Protein 1WRB (pdb70)

Secondary structure (DSSP, 8-state):
---PPP--EE--SSS--S---SSGGGS---STTTTTTTTT--S--HHHHHHHHHHHTT--EEEE--TTSSHHHHHHHHHHHHHHTT----B--SEEEE-SSHHHHHHHHHHHHHHHTTSS--EEEE-SSS-SHHHHHHHSS--SEEEE-HHHHHHHHHTTSB--TT--EEEEETHHHHHHTT-HHHHHHHHHSS----GGG-EEEEEESS--HHHHHHHHHH-SSPEEEEE-/-----EE---TT-SS---SSGGGS---STTTHHHHTT--S--HHHHHHHHHHHTT--EEEE--TTSSHHHHHHHHHHHHHHHS----SSB--SEEEE-SSHHHHHHHHHHHHHHTTTSS--EEEE-TT--STTHHHHTTTT-SEEEE-HHHHHHHHHTTSB--TT--EEEEETHHHHHHTT-HHHHHHHHHHT-SS-S---EEEEE-S---HHHHHHHHHH-SS-EEEEE--

Structure (mmCIF, N/CA/C/O backbone):
data_1WRB
#
_entry.id   1WRB
#
_cell.length_a   138.242
_cell.length_b   138.242
_cell.length_c   47.508
_cell.angle_alpha   90.00
_cell.angle_beta   90.00
_cell.angle_gamma   90.00
#
_symmetry.space_group_name_H-M   'P 41 21 2'
#
loop_
_entity.id
_entity.type
_entity.pdbx_description
1 polymer DjVLGB
2 non-polymer 'SULFATE ION'
3 water water
#
loop_
_atom_site.group_PDB
_atom_site.id
_atom_site.type_symbol
_atom_site.label_atom_id
_atom_site.label_alt_id
_atom_site.label_comp_id
_atom_site.label_asym_id
_atom_site.label_entity_id
_atom_site.label_seq_id
_atom_site.pdbx_PDB_ins_code
_atom_site.Cartn_x
_atom_site.Cartn_y
_atom_site.Cartn_z
_atom_site.occupancy
_atom_site.B_iso_or_equiv
_atom_site.auth_seq_id
_atom_site.auth_comp_id
_atom_site.auth_asym_id
_ato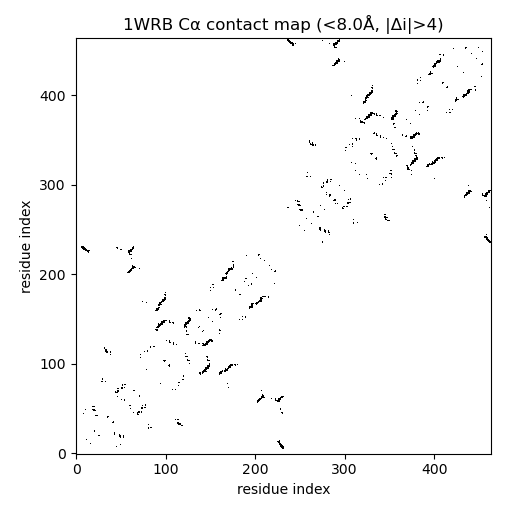m_site.auth_atom_id
_atom_site.pdbx_PDB_model_num
ATOM 1 N N . LYS A 1 3 ? 65.343 51.791 26.535 1.00 63.76 164 LYS A N 1
ATOM 2 C CA . LYS A 1 3 ? 66.560 51.103 26.025 1.00 63.72 164 LYS A CA 1
ATOM 3 C C . LYS A 1 3 ? 66.509 49.597 26.237 1.00 63.51 164 LYS A C 1
ATOM 4 O O . LYS A 1 3 ? 67.155 48.845 25.512 1.00 63.50 164 LYS A O 1
ATOM 10 N N . TYR A 1 4 ? 65.751 49.158 27.236 1.00 63.58 165 TYR A N 1
ATOM 11 C CA . TYR A 1 4 ? 65.637 47.735 27.529 1.00 63.86 165 TYR A CA 1
ATOM 12 C C . TYR A 1 4 ? 64.201 47.375 27.891 1.00 63.50 165 TYR A C 1
ATOM 13 O O . TYR A 1 4 ? 63.709 47.745 28.959 1.00 64.06 165 TYR A O 1
ATOM 22 N N . ASP A 1 5 ? 63.529 46.661 26.992 1.00 62.44 166 ASP A N 1
ATOM 23 C CA . ASP A 1 5 ? 62.153 46.236 27.219 1.00 61.40 166 ASP A CA 1
ATOM 24 C C . ASP A 1 5 ? 61.825 44.921 26.530 1.00 59.86 166 ASP A C 1
ATOM 25 O O . ASP A 1 5 ? 62.606 44.408 25.727 1.00 59.82 166 ASP A O 1
ATOM 30 N N . SER A 1 6 ? 60.657 44.380 26.858 1.00 57.64 167 SER A N 1
ATOM 31 C CA . SER A 1 6 ? 60.205 43.121 26.282 1.00 55.97 167 SER A CA 1
ATOM 32 C C . SER A 1 6 ? 59.140 43.365 25.220 1.00 54.06 167 SER A C 1
ATOM 33 O O . SER A 1 6 ? 58.262 44.211 25.394 1.00 54.32 167 SER A O 1
ATOM 36 N N . ILE A 1 7 ? 59.224 42.637 24.113 1.00 52.55 168 ILE A N 1
ATOM 37 C CA . ILE A 1 7 ? 58.218 42.765 23.064 1.00 51.17 168 ILE A CA 1
ATOM 38 C C . ILE A 1 7 ? 57.269 41.597 23.273 1.00 50.47 168 ILE A C 1
ATOM 39 O O . ILE A 1 7 ? 57.699 40.452 23.377 1.00 49.26 168 ILE A O 1
ATOM 44 N N . PRO A 1 8 ? 55.962 41.873 23.365 1.00 50.91 169 PRO A N 1
ATOM 45 C CA . PRO A 1 8 ? 55.003 40.782 23.573 1.00 49.84 169 PRO A CA 1
ATOM 46 C C . PRO A 1 8 ? 54.499 40.190 22.262 1.00 49.04 169 PRO A C 1
ATOM 47 O O . PRO A 1 8 ? 53.873 40.883 21.457 1.00 50.04 169 PRO A O 1
ATOM 51 N N . VAL A 1 9 ? 54.777 38.909 22.048 1.00 47.40 170 VAL A N 1
ATOM 52 C CA . VAL A 1 9 ? 54.334 38.239 20.834 1.00 45.06 170 VAL A CA 1
ATOM 53 C C . VAL A 1 9 ? 53.235 37.240 21.187 1.00 44.16 170 VAL A C 1
ATOM 54 O O . VAL A 1 9 ? 53.471 36.208 21.820 1.00 42.59 170 VAL A O 1
ATOM 58 N N . SER A 1 10 ? 52.022 37.587 20.780 1.00 43.06 171 SER A N 1
ATOM 59 C CA . SER A 1 10 ? 50.842 36.774 21.033 1.00 43.08 171 SER A CA 1
ATOM 60 C C . SER A 1 10 ? 50.950 35.388 20.413 1.00 42.74 171 SER A C 1
ATOM 61 O O . SER A 1 10 ? 51.423 35.242 19.293 1.00 40.91 171 SER A O 1
ATOM 64 N N . VAL A 1 11 ? 50.508 34.373 21.149 1.00 43.90 172 VAL A N 1
ATOM 65 C CA . VAL A 1 11 ? 50.556 32.999 20.660 1.00 46.92 172 VAL A CA 1
ATOM 66 C C . VAL A 1 11 ? 49.351 32.211 21.145 1.00 47.75 172 VAL A C 1
ATOM 67 O O . VAL A 1 11 ? 48.885 32.402 22.262 1.00 49.19 172 VAL A O 1
ATOM 71 N N . THR A 1 12 ? 48.854 31.323 20.295 1.00 49.09 173 THR A N 1
ATOM 72 C CA . THR A 1 12 ? 47.700 30.488 20.624 1.00 50.75 173 THR A CA 1
ATOM 73 C C . THR A 1 12 ? 47.769 29.220 19.779 1.00 51.31 173 THR A C 1
ATOM 74 O O . THR A 1 12 ? 47.658 29.279 18.556 1.00 50.32 173 THR A O 1
ATOM 78 N N . GLY A 1 13 ? 47.957 28.078 20.432 1.00 52.76 174 GLY A N 1
ATOM 79 C CA . GLY A 1 13 ? 48.059 26.834 19.698 1.00 56.25 174 GLY A CA 1
ATOM 80 C C . GLY A 1 13 ? 47.331 25.644 20.280 1.00 57.99 174 GLY A C 1
ATOM 81 O O . GLY A 1 13 ? 47.933 24.586 20.455 1.00 58.61 174 GLY A O 1
ATOM 82 N N . PRO A 1 14 ? 46.043 25.786 20.614 1.00 59.49 175 PRO A N 1
ATOM 83 C CA . PRO A 1 14 ? 45.292 24.662 21.174 1.00 61.97 175 PRO A CA 1
ATOM 84 C C . PRO A 1 14 ? 44.147 24.239 20.244 1.00 63.02 175 PRO A C 1
ATOM 85 O O . PRO A 1 14 ? 43.762 24.995 19.346 1.00 63.21 175 PRO A O 1
ATOM 89 N N . ASP A 1 15 ? 43.620 23.031 20.453 1.00 64.14 176 ASP A N 1
ATOM 90 C CA . ASP A 1 15 ? 42.506 22.526 19.653 1.00 64.90 176 ASP A CA 1
ATOM 91 C C . ASP A 1 15 ? 42.109 21.088 19.996 1.00 65.44 176 ASP A C 1
ATOM 92 O O . ASP A 1 15 ? 40.945 20.829 20.334 1.00 66.48 176 ASP A O 1
ATOM 97 N N . TYR A 1 16 ? 43.056 20.155 19.907 1.00 64.14 177 TYR A N 1
ATOM 98 C CA . TYR A 1 16 ? 42.762 18.758 20.219 1.00 64.01 177 TYR A CA 1
ATOM 99 C C . TYR A 1 16 ? 43.573 18.195 21.383 1.00 63.38 177 TYR A C 1
ATOM 100 O O . TYR A 1 16 ? 43.894 18.911 22.336 1.00 64.28 177 TYR A O 1
ATOM 109 N N . SER A 1 17 ? 43.889 16.905 21.303 1.00 61.03 178 SER A N 1
ATOM 110 C CA . SER A 1 17 ? 44.660 16.229 22.342 1.00 58.40 178 SER A CA 1
ATOM 111 C C . SER A 1 17 ? 46.088 16.762 22.353 1.00 58.17 178 SER A C 1
ATOM 112 O O . SER A 1 17 ? 47.028 16.066 21.965 1.00 57.74 178 SER A O 1
ATOM 115 N N . ALA A 1 18 ? 46.241 18.003 22.805 1.00 57.89 179 ALA A N 1
ATOM 116 C CA . ALA A 1 18 ? 47.545 18.652 22.850 1.00 57.53 179 ALA A CA 1
ATOM 117 C C . ALA A 1 18 ? 47.556 19.814 23.838 1.00 56.91 179 ALA A C 1
ATOM 118 O O . ALA A 1 18 ? 46.838 20.796 23.665 1.00 57.08 179 ALA A O 1
ATOM 120 N N . THR A 1 19 ? 48.382 19.696 24.871 1.00 57.48 180 THR A N 1
ATOM 121 C CA . THR A 1 19 ? 48.490 20.735 25.884 1.00 58.20 180 THR A CA 1
ATOM 122 C C . THR A 1 19 ? 49.902 21.303 25.854 1.00 57.85 180 THR A C 1
ATOM 123 O O . THR A 1 19 ? 50.603 21.161 24.856 1.00 56.72 180 THR A O 1
ATOM 127 N N . ASN A 1 20 ? 50.316 21.944 26.943 1.00 58.46 181 ASN A N 1
ATOM 128 C CA . ASN A 1 20 ? 51.653 22.522 27.021 1.00 59.43 181 ASN A CA 1
ATOM 129 C C . ASN A 1 20 ? 52.741 21.455 26.944 1.00 59.06 181 ASN A C 1
ATOM 130 O O . ASN A 1 20 ? 53.162 20.899 27.958 1.00 57.83 181 ASN A O 1
ATOM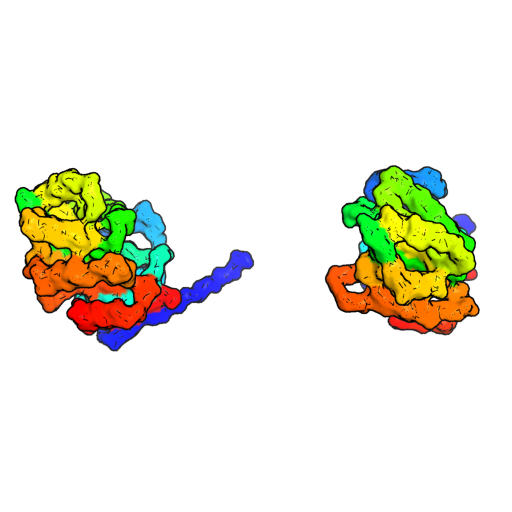 135 N N . VAL A 1 21 ? 53.169 21.168 25.716 1.00 59.07 182 VAL A N 1
ATOM 136 C CA . VAL A 1 21 ? 54.215 20.190 25.437 1.00 57.29 182 VAL A CA 1
ATOM 137 C C . VAL A 1 21 ? 55.347 20.995 24.792 1.00 56.33 182 VAL A C 1
ATOM 138 O O . VAL A 1 21 ? 56.241 20.441 24.153 1.00 55.75 182 VAL A O 1
ATOM 142 N N . ILE A 1 22 ? 55.290 22.312 24.977 1.00 55.10 183 ILE A N 1
ATOM 143 C CA . ILE A 1 22 ? 56.265 23.237 24.411 1.00 54.45 183 ILE A CA 1
ATOM 144 C C . ILE A 1 22 ? 57.707 22.989 24.837 1.00 53.85 183 ILE A C 1
ATOM 145 O O . ILE A 1 22 ? 57.973 22.254 25.785 1.00 54.60 183 ILE A O 1
ATOM 150 N N . GLU A 1 23 ? 58.632 23.624 24.123 1.00 53.58 184 GLU A N 1
ATOM 151 C CA . GLU A 1 23 ? 60.061 23.510 24.403 1.00 52.22 184 GLU A CA 1
ATOM 152 C C . GLU A 1 23 ? 60.613 24.908 24.578 1.00 49.64 184 GLU A C 1
ATOM 153 O O . GLU A 1 23 ? 59.955 25.879 24.236 1.00 48.92 184 GLU A O 1
ATOM 159 N N . ASN A 1 24 ? 61.829 25.003 25.097 1.00 49.46 185 ASN A N 1
ATOM 160 C CA . ASN A 1 24 ? 62.474 26.290 25.314 1.00 48.53 185 ASN A CA 1
ATOM 161 C C . ASN A 1 24 ? 63.889 26.263 24.737 1.00 48.30 185 ASN A C 1
ATOM 162 O O . ASN A 1 24 ? 64.409 27.285 24.296 1.00 48.37 185 ASN A O 1
ATOM 167 N N . PHE A 1 25 ? 64.498 25.080 24.746 1.00 47.21 186 PHE A N 1
ATOM 168 C CA . PHE A 1 25 ? 65.851 24.873 24.235 1.00 47.04 186 PHE A CA 1
ATOM 169 C C . PHE A 1 25 ? 65.840 23.725 23.237 1.00 45.46 186 PHE A C 1
ATOM 170 O O . PHE A 1 25 ? 65.053 22.789 23.371 1.00 44.37 186 PHE A O 1
ATOM 178 N N . ASP A 1 26 ? 66.728 23.790 22.250 1.00 44.05 187 ASP A N 1
ATOM 179 C CA . ASP A 1 26 ? 66.817 22.736 21.252 1.00 43.14 187 ASP A CA 1
ATOM 180 C C . ASP A 1 26 ? 67.317 21.477 21.961 1.00 43.02 187 ASP A C 1
ATOM 181 O O . ASP A 1 26 ? 67.051 20.359 21.518 1.00 41.58 187 ASP A O 1
ATOM 186 N N . GLU A 1 27 ? 68.031 21.671 23.071 1.00 43.96 188 GLU A N 1
ATOM 187 C CA . GLU A 1 27 ? 68.555 20.556 23.863 1.00 44.14 188 GLU A CA 1
ATOM 188 C C . GLU A 1 27 ? 67.398 19.793 24.496 1.00 44.22 188 GLU A C 1
ATOM 189 O O . GLU A 1 27 ? 67.525 18.610 24.792 1.00 43.80 188 GLU A O 1
ATOM 195 N N . LEU A 1 28 ? 66.274 20.475 24.717 1.00 44.81 189 LEU A N 1
ATOM 196 C CA . LEU A 1 28 ? 65.095 19.825 25.294 1.00 43.90 189 LEU A CA 1
ATOM 197 C C . LEU A 1 28 ? 64.686 18.677 24.357 1.00 45.35 189 LEU A C 1
ATOM 198 O O . LEU A 1 28 ? 63.855 17.844 24.716 1.00 47.29 189 LEU A O 1
ATOM 203 N N . LYS A 1 29 ? 65.285 18.632 23.164 1.00 45.12 190 LYS A N 1
ATOM 204 C CA . LYS A 1 29 ? 64.961 17.609 22.170 1.00 45.14 190 LYS A CA 1
ATOM 205 C C . LYS A 1 29 ? 66.072 16.621 21.848 1.00 45.67 190 LYS A C 1
ATOM 206 O O . LYS A 1 29 ? 67.252 16.962 21.867 1.00 46.59 190 LYS A O 1
ATOM 212 N N . LEU A 1 30 ? 65.673 15.395 21.529 1.00 46.16 191 LEU A N 1
ATOM 213 C CA . LEU A 1 30 ? 66.612 14.329 21.196 1.00 47.56 191 LEU A CA 1
ATOM 214 C C . LEU A 1 30 ? 66.786 14.224 19.688 1.00 47.56 191 LEU A C 1
ATOM 215 O O . LEU A 1 30 ? 65.825 13.994 18.961 1.00 47.28 191 LEU A O 1
ATOM 220 N N . ASP A 1 31 ? 68.010 14.400 19.211 1.00 48.20 192 ASP A N 1
ATOM 221 C CA . ASP A 1 31 ? 68.260 14.289 17.786 1.00 47.76 192 ASP A CA 1
ATOM 222 C C . ASP A 1 31 ? 69.727 14.092 17.458 1.00 47.25 192 ASP A C 1
ATOM 223 O O . ASP A 1 31 ? 70.601 14.442 18.244 1.00 48.76 192 ASP A O 1
ATOM 228 N N . PRO A 1 32 ? 70.015 13.483 16.302 1.00 47.06 193 PRO A N 1
ATOM 229 C CA . PRO A 1 32 ? 71.380 13.235 15.856 1.00 45.91 193 PRO A CA 1
ATOM 230 C C . PRO A 1 32 ? 72.296 14.383 16.179 1.00 44.90 193 PRO A C 1
ATOM 231 O O . PRO A 1 32 ? 72.010 15.532 15.849 1.00 43.69 193 PRO A O 1
ATOM 235 N N . THR A 1 33 ? 73.399 14.055 16.834 1.00 44.94 194 THR A N 1
ATOM 236 C CA . THR A 1 33 ? 74.380 15.048 17.223 1.00 44.59 194 THR A CA 1
ATOM 237 C C . THR A 1 33 ? 74.809 15.916 16.047 1.00 41.86 194 THR A C 1
ATOM 238 O O . THR A 1 33 ? 75.021 17.116 16.199 1.00 41.13 194 THR A O 1
ATOM 242 N N . ILE A 1 34 ? 74.922 15.311 14.872 1.00 40.32 195 ILE A N 1
ATOM 243 C CA . ILE A 1 34 ? 75.333 16.055 13.690 1.00 39.27 195 ILE A CA 1
ATOM 244 C C . ILE A 1 34 ? 74.263 17.035 13.248 1.00 38.33 195 ILE A C 1
ATOM 245 O O . ILE A 1 34 ? 74.574 18.177 12.922 1.00 37.19 195 ILE A O 1
ATOM 250 N N . ARG A 1 35 ? 73.010 16.587 13.249 1.00 39.34 196 ARG A N 1
ATOM 251 C CA . ARG A 1 35 ? 71.889 17.428 12.856 1.00 41.89 196 ARG A CA 1
ATOM 252 C C . ARG A 1 35 ? 71.898 18.724 13.631 1.00 42.67 196 ARG A C 1
ATOM 253 O O . ARG A 1 35 ? 71.069 19.606 13.428 1.00 43.09 196 ARG A O 1
ATOM 261 N N . ASN A 1 36 ? 72.842 18.833 14.548 1.00 44.28 197 ASN A N 1
ATOM 262 C CA . ASN A 1 36 ? 72.986 20.070 15.273 1.00 44.29 197 ASN A CA 1
ATOM 263 C C . ASN A 1 36 ? 73.936 20.891 14.415 1.00 43.93 197 ASN A C 1
ATOM 264 O O . ASN A 1 36 ? 75.046 21.237 14.817 1.00 44.67 197 ASN A O 1
ATOM 269 N N . ASN A 1 37 ? 73.475 21.096 13.180 1.00 41.14 198 ASN A N 1
ATOM 270 C CA . ASN A 1 37 ? 74.116 21.915 12.162 1.00 37.44 198 ASN A CA 1
ATOM 271 C C . ASN A 1 37 ? 73.248 23.153 12.385 1.00 35.72 198 ASN A C 1
ATOM 272 O O . ASN A 1 37 ? 73.454 24.215 11.805 1.00 34.51 198 ASN A O 1
ATOM 277 N N . ILE A 1 38 ? 72.255 22.958 13.244 1.00 34.26 199 ILE A N 1
ATOM 278 C CA . ILE A 1 38 ? 71.296 23.974 13.618 1.00 34.57 199 ILE A CA 1
ATOM 279 C C . ILE A 1 38 ? 72.021 25.160 14.213 1.00 35.96 199 ILE A C 1
ATOM 280 O O . ILE A 1 38 ? 71.667 26.313 13.948 1.00 36.14 199 ILE A O 1
ATOM 285 N N . LEU A 1 39 ? 73.045 24.876 15.011 1.00 36.24 200 LEU A N 1
ATOM 286 C CA . LEU A 1 39 ? 73.810 25.948 15.630 1.00 37.49 200 LEU A CA 1
ATOM 287 C C . LEU A 1 39 ? 74.648 26.710 14.620 1.00 35.45 200 LEU A C 1
ATOM 288 O O . LEU A 1 39 ? 74.771 27.933 14.702 1.00 34.87 200 LEU A O 1
ATOM 293 N N . LEU A 1 40 ? 75.223 25.980 13.673 1.00 33.94 201 LEU A N 1
ATOM 294 C CA . LEU A 1 40 ? 76.043 26.591 12.640 1.00 33.92 201 LEU A CA 1
ATOM 295 C C . LEU A 1 40 ? 75.120 27.363 11.722 1.00 32.76 201 LEU A C 1
ATOM 296 O O . LEU A 1 40 ? 75.551 28.250 11.005 1.00 33.36 201 LEU A O 1
ATOM 301 N N . ALA A 1 41 ? 73.843 27.006 11.742 1.00 32.19 202 ALA A N 1
ATOM 302 C CA . ALA A 1 41 ? 72.860 27.687 10.919 1.00 31.95 202 ALA A CA 1
ATOM 303 C C . ALA A 1 41 ? 72.405 28.924 11.674 1.00 31.49 202 ALA A C 1
ATOM 304 O O . ALA A 1 41 ? 71.495 29.616 11.249 1.00 30.47 202 ALA A O 1
ATOM 306 N N . SER A 1 42 ? 73.059 29.174 12.804 1.00 32.27 203 SER A N 1
ATOM 307 C CA . SER A 1 42 ? 72.794 30.311 13.676 1.00 31.53 203 SER A CA 1
ATOM 308 C C . SER A 1 42 ? 71.466 30.288 14.403 1.00 33.10 203 SER A C 1
ATOM 309 O O . SER A 1 42 ? 70.902 31.339 14.703 1.00 33.46 203 SER A O 1
ATOM 312 N N . TYR A 1 43 ? 70.959 29.087 14.670 1.00 34.71 204 TYR A N 1
ATOM 313 C CA . TYR A 1 43 ? 69.727 28.942 15.438 1.00 36.24 204 TYR A CA 1
ATOM 314 C C . TYR A 1 43 ? 70.237 28.748 16.851 1.00 37.71 204 TYR A C 1
ATOM 315 O O . TYR A 1 43 ? 70.808 27.707 17.184 1.00 38.30 204 TYR A O 1
ATOM 324 N N . GLN A 1 44 ? 70.055 29.770 17.670 1.00 37.95 205 GLN A N 1
ATOM 325 C CA . GLN A 1 44 ? 70.528 29.731 19.040 1.00 39.88 205 GLN A CA 1
ATOM 326 C C . GLN A 1 44 ? 69.476 29.133 19.971 1.00 39.93 205 GLN A C 1
ATOM 327 O O . GLN A 1 44 ? 69.783 28.279 20.797 1.00 42.13 205 GLN A O 1
ATOM 333 N N . ARG A 1 45 ? 68.234 29.574 19.824 1.00 40.44 206 ARG A N 1
ATOM 334 C CA . ARG A 1 45 ? 67.136 29.086 20.655 1.00 40.36 206 ARG A CA 1
ATOM 335 C C . ARG A 1 45 ? 65.916 28.925 19.770 1.00 39.17 206 ARG A C 1
ATOM 336 O O . ARG A 1 45 ? 65.917 29.360 18.624 1.00 39.79 206 ARG A O 1
ATOM 344 N N . PRO A 1 46 ? 64.860 28.288 20.291 1.00 38.42 207 PRO A N 1
ATOM 345 C CA . PRO A 1 46 ? 63.612 28.058 19.562 1.00 37.47 207 PRO A CA 1
ATOM 346 C C . PRO A 1 46 ? 62.757 29.317 19.460 1.00 36.70 207 PRO A C 1
ATOM 3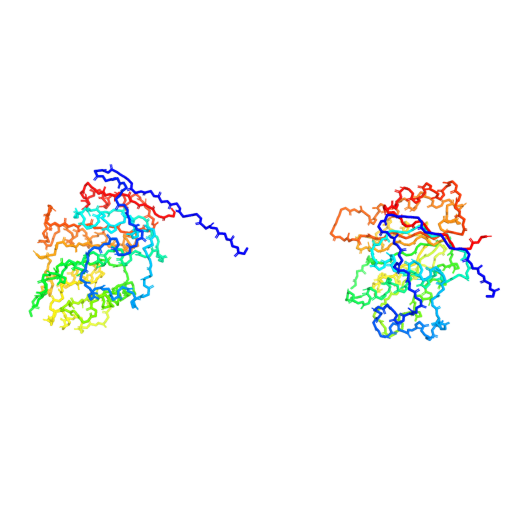47 O O . PRO A 1 46 ? 62.479 29.966 20.467 1.00 38.84 207 PRO A O 1
ATOM 351 N N . THR A 1 47 ? 62.341 29.669 18.250 1.00 34.36 208 THR A N 1
ATOM 352 C CA . THR A 1 47 ? 61.489 30.828 18.081 1.00 30.21 208 THR A CA 1
ATOM 353 C C . THR A 1 47 ? 60.141 30.340 18.561 1.00 30.49 208 THR A C 1
ATOM 354 O O . THR A 1 47 ? 59.916 29.135 18.649 1.00 30.54 208 THR A O 1
ATOM 358 N N . PRO A 1 48 ? 59.219 31.264 18.867 1.00 31.19 209 PRO A N 1
ATOM 359 C CA . PRO A 1 48 ? 57.877 30.912 19.349 1.00 30.91 209 PRO A CA 1
ATOM 360 C C . PRO A 1 48 ? 57.183 29.825 18.533 1.00 31.57 209 PRO A C 1
ATOM 361 O O . PRO A 1 48 ? 56.666 28.848 19.089 1.00 29.63 209 PRO A O 1
ATOM 365 N N . ILE A 1 49 ? 57.169 30.005 17.214 1.00 31.40 210 ILE A N 1
ATOM 366 C CA . ILE A 1 49 ? 56.528 29.042 16.323 1.00 31.26 210 ILE A CA 1
ATOM 367 C C . ILE A 1 49 ? 57.201 27.668 16.408 1.00 30.81 210 ILE A C 1
ATOM 368 O O . ILE A 1 49 ? 56.545 26.639 16.259 1.00 30.74 210 ILE A O 1
ATOM 373 N N . GLN A 1 50 ? 58.505 27.651 16.660 1.00 31.34 211 GLN A N 1
ATOM 374 C CA . GLN A 1 50 ? 59.232 26.386 16.749 1.00 33.18 211 GLN A CA 1
ATOM 375 C C . GLN A 1 50 ? 59.038 25.697 18.092 1.00 33.72 211 GLN A C 1
ATOM 376 O O . GLN A 1 50 ? 59.092 24.470 18.171 1.00 33.62 211 GLN A O 1
ATOM 382 N N . LYS A 1 51 ? 58.813 26.484 19.142 1.00 34.82 212 LYS A N 1
ATOM 383 C CA . LYS A 1 51 ? 58.631 25.930 20.481 1.00 35.68 212 LYS A CA 1
ATOM 384 C C . LYS A 1 51 ? 57.290 25.222 20.588 1.00 36.34 212 LYS A C 1
ATOM 385 O O . LYS A 1 51 ? 57.134 24.268 21.357 1.00 37.70 212 LYS A O 1
ATOM 391 N N . ASN A 1 52 ? 56.324 25.682 19.806 1.00 35.14 213 ASN A N 1
ATOM 392 C CA . ASN A 1 52 ? 54.995 25.106 19.855 1.00 35.10 213 ASN A CA 1
ATOM 393 C C . ASN A 1 52 ? 54.687 24.113 18.744 1.00 35.90 213 ASN A C 1
ATOM 394 O O . ASN A 1 52 ? 53.840 23.234 18.912 1.00 35.54 213 ASN A O 1
ATOM 399 N N . ALA A 1 53 ? 55.389 24.238 17.618 1.00 35.09 214 ALA A N 1
ATOM 400 C CA . ALA A 1 53 ? 55.156 23.363 16.478 1.00 33.94 214 ALA A CA 1
ATOM 401 C C . ALA A 1 53 ? 56.057 22.126 16.357 1.00 34.04 214 ALA A C 1
ATOM 402 O O . ALA A 1 53 ? 55.618 21.090 15.856 1.00 35.16 214 ALA A O 1
ATOM 404 N N . ILE A 1 54 ? 57.305 22.212 16.806 1.00 33.55 215 ILE A N 1
ATOM 405 C CA . ILE A 1 54 ? 58.205 21.066 16.690 1.00 34.63 215 ILE A CA 1
ATOM 406 C C . ILE A 1 54 ? 57.721 19.851 17.493 1.00 36.64 215 ILE A C 1
ATOM 407 O O . ILE A 1 54 ? 57.785 18.710 17.019 1.00 37.44 215 ILE A O 1
ATOM 412 N N . PRO A 1 55 ? 57.239 20.070 18.725 1.00 36.44 216 PRO A N 1
ATOM 413 C CA . PRO A 1 55 ? 56.767 18.910 19.481 1.00 35.61 216 PRO A CA 1
ATOM 414 C C . PRO A 1 55 ? 55.551 18.299 18.777 1.00 35.99 216 PRO A C 1
ATOM 415 O O . PRO A 1 55 ? 55.445 17.079 18.639 1.00 35.89 216 PRO A O 1
ATOM 419 N N . ALA A 1 56 ? 54.640 19.159 18.328 1.00 35.41 217 ALA A N 1
ATOM 420 C CA . ALA A 1 56 ? 53.438 18.708 17.637 1.00 35.74 217 ALA A CA 1
ATOM 421 C C . ALA A 1 56 ? 53.812 17.883 16.406 1.00 35.17 217 ALA A C 1
ATOM 422 O O . ALA A 1 56 ? 53.290 16.792 16.187 1.00 35.45 217 ALA A O 1
ATOM 424 N N . ILE A 1 57 ? 54.716 18.422 15.599 1.00 34.98 218 ILE A N 1
ATOM 425 C CA . ILE A 1 57 ? 55.181 17.740 14.397 1.00 35.07 218 ILE A CA 1
ATOM 426 C C . ILE A 1 57 ? 55.833 16.402 14.781 1.00 35.77 218 ILE A C 1
ATOM 427 O O . ILE A 1 57 ? 55.559 15.365 14.170 1.00 36.44 218 ILE A O 1
ATOM 432 N N . LEU A 1 58 ? 56.690 16.431 15.798 1.00 35.59 219 LEU A N 1
ATOM 433 C CA . LEU A 1 58 ? 57.366 15.225 16.267 1.00 37.04 219 LEU A CA 1
ATOM 434 C C . LEU A 1 58 ? 56.397 14.153 16.772 1.00 37.70 219 LEU A C 1
ATOM 435 O O . LEU A 1 58 ? 56.790 13.012 16.991 1.00 38.35 219 LEU A O 1
ATOM 440 N N . GLU A 1 59 ? 55.137 14.525 16.957 1.00 37.55 220 GLU A N 1
ATOM 441 C CA . GLU A 1 59 ? 54.132 13.590 17.436 1.00 39.42 220 GLU A CA 1
ATOM 442 C C . GLU A 1 59 ? 53.250 13.070 16.309 1.00 40.28 220 GLU A C 1
ATOM 443 O O . GLU A 1 59 ? 52.185 12.512 16.562 1.00 40.25 220 GLU A O 1
ATOM 449 N N . HIS A 1 60 ? 53.705 13.264 15.071 1.00 41.69 221 HIS A N 1
ATOM 450 C CA . HIS A 1 60 ? 53.001 12.810 13.873 1.00 42.40 221 HIS A CA 1
ATOM 451 C C . HIS A 1 60 ? 51.674 13.549 13.648 1.00 41.48 221 HIS A C 1
ATOM 452 O O . HIS A 1 60 ? 50.775 13.044 12.980 1.00 41.11 221 HIS A O 1
ATOM 459 N N . ARG A 1 61 ? 51.556 14.755 14.188 1.00 40.40 222 ARG A N 1
ATOM 460 C CA . ARG A 1 61 ? 50.322 15.524 14.045 1.00 38.95 222 ARG A CA 1
ATOM 461 C C . ARG A 1 61 ? 50.285 16.506 12.869 1.00 37.86 222 ARG A C 1
ATOM 462 O O . ARG A 1 61 ? 51.305 17.083 12.488 1.00 37.82 222 ARG A O 1
ATOM 470 N N . ASP A 1 62 ? 49.104 16.677 12.281 1.00 36.69 223 ASP A N 1
ATOM 471 C CA . ASP A 1 62 ? 48.939 17.631 11.189 1.00 35.80 223 ASP A CA 1
ATOM 472 C C . ASP A 1 62 ? 48.865 18.998 11.831 1.00 35.25 223 ASP A C 1
ATOM 473 O O . ASP A 1 62 ? 48.525 19.120 13.011 1.00 34.44 223 ASP A O 1
ATOM 478 N N . ILE A 1 63 ? 49.162 20.029 11.055 1.00 35.79 224 ILE A N 1
ATOM 479 C CA . ILE A 1 63 ? 49.193 21.371 11.608 1.00 35.90 224 ILE A CA 1
ATOM 480 C C . ILE A 1 63 ? 48.795 22.495 10.663 1.00 35.82 224 ILE A C 1
ATOM 481 O O . ILE A 1 63 ? 49.111 22.469 9.474 1.00 36.22 224 ILE A O 1
ATOM 486 N N . MET A 1 64 ? 48.091 23.479 11.219 1.00 34.99 225 MET A N 1
ATOM 487 C CA . MET A 1 64 ? 47.688 24.675 10.493 1.00 34.26 225 MET A CA 1
ATOM 488 C C . MET A 1 64 ? 48.275 25.809 11.328 1.00 34.75 225 MET A C 1
ATOM 489 O O . MET A 1 64 ? 47.696 26.225 12.335 1.00 33.38 225 MET A O 1
ATOM 494 N N . ALA A 1 65 ? 49.443 26.289 10.913 1.00 34.10 226 ALA A N 1
ATOM 495 C CA . ALA A 1 65 ? 50.130 27.337 11.639 1.00 33.27 226 ALA A CA 1
ATOM 496 C C . ALA A 1 65 ? 50.118 28.670 10.922 1.00 34.07 226 ALA A C 1
ATOM 497 O O . ALA A 1 65 ? 50.551 28.781 9.776 1.00 33.74 226 ALA A O 1
ATOM 499 N N . CYS A 1 66 ? 49.608 29.686 11.608 1.00 36.10 227 CYS A N 1
ATOM 500 C CA . CYS A 1 66 ? 49.563 31.031 11.053 1.00 37.05 227 CYS A CA 1
ATOM 501 C C . CYS A 1 66 ? 50.766 31.758 11.595 1.00 36.81 227 CYS A C 1
ATOM 502 O O . CYS A 1 66 ? 50.903 31.944 12.804 1.00 36.07 227 CYS A O 1
ATOM 505 N N . ALA A 1 67 ? 51.658 32.137 10.689 1.00 37.50 228 ALA A N 1
ATOM 506 C CA . ALA A 1 67 ? 52.879 32.834 11.059 1.00 35.99 228 ALA A CA 1
ATOM 507 C C . ALA A 1 67 ? 53.500 33.427 9.806 1.00 36.42 228 ALA A C 1
ATOM 508 O O . ALA A 1 67 ? 53.493 32.816 8.729 1.00 35.95 228 ALA A O 1
ATOM 510 N N . GLN A 1 68 ? 54.037 34.629 9.940 1.00 36.21 229 GLN A N 1
ATOM 511 C CA . GLN A 1 68 ? 54.641 35.283 8.796 1.00 35.58 229 GLN A CA 1
ATOM 512 C C . GLN A 1 68 ? 56.096 34.881 8.602 1.00 34.40 229 GLN A C 1
ATOM 513 O O . GLN A 1 68 ? 56.682 34.155 9.409 1.00 33.81 229 GLN A O 1
ATOM 519 N N . THR A 1 69 ? 56.660 35.357 7.502 1.00 32.70 230 THR A N 1
ATOM 520 C CA . THR A 1 69 ? 58.051 35.112 7.166 1.00 31.50 230 THR A CA 1
ATOM 521 C C . THR A 1 69 ? 58.890 35.771 8.258 1.00 31.13 230 THR A C 1
ATOM 522 O O . THR A 1 69 ? 58.547 36.856 8.739 1.00 31.39 230 THR A O 1
ATOM 526 N N . GLY A 1 70 ? 59.972 35.118 8.661 1.00 30.28 231 GLY A N 1
ATOM 527 C CA . GLY A 1 70 ? 60.846 35.703 9.663 1.00 30.41 231 GLY A CA 1
ATOM 528 C C . GLY A 1 70 ? 60.505 35.342 11.089 1.00 31.62 231 GLY A C 1
ATOM 529 O O . GLY A 1 70 ? 60.841 36.077 12.020 1.00 30.06 231 GLY A O 1
ATOM 530 N N . SER A 1 71 ? 59.851 34.197 11.257 1.00 32.43 232 SER A N 1
ATOM 531 C CA . SER A 1 71 ? 59.442 33.728 12.566 1.00 32.05 232 SER A CA 1
ATOM 532 C C . SER A 1 71 ? 60.055 32.368 12.893 1.00 33.12 232 SER A C 1
ATOM 533 O O . SER A 1 71 ? 59.812 31.808 13.964 1.00 34.29 232 SER A O 1
ATOM 536 N N . GLY A 1 72 ? 60.858 31.843 11.972 1.00 33.36 233 GLY A N 1
ATOM 537 C CA . GLY A 1 72 ? 61.494 30.554 12.189 1.00 32.13 233 GLY A CA 1
ATOM 538 C C . GLY A 1 72 ? 60.691 29.398 11.624 1.00 30.28 233 GLY A C 1
ATOM 539 O O . GLY A 1 72 ? 60.959 28.238 11.935 1.00 29.03 233 GLY A O 1
ATOM 540 N N . LYS A 1 73 ? 59.712 29.726 10.785 1.00 30.57 234 LYS A N 1
ATOM 541 C CA . LYS A 1 73 ? 58.840 28.729 10.149 1.00 30.01 234 LYS A CA 1
ATOM 542 C C . LYS A 1 73 ? 59.600 27.599 9.489 1.00 29.96 234 LYS A C 1
ATOM 543 O O . LYS A 1 73 ? 59.351 26.430 9.785 1.00 29.40 234 LYS A O 1
ATOM 549 N N . THR A 1 74 ? 60.504 27.947 8.575 1.00 28.89 235 THR A N 1
ATOM 550 C CA . THR A 1 74 ? 61.272 26.934 7.849 1.00 31.15 235 THR A CA 1
ATOM 551 C C . THR A 1 74 ? 61.917 25.905 8.771 1.00 29.59 235 THR A C 1
ATOM 552 O O . THR A 1 74 ? 61.664 24.712 8.635 1.00 31.11 235 THR A O 1
ATOM 556 N N . ALA A 1 75 ? 62.732 26.368 9.712 1.00 28.78 236 ALA A N 1
ATOM 557 C CA . ALA A 1 75 ? 63.383 25.474 10.669 1.00 28.63 236 ALA A CA 1
ATOM 558 C C . ALA A 1 75 ? 62.353 24.627 11.416 1.00 28.66 236 ALA A C 1
ATOM 559 O O . ALA A 1 75 ? 62.584 23.447 11.684 1.00 27.00 236 ALA A O 1
ATOM 561 N N . ALA A 1 76 ? 61.216 25.236 11.750 1.00 28.97 237 ALA A N 1
ATOM 562 C CA . ALA A 1 76 ? 60.164 24.531 12.470 1.00 30.46 237 ALA A CA 1
ATOM 563 C C . ALA A 1 76 ? 59.716 23.231 11.784 1.00 32.06 237 ALA A C 1
ATOM 564 O O . ALA A 1 76 ? 59.484 22.226 12.453 1.00 33.06 237 ALA A O 1
ATOM 566 N N . PHE A 1 77 ? 59.606 23.230 10.458 1.00 32.87 238 PHE A N 1
ATOM 567 C CA . PHE A 1 77 ? 59.179 22.015 9.773 1.00 32.05 238 PHE A CA 1
ATOM 568 C C . PHE A 1 77 ? 60.289 21.166 9.151 1.00 32.62 238 PHE A C 1
ATOM 569 O O . PHE A 1 77 ? 60.062 20.001 8.829 1.00 33.01 238 PHE A O 1
ATOM 577 N N . LEU A 1 78 ? 61.485 21.728 8.989 1.00 31.63 239 LEU A N 1
ATOM 578 C CA . LEU A 1 78 ? 62.593 20.969 8.403 1.00 30.81 239 LEU A CA 1
ATOM 579 C C . LEU A 1 78 ? 63.372 20.183 9.447 1.00 31.40 239 LEU A C 1
ATOM 580 O O . LEU A 1 78 ? 63.871 19.094 9.166 1.00 32.56 239 LEU A O 1
ATOM 585 N N . ILE A 1 79 ? 63.481 20.733 10.652 1.00 31.33 240 ILE A N 1
ATOM 586 C CA . ILE A 1 79 ? 64.230 20.062 11.702 1.00 32.50 240 ILE A CA 1
ATOM 587 C C . ILE A 1 79 ? 63.647 18.698 12.074 1.00 33.22 240 ILE A C 1
ATOM 588 O O . ILE A 1 79 ? 64.326 17.677 11.971 1.00 33.04 240 ILE A O 1
ATOM 593 N N . PRO A 1 80 ? 62.378 18.658 12.500 1.00 34.35 241 PRO A N 1
ATOM 594 C CA . PRO A 1 80 ? 61.815 17.356 12.858 1.00 34.60 241 PRO A CA 1
ATOM 595 C C . PRO A 1 80 ? 61.922 16.349 11.721 1.00 35.68 241 PRO A C 1
ATOM 596 O O . PRO A 1 80 ? 62.366 15.221 11.919 1.00 36.98 241 PRO A O 1
ATOM 600 N N . ILE A 1 81 ? 61.517 16.777 10.529 1.00 35.70 242 ILE A N 1
ATOM 601 C CA . ILE A 1 81 ? 61.517 15.927 9.346 1.00 35.26 242 ILE A CA 1
ATOM 602 C C . ILE A 1 81 ? 62.904 15.452 8.899 1.00 35.77 242 ILE A C 1
ATOM 603 O O . ILE A 1 81 ? 63.123 14.259 8.708 1.00 36.58 242 ILE A O 1
ATOM 608 N N . ILE A 1 82 ? 63.842 16.378 8.734 1.00 35.52 243 ILE A N 1
ATOM 609 C CA . ILE A 1 82 ? 65.194 16.020 8.313 1.00 34.25 243 ILE A CA 1
ATOM 610 C C . ILE A 1 82 ? 65.849 15.091 9.338 1.00 35.23 243 ILE A C 1
ATOM 611 O O . ILE A 1 82 ? 66.476 14.099 8.983 1.00 35.19 243 ILE A O 1
ATOM 616 N N . ASN A 1 83 ? 65.693 15.411 10.615 1.00 35.86 244 ASN A N 1
ATOM 617 C CA . ASN A 1 83 ? 66.271 14.590 11.662 1.00 36.63 244 ASN A CA 1
ATOM 618 C C . ASN A 1 83 ? 65.701 13.176 11.645 1.00 37.14 244 ASN A C 1
ATOM 619 O O . ASN A 1 83 ? 66.423 12.208 11.872 1.00 37.19 244 ASN A O 1
ATOM 624 N N . HIS A 1 84 ? 64.406 13.056 11.374 1.00 37.32 245 HIS A N 1
ATOM 625 C CA . HIS A 1 84 ? 63.774 11.746 11.312 1.00 37.69 245 HIS A CA 1
ATOM 626 C C . HIS A 1 84 ? 64.358 10.938 10.153 1.00 38.29 245 HIS A C 1
ATOM 627 O O . HIS A 1 84 ? 64.733 9.779 10.325 1.00 39.03 245 HIS A O 1
ATOM 634 N N . LEU A 1 85 ? 64.430 11.556 8.973 1.00 37.77 246 LEU A N 1
ATOM 635 C CA . LEU A 1 85 ? 64.950 10.883 7.789 1.00 36.97 246 LEU A CA 1
ATOM 636 C C . LEU A 1 85 ? 66.413 10.483 7.921 1.00 38.62 246 LEU A C 1
ATOM 637 O O . LEU A 1 85 ? 66.837 9.482 7.359 1.00 39.61 246 LEU A O 1
ATOM 642 N N . VAL A 1 86 ? 67.194 11.261 8.658 1.00 40.75 247 VAL A N 1
ATOM 643 C CA . VAL A 1 86 ? 68.601 10.935 8.809 1.00 42.65 247 VAL A CA 1
ATOM 644 C C . VAL A 1 86 ? 68.812 9.792 9.793 1.00 45.38 247 VAL A C 1
ATOM 645 O O . VAL A 1 86 ? 69.792 9.053 9.695 1.00 45.22 247 VAL A O 1
ATOM 649 N N . CYS A 1 87 ? 67.882 9.637 10.729 1.00 48.60 248 CYS A N 1
ATOM 650 C CA . CYS A 1 87 ? 67.982 8.575 11.717 1.00 52.38 248 CYS A CA 1
ATOM 651 C C . CYS A 1 87 ? 67.616 7.208 11.154 1.00 55.57 248 CYS A C 1
ATOM 652 O O . CYS A 1 87 ? 67.554 6.219 11.885 1.00 56.98 248 CYS A O 1
ATOM 655 N N . GLN A 1 88 ? 67.374 7.164 9.851 1.00 58.61 249 GLN A N 1
ATOM 656 C CA . GLN A 1 88 ? 67.055 5.921 9.158 1.00 62.70 249 GLN A CA 1
ATOM 657 C C . GLN A 1 88 ? 68.171 5.791 8.122 1.00 64.65 249 GLN A C 1
ATOM 658 O O . GLN A 1 88 ? 68.182 4.881 7.295 1.00 64.73 249 GLN A O 1
ATOM 664 N N . ASP A 1 89 ? 69.108 6.734 8.217 1.00 67.74 250 ASP A N 1
ATOM 665 C CA . ASP A 1 89 ? 70.275 6.878 7.345 1.00 70.68 250 ASP A CA 1
ATOM 666 C C . ASP A 1 89 ? 70.482 5.891 6.197 1.00 71.67 250 ASP A C 1
ATOM 667 O O . ASP A 1 89 ? 70.478 4.673 6.382 1.00 72.18 250 ASP A O 1
ATOM 672 N N . LEU A 1 90 ? 70.673 6.458 5.007 1.00 72.61 251 LEU A N 1
ATOM 673 C CA . LEU A 1 90 ? 70.894 5.706 3.775 1.00 72.63 251 LEU A CA 1
ATOM 674 C C . LEU A 1 90 ? 72.364 5.304 3.668 1.00 72.38 251 LEU A C 1
ATOM 675 O O . LEU A 1 90 ? 72.697 4.249 3.121 1.00 72.38 251 LEU A O 1
ATOM 680 N N . LYS A 1 97 ? 65.861 7.586 -14.204 1.00 51.12 258 LYS A N 1
ATOM 681 C CA . LYS A 1 97 ? 65.059 6.972 -13.148 1.00 50.53 258 LYS A CA 1
ATOM 682 C C . LYS A 1 97 ? 64.179 7.977 -12.398 1.00 50.07 258 LYS A C 1
ATOM 683 O O . LYS A 1 97 ? 64.556 9.138 -12.188 1.00 50.32 258 LYS A O 1
ATOM 689 N N . THR A 1 98 ? 63.003 7.508 -11.996 1.00 47.63 259 THR A N 1
ATOM 690 C CA . THR A 1 98 ? 62.033 8.322 -11.285 1.00 45.64 259 THR A CA 1
ATOM 691 C C . THR A 1 98 ? 62.383 8.532 -9.812 1.00 44.11 259 THR A C 1
ATOM 692 O O . THR A 1 98 ? 62.744 7.593 -9.107 1.00 43.93 259 THR A O 1
ATOM 696 N N . ALA A 1 99 ? 62.263 9.774 -9.355 1.00 42.64 260 ALA A N 1
ATOM 697 C CA . ALA A 1 99 ? 62.553 10.126 -7.966 1.00 40.95 260 ALA A CA 1
ATOM 698 C C . ALA A 1 99 ? 61.359 9.809 -7.082 1.00 39.16 260 ALA A C 1
ATOM 699 O O . ALA A 1 99 ? 60.223 9.865 -7.534 1.00 38.76 260 ALA A O 1
ATOM 701 N N . TYR A 1 100 ? 61.626 9.477 -5.822 1.00 39.36 261 TYR A N 1
ATOM 702 C CA . TYR A 1 100 ? 60.569 9.162 -4.864 1.00 39.11 261 TYR A CA 1
ATOM 703 C C . TYR A 1 100 ? 60.839 9.864 -3.537 1.00 38.53 261 TYR A C 1
ATOM 704 O O . TYR A 1 100 ? 61.269 9.237 -2.563 1.00 38.98 261 TYR A O 1
ATOM 713 N N . PRO A 1 101 ? 60.564 11.175 -3.475 1.00 37.40 262 PRO A N 1
ATOM 714 C CA . PRO A 1 101 ? 60.782 11.967 -2.261 1.00 36.21 262 PRO A CA 1
ATOM 715 C C . PRO A 1 101 ? 60.050 11.349 -1.083 1.00 34.79 262 PRO A C 1
ATOM 716 O O . PRO A 1 101 ? 58.983 10.768 -1.250 1.00 36.59 262 PRO A O 1
ATOM 720 N N . LYS A 1 102 ? 60.619 11.473 0.106 1.00 34.26 263 LYS A N 1
ATOM 721 C CA . LYS A 1 102 ? 59.992 10.942 1.310 1.00 36.34 263 LYS A CA 1
ATOM 722 C C . LYS A 1 102 ? 59.233 12.092 1.966 1.00 36.64 263 LYS A C 1
ATOM 723 O O . LYS A 1 102 ? 58.304 11.893 2.756 1.00 36.79 263 LYS A O 1
ATOM 729 N N . CYS A 1 103 ? 59.644 13.299 1.596 1.00 34.91 264 CYS A N 1
ATOM 730 C CA . CYS A 1 103 ? 59.086 14.531 2.106 1.00 33.27 264 CYS A CA 1
ATOM 731 C C . CYS A 1 103 ? 58.952 15.527 0.957 1.00 32.68 264 CYS A C 1
ATOM 732 O O . CYS A 1 103 ? 59.815 15.600 0.070 1.00 32.76 264 CYS A O 1
ATOM 735 N N . LEU A 1 104 ? 57.863 16.286 0.976 1.00 31.81 265 LEU A N 1
ATOM 736 C CA . LEU A 1 104 ? 57.607 17.300 -0.036 1.00 29.74 265 LEU A CA 1
ATOM 737 C C . LEU A 1 104 ? 57.241 18.604 0.635 1.00 29.10 265 LEU A C 1
ATOM 738 O O . LEU A 1 104 ? 56.464 18.633 1.589 1.00 28.59 265 LEU A O 1
ATOM 743 N N . ILE A 1 105 ? 57.813 19.687 0.132 1.00 29.51 266 ILE A N 1
ATOM 744 C CA . ILE A 1 105 ? 57.502 21.013 0.639 1.00 28.31 266 ILE A CA 1
ATOM 745 C C . ILE A 1 105 ? 57.006 21.795 -0.571 1.00 28.05 266 ILE A C 1
ATOM 746 O O . ILE A 1 105 ? 57.690 21.857 -1.592 1.00 27.35 266 ILE A O 1
ATOM 751 N N . LEU A 1 106 ? 55.815 22.372 -0.470 1.00 28.77 267 LEU A N 1
ATOM 752 C CA . LEU A 1 106 ? 55.279 23.159 -1.568 1.00 29.92 267 LEU A CA 1
ATOM 753 C C . LEU A 1 106 ? 55.426 24.644 -1.248 1.00 30.89 267 LEU A C 1
ATOM 754 O O . LEU A 1 106 ? 55.046 25.115 -0.168 1.00 30.50 267 LEU A O 1
ATOM 759 N N . ALA A 1 107 ? 56.022 25.368 -2.190 1.00 32.39 268 ALA A N 1
ATOM 760 C CA . ALA A 1 107 ? 56.253 26.798 -2.039 1.00 32.64 268 ALA A CA 1
ATOM 761 C C . ALA A 1 107 ? 55.633 27.515 -3.218 1.00 33.27 268 ALA A C 1
ATOM 762 O O . ALA A 1 107 ? 55.442 26.928 -4.282 1.00 34.38 268 ALA A O 1
ATOM 764 N N . PRO A 1 108 ? 55.311 28.797 -3.037 1.00 33.72 269 PRO A N 1
ATOM 765 C CA . PRO A 1 108 ? 54.700 29.681 -4.036 1.00 35.16 269 PRO A CA 1
ATOM 766 C C . PRO A 1 108 ? 55.624 30.127 -5.164 1.00 35.65 269 PRO A C 1
ATOM 767 O O . PRO A 1 108 ? 55.237 30.128 -6.334 1.00 36.02 269 PRO A O 1
ATOM 771 N N . THR A 1 109 ? 56.845 30.505 -4.801 1.00 35.81 270 THR A N 1
ATOM 772 C CA . THR A 1 109 ? 57.816 31.006 -5.763 1.00 34.98 270 THR A CA 1
ATOM 773 C C . THR A 1 109 ? 59.141 30.262 -5.758 1.00 34.54 270 THR A C 1
ATOM 774 O O . THR A 1 109 ? 59.471 29.552 -4.809 1.00 33.24 270 THR A O 1
ATOM 778 N N . ARG A 1 110 ? 59.904 30.441 -6.831 1.00 34.27 271 ARG A N 1
ATOM 779 C CA . ARG A 1 110 ? 61.200 29.810 -6.931 1.00 34.95 271 ARG A CA 1
ATOM 780 C C . ARG A 1 110 ? 62.118 30.365 -5.839 1.00 34.75 271 ARG A C 1
ATOM 781 O O . ARG A 1 110 ? 62.963 29.648 -5.319 1.00 35.13 271 ARG A O 1
ATOM 789 N N . GLU A 1 111 ? 61.936 31.637 -5.489 1.00 34.39 272 GLU A N 1
ATOM 790 C CA . GLU A 1 111 ? 62.738 32.277 -4.442 1.00 33.08 272 GLU A CA 1
ATOM 791 C C . GLU A 1 111 ? 62.571 31.537 -3.121 1.00 31.33 272 GLU A C 1
ATOM 792 O O . GLU A 1 111 ? 63.550 31.133 -2.503 1.00 32.40 272 GLU A O 1
ATOM 798 N N . LEU A 1 112 ? 61.330 31.355 -2.680 1.00 29.43 273 LEU A N 1
ATOM 799 C CA . LEU A 1 112 ? 61.111 30.654 -1.425 1.00 27.16 273 LEU A CA 1
ATOM 800 C C . LEU A 1 112 ? 61.644 29.238 -1.529 1.00 26.25 273 LEU A C 1
ATOM 801 O O . LEU A 1 112 ? 62.333 28.762 -0.631 1.00 24.54 273 LEU A O 1
ATOM 806 N N . ALA A 1 113 ? 61.334 28.578 -2.642 1.00 26.94 274 ALA A N 1
ATOM 807 C CA . ALA A 1 113 ? 61.768 27.203 -2.872 1.00 27.40 274 ALA A CA 1
ATOM 808 C C . ALA A 1 113 ? 63.284 27.052 -2.755 1.00 28.14 274 ALA A C 1
ATOM 809 O O . ALA A 1 113 ? 63.774 26.060 -2.211 1.00 27.70 274 ALA A O 1
ATOM 811 N N . ILE A 1 114 ? 64.017 28.035 -3.270 1.00 28.39 275 ILE A N 1
ATOM 812 C CA . ILE A 1 114 ? 65.467 27.992 -3.215 1.00 27.95 275 ILE A CA 1
ATOM 813 C C . ILE A 1 114 ? 65.955 28.199 -1.787 1.00 28.41 275 ILE A C 1
ATOM 814 O O . ILE A 1 114 ? 66.853 27.496 -1.331 1.00 29.03 275 ILE A O 1
ATOM 819 N N . GLN A 1 115 ? 65.360 29.161 -1.083 1.00 29.07 276 GLN A N 1
ATOM 820 C CA . GLN A 1 115 ? 65.725 29.436 0.304 1.00 28.77 276 GLN A CA 1
ATOM 821 C C . GLN A 1 115 ? 65.502 28.196 1.165 1.00 29.61 276 GLN A C 1
ATOM 822 O O . GLN A 1 115 ? 66.322 27.873 2.019 1.00 30.49 276 GLN A O 1
ATOM 828 N N . ILE A 1 116 ? 64.389 27.506 0.943 1.00 30.24 277 ILE A N 1
ATOM 829 C CA . ILE A 1 116 ? 64.090 26.304 1.713 1.00 31.02 277 ILE A CA 1
ATOM 830 C C . ILE A 1 116 ? 65.072 25.178 1.403 1.00 30.30 277 ILE A C 1
ATOM 831 O O . ILE A 1 116 ? 65.467 24.435 2.297 1.00 29.53 277 ILE A O 1
ATOM 836 N N . LEU A 1 117 ? 65.460 25.045 0.139 1.00 29.93 278 LEU A N 1
ATOM 837 C CA . LEU A 1 117 ? 66.418 24.014 -0.248 1.00 28.94 278 LEU A CA 1
ATOM 838 C C . LEU A 1 117 ? 67.732 24.309 0.476 1.00 29.91 278 LEU A C 1
ATOM 839 O O . LEU A 1 117 ? 68.404 23.408 0.974 1.00 30.48 278 LEU A O 1
ATOM 844 N N . SER A 1 118 ? 68.088 25.586 0.531 1.00 29.92 279 SER A N 1
ATOM 845 C CA . SER A 1 118 ? 69.315 26.002 1.191 1.00 29.47 279 SER A CA 1
ATOM 846 C C . SER A 1 118 ? 69.327 25.671 2.687 1.00 29.45 279 SER A C 1
ATOM 847 O O . SER A 1 118 ? 70.332 25.170 3.190 1.00 28.65 279 SER A O 1
ATOM 850 N N . GLU A 1 119 ? 68.233 25.954 3.397 1.00 28.62 280 GLU A N 1
ATOM 851 C CA . GLU A 1 119 ? 68.180 25.645 4.828 1.00 30.20 280 GLU A CA 1
ATOM 852 C C . GLU A 1 119 ? 68.306 24.146 4.999 1.00 30.36 280 GLU A C 1
ATOM 853 O O . GLU A 1 119 ? 69.043 23.668 5.857 1.00 30.73 280 GLU A O 1
ATOM 859 N N . SER A 1 120 ? 67.579 23.406 4.173 1.00 29.34 281 SER A N 1
ATOM 860 C CA . SER A 1 120 ? 67.621 21.959 4.252 1.00 30.07 281 SER A CA 1
ATOM 861 C C . SER A 1 120 ? 69.049 21.472 4.076 1.00 29.97 281 SER A C 1
ATOM 862 O O . SER A 1 120 ? 69.500 20.569 4.789 1.00 30.08 281 SER A O 1
ATOM 865 N N . GLN A 1 121 ? 69.766 22.080 3.136 1.00 29.82 282 GLN A N 1
ATOM 866 C CA . GLN A 1 121 ? 71.144 21.689 2.889 1.00 30.57 282 GLN A CA 1
ATOM 867 C C . GLN A 1 121 ? 71.975 21.979 4.135 1.00 31.24 282 GLN A C 1
ATOM 868 O O . GLN A 1 121 ? 72.767 21.136 4.566 1.00 31.03 282 GLN A O 1
ATOM 874 N N . LYS A 1 122 ? 71.765 23.154 4.728 1.00 31.59 283 LYS A N 1
ATOM 875 C CA . LYS A 1 122 ? 72.478 23.547 5.944 1.00 31.24 283 LYS A CA 1
ATOM 876 C C . LYS A 1 122 ? 72.244 22.524 7.039 1.00 31.37 283 LYS A C 1
ATOM 877 O O . LYS A 1 122 ? 73.159 22.134 7.747 1.00 32.76 283 LYS A O 1
ATOM 883 N N . PHE A 1 123 ? 70.998 22.102 7.184 1.00 32.54 284 PHE A N 1
ATOM 884 C CA . PHE A 1 123 ? 70.639 21.125 8.201 1.00 32.22 284 PHE A CA 1
ATOM 885 C C . PHE A 1 123 ? 71.148 19.737 7.840 1.00 33.97 284 PHE A C 1
ATOM 886 O O . PHE A 1 123 ? 71.294 18.891 8.713 1.00 34.68 284 PHE A O 1
ATOM 894 N N . SER A 1 124 ? 71.413 19.509 6.552 1.00 34.60 285 SER A N 1
ATOM 895 C CA . SER A 1 124 ? 71.862 18.206 6.060 1.00 32.65 285 SER A CA 1
ATOM 896 C C . SER A 1 124 ? 73.360 18.031 5.993 1.00 32.53 285 SER A C 1
ATOM 897 O O . SER A 1 124 ? 73.829 16.939 5.694 1.00 32.10 285 SER A O 1
ATOM 900 N N . LEU A 1 125 ? 74.110 19.096 6.236 1.00 33.15 286 LEU A N 1
ATOM 901 C CA . LEU A 1 125 ? 75.570 19.020 6.167 1.00 34.33 286 LEU A CA 1
ATOM 902 C C . LEU A 1 125 ? 76.166 17.746 6.747 1.00 33.85 286 LEU A C 1
ATOM 903 O O . LEU A 1 125 ? 75.849 17.348 7.871 1.00 32.27 286 LEU A O 1
ATOM 908 N N . ASN A 1 126 ? 77.033 17.113 5.963 1.00 34.50 287 ASN A N 1
ATOM 909 C CA . ASN A 1 126 ? 77.705 15.897 6.386 1.00 35.91 287 ASN A CA 1
ATOM 910 C C . ASN A 1 126 ? 76.704 14.807 6.770 1.00 36.05 287 ASN A C 1
ATOM 911 O O . ASN A 1 126 ? 76.867 14.093 7.758 1.00 36.34 287 ASN A O 1
ATOM 916 N N . THR A 1 127 ? 75.667 14.684 5.957 1.00 37.25 288 THR A N 1
ATOM 917 C CA . THR A 1 127 ? 74.620 13.696 6.161 1.00 37.17 288 THR A CA 1
ATOM 918 C C . THR A 1 127 ? 74.325 13.112 4.789 1.00 36.24 288 THR A C 1
ATOM 919 O O . THR A 1 127 ? 74.650 13.724 3.773 1.00 35.81 288 THR A O 1
ATOM 923 N N . PRO A 1 128 ? 73.729 11.911 4.745 1.00 35.69 289 PRO A N 1
ATOM 924 C CA . PRO A 1 128 ? 73.387 11.242 3.486 1.00 35.83 289 PRO A CA 1
ATOM 925 C C . PRO A 1 128 ? 72.140 11.816 2.816 1.00 35.33 289 PRO A C 1
ATOM 926 O O . PRO A 1 128 ? 71.772 11.380 1.729 1.00 35.57 289 PRO A O 1
ATOM 930 N N . LEU A 1 129 ? 71.493 12.786 3.461 1.00 34.74 290 LEU A N 1
ATOM 931 C CA . LEU A 1 129 ? 70.270 13.371 2.918 1.00 33.13 290 LEU A CA 1
ATOM 932 C C . LEU A 1 129 ? 70.463 14.087 1.592 1.00 33.53 290 LEU A C 1
ATOM 933 O O . LEU A 1 129 ? 71.369 14.897 1.425 1.00 33.16 290 LEU A O 1
ATOM 938 N N . ARG A 1 130 ? 69.578 13.792 0.653 1.00 33.89 291 ARG A N 1
ATOM 939 C CA . ARG A 1 130 ? 69.616 14.405 -0.658 1.00 34.46 291 ARG A CA 1
ATOM 940 C C . ARG A 1 130 ? 68.402 15.300 -0.805 1.00 33.92 291 ARG A C 1
ATOM 941 O O . ARG A 1 130 ? 67.266 14.825 -0.796 1.00 35.78 291 ARG A O 1
ATOM 949 N N . SER A 1 131 ? 68.630 16.598 -0.924 1.00 32.78 292 SER A N 1
ATOM 950 C CA . SER A 1 131 ? 67.524 17.526 -1.089 1.00 33.24 292 SER A CA 1
ATOM 951 C C . SER A 1 131 ? 67.490 17.996 -2.538 1.00 32.49 292 SER A C 1
ATOM 952 O O . SER A 1 131 ? 68.531 18.207 -3.150 1.00 32.76 292 SER A O 1
ATOM 955 N N . CYS A 1 132 ? 66.289 18.138 -3.085 1.00 32.67 293 CYS A N 1
ATOM 956 C CA . CYS A 1 132 ? 66.122 18.608 -4.456 1.00 32.15 293 CYS A CA 1
ATOM 957 C C . CYS A 1 132 ? 65.072 19.702 -4.505 1.00 30.66 293 CYS A C 1
ATOM 958 O O . CYS A 1 132 ? 64.224 19.804 -3.615 1.00 28.58 293 CYS A O 1
ATOM 961 N N . VAL A 1 133 ? 65.138 20.517 -5.551 1.00 30.08 294 VAL A N 1
ATOM 962 C CA . VAL A 1 133 ? 64.179 21.589 -5.740 1.00 28.85 294 VAL A CA 1
ATOM 963 C C . VAL A 1 133 ? 63.720 21.605 -7.193 1.00 31.24 294 VAL A C 1
ATOM 964 O O . VAL A 1 133 ? 64.492 21.308 -8.108 1.00 31.16 294 VAL A O 1
ATOM 968 N N . VAL A 1 134 ? 62.453 21.952 -7.390 1.00 33.70 295 VAL A N 1
ATOM 969 C CA . VAL A 1 134 ? 61.859 22.022 -8.714 1.00 34.99 295 VAL A CA 1
ATOM 970 C C . VAL A 1 134 ? 60.972 23.256 -8.790 1.00 36.14 295 VAL A C 1
ATOM 971 O O . VAL A 1 134 ? 60.117 23.464 -7.930 1.00 35.38 295 VAL A O 1
ATOM 975 N N . TYR A 1 135 ? 61.176 24.080 -9.811 1.00 37.58 296 TYR A N 1
ATOM 976 C CA . TYR A 1 135 ? 60.361 25.276 -9.960 1.00 40.29 296 TYR A CA 1
ATOM 977 C C . TYR A 1 135 ? 60.231 25.733 -11.408 1.00 42.53 296 TYR A C 1
ATOM 978 O O . TYR A 1 135 ? 61.123 25.521 -12.228 1.00 41.23 296 TYR A O 1
ATOM 987 N N . GLY A 1 136 ? 59.097 26.358 -11.707 1.00 45.67 297 GLY A N 1
ATOM 988 C CA . GLY A 1 136 ? 58.851 26.853 -13.042 1.00 49.15 297 GLY A CA 1
ATOM 989 C C . GLY A 1 136 ? 59.974 27.764 -13.475 1.00 51.71 297 GLY A C 1
ATOM 990 O O . GLY A 1 136 ? 60.519 28.531 -12.678 1.00 52.45 297 GLY A O 1
ATOM 991 N N . GLY A 1 137 ? 60.322 27.682 -14.750 1.00 54.91 298 GLY A N 1
ATOM 992 C CA . GLY A 1 137 ? 61.392 28.508 -15.264 1.00 57.82 298 GLY A CA 1
ATOM 993 C C . GLY A 1 137 ? 62.242 27.743 -16.254 1.00 59.90 298 GLY A C 1
ATOM 994 O O . GLY A 1 137 ? 61.770 26.802 -16.900 1.00 59.22 298 GLY A O 1
ATOM 995 N N . ALA A 1 138 ? 63.508 28.139 -16.354 1.00 62.43 299 ALA A N 1
ATOM 996 C CA . ALA A 1 138 ? 64.440 27.517 -17.285 1.00 64.14 299 ALA A CA 1
ATOM 997 C C . ALA A 1 138 ? 65.558 26.759 -16.586 1.00 64.85 299 ALA A C 1
ATOM 998 O O . ALA A 1 138 ? 66.574 27.353 -16.221 1.00 65.05 299 ALA A O 1
ATOM 1000 N N . ASP A 1 139 ? 65.375 25.451 -16.409 1.00 65.87 300 ASP A N 1
ATOM 1001 C CA . ASP A 1 139 ? 66.395 24.627 -15.764 1.00 66.63 300 ASP A CA 1
ATOM 1002 C C . ASP A 1 139 ? 66.094 23.129 -15.870 1.00 65.99 300 ASP A C 1
ATOM 1003 O O . ASP A 1 139 ? 65.155 22.631 -15.256 1.00 65.40 300 ASP A O 1
ATOM 1008 N N . THR A 1 140 ? 66.898 22.420 -16.660 1.00 66.26 301 THR A N 1
ATOM 1009 C CA . THR A 1 140 ? 66.726 20.981 -16.851 1.00 65.16 301 THR A CA 1
ATOM 1010 C C . THR A 1 140 ? 67.749 20.234 -16.000 1.00 64.17 301 THR A C 1
ATOM 1011 O O . THR A 1 140 ? 67.814 19.002 -16.014 1.00 63.19 301 THR A O 1
ATOM 1015 N N . HIS A 1 141 ? 68.571 20.993 -15.280 1.00 63.17 302 HIS A N 1
ATOM 1016 C CA . HIS A 1 141 ? 69.550 20.403 -14.384 1.00 61.45 302 HIS A CA 1
ATOM 1017 C C . HIS A 1 141 ? 68.746 19.869 -13.212 1.00 59.20 302 HIS A C 1
ATOM 1018 O O . HIS A 1 141 ? 69.218 19.043 -12.438 1.00 58.15 302 HIS A O 1
ATOM 1025 N N . SER A 1 142 ? 67.515 20.357 -13.094 1.00 57.84 303 SER A N 1
ATOM 1026 C CA . SER A 1 142 ? 66.612 19.919 -12.037 1.00 55.78 303 SER A CA 1
ATOM 1027 C C . SER A 1 142 ? 66.232 18.482 -12.354 1.00 54.08 303 SER A C 1
ATOM 1028 O O . SER A 1 142 ? 65.978 17.674 -11.465 1.00 53.19 303 SER A O 1
ATOM 1031 N N . GLN A 1 143 ? 66.215 18.178 -13.645 1.00 53.61 304 GLN A N 1
ATOM 1032 C CA . GLN A 1 143 ? 65.873 16.850 -14.122 1.00 54.21 304 GLN A CA 1
ATOM 1033 C C . GLN A 1 143 ? 66.945 15.871 -13.671 1.00 52.54 304 GLN A C 1
ATOM 1034 O O . GLN A 1 143 ? 66.643 14.796 -13.157 1.00 52.11 304 GLN A O 1
ATOM 1040 N N . ILE A 1 144 ? 68.200 16.264 -13.861 1.00 50.55 305 ILE A N 1
ATOM 1041 C CA . ILE A 1 144 ? 69.337 15.434 -13.488 1.00 47.91 305 ILE A CA 1
ATOM 1042 C C . ILE A 1 144 ? 69.484 15.305 -11.975 1.00 45.39 305 ILE A C 1
ATOM 1043 O O . ILE A 1 144 ? 69.852 14.247 -11.476 1.00 42.94 305 ILE A O 1
ATOM 1048 N N . ARG A 1 145 ? 69.206 16.382 -11.247 1.00 44.93 306 ARG A N 1
ATOM 1049 C CA . ARG A 1 145 ? 69.283 16.355 -9.787 1.00 45.81 306 ARG A CA 1
ATOM 1050 C C . ARG A 1 145 ? 68.271 15.331 -9.325 1.00 46.52 306 ARG A C 1
ATOM 1051 O O . ARG A 1 145 ? 68.493 14.587 -8.373 1.00 46.31 306 ARG A O 1
ATOM 1059 N N . GLU A 1 146 ? 67.142 15.317 -10.020 1.00 48.48 307 GLU A N 1
ATOM 1060 C CA . GLU A 1 146 ? 66.062 14.401 -9.722 1.00 49.64 307 GLU A CA 1
ATOM 1061 C C . GLU A 1 146 ? 66.443 12.988 -10.136 1.00 49.38 307 GLU A C 1
ATOM 1062 O O . GLU A 1 146 ? 66.113 12.022 -9.446 1.00 49.29 307 GLU A O 1
ATOM 1068 N N . VAL A 1 147 ? 67.133 12.867 -11.265 1.00 48.93 308 VAL A N 1
ATOM 1069 C CA . VAL A 1 147 ? 67.569 11.556 -11.727 1.00 50.53 308 VAL A CA 1
ATOM 1070 C C . VAL A 1 147 ? 68.644 11.026 -10.772 1.00 50.29 308 VAL A C 1
ATOM 1071 O O . VAL A 1 147 ? 68.694 9.832 -10.470 1.00 49.14 308 VAL A O 1
ATOM 1075 N N . GLN A 1 148 ? 69.498 11.925 -10.290 1.00 50.77 309 GLN A N 1
ATOM 1076 C CA . GLN A 1 148 ? 70.568 11.544 -9.378 1.00 51.07 309 GLN A CA 1
ATOM 1077 C C . GLN A 1 148 ? 69.994 11.172 -8.042 1.00 52.97 309 GLN A C 1
ATOM 1078 O O . GLN A 1 148 ? 68.945 10.551 -7.962 1.00 53.83 309 GLN A O 1
ATOM 1084 N N . MET A 1 149 ? 70.711 11.545 -6.991 1.00 55.52 310 MET A N 1
ATOM 1085 C CA . MET A 1 149 ? 70.268 11.283 -5.641 1.00 57.23 310 MET A CA 1
ATOM 1086 C C . MET A 1 149 ? 68.785 11.630 -5.593 1.00 57.63 310 MET A C 1
ATOM 1087 O O . MET A 1 149 ? 68.409 12.764 -5.286 1.00 56.97 310 MET A O 1
ATOM 1092 N N . GLY A 1 150 ? 67.957 10.642 -5.932 1.00 56.57 311 GLY A N 1
ATOM 1093 C CA . GLY A 1 150 ? 66.520 10.831 -5.938 1.00 56.67 311 GLY A CA 1
ATOM 1094 C C . GLY A 1 150 ? 66.089 11.341 -4.584 1.00 55.88 311 GLY A C 1
ATOM 1095 O O . GLY A 1 150 ? 65.414 10.643 -3.822 1.00 57.68 311 GLY A O 1
ATOM 1096 N N . CYS A 1 151 ? 66.494 12.573 -4.306 1.00 52.39 312 CYS A N 1
ATOM 1097 C CA . CYS A 1 151 ? 66.218 13.252 -3.058 1.00 49.62 312 CYS A CA 1
ATOM 1098 C C . CYS A 1 151 ? 65.172 12.621 -2.171 1.00 44.92 312 CYS A C 1
ATOM 1099 O O . CYS A 1 151 ? 64.149 12.109 -2.625 1.00 42.63 312 CYS A O 1
ATOM 1102 N N . HIS A 1 152 ? 65.466 12.686 -0.884 1.00 41.02 313 HIS A N 1
ATOM 1103 C CA . HIS A 1 152 ? 64.593 12.187 0.150 1.00 37.84 313 HIS A CA 1
ATOM 1104 C C . HIS A 1 152 ? 63.644 13.345 0.454 1.00 35.92 313 HIS A C 1
ATOM 1105 O O . HIS A 1 152 ? 62.558 13.151 0.988 1.00 35.96 313 HIS A O 1
ATOM 1112 N N . LEU A 1 153 ? 64.080 14.549 0.091 1.00 33.11 314 LEU A N 1
ATOM 1113 C CA . LEU A 1 153 ? 63.329 15.767 0.335 1.00 30.75 314 LEU A CA 1
ATOM 1114 C C . LEU A 1 153 ? 63.294 16.665 -0.902 1.00 30.32 314 LEU A C 1
ATOM 1115 O O . LEU A 1 153 ? 64.328 16.978 -1.490 1.00 29.88 314 LEU A O 1
ATOM 1120 N N . LEU A 1 154 ? 62.085 17.095 -1.257 1.00 29.82 315 LEU A N 1
ATOM 1121 C CA . LEU A 1 154 ? 61.844 17.921 -2.425 1.00 27.43 315 LEU A CA 1
ATOM 1122 C C . LEU A 1 154 ? 61.138 19.228 -2.084 1.00 27.85 315 LEU A C 1
ATOM 1123 O O . LEU A 1 154 ? 60.209 19.262 -1.286 1.00 28.03 315 LEU A O 1
ATOM 1128 N N . VAL A 1 155 ? 61.589 20.308 -2.702 1.00 28.48 316 VAL A N 1
ATOM 1129 C CA . VAL A 1 155 ? 60.977 21.607 -2.509 1.00 28.36 316 VAL A CA 1
ATOM 1130 C C . VAL A 1 155 ? 60.543 21.988 -3.907 1.00 30.52 316 VAL A C 1
ATOM 1131 O O . VAL A 1 155 ? 61.345 21.937 -4.840 1.00 32.49 316 VAL A O 1
ATOM 1135 N N . ALA A 1 156 ? 59.274 22.345 -4.067 1.00 31.44 317 ALA A N 1
ATOM 1136 C CA . ALA A 1 156 ? 58.775 22.672 -5.391 1.00 31.34 317 ALA A CA 1
ATOM 1137 C C . ALA A 1 156 ? 57.571 23.591 -5.396 1.00 32.04 317 ALA A C 1
ATOM 1138 O O . ALA A 1 156 ? 56.932 23.811 -4.371 1.00 33.40 317 ALA A O 1
ATOM 1140 N N . THR A 1 157 ? 57.280 24.132 -6.573 1.00 33.31 318 THR A N 1
ATOM 1141 C CA . THR A 1 157 ? 56.118 24.980 -6.774 1.00 33.48 318 THR A CA 1
ATOM 1142 C C . THR A 1 157 ? 55.105 23.987 -7.341 1.00 33.47 318 THR A C 1
ATOM 1143 O O . THR A 1 157 ? 55.473 23.067 -8.058 1.00 34.12 318 THR A O 1
ATOM 1147 N N . PRO A 1 158 ? 53.820 24.147 -7.008 1.00 34.33 319 PRO A N 1
ATOM 1148 C CA . PRO A 1 158 ? 52.739 23.265 -7.464 1.00 32.86 319 PRO A CA 1
ATOM 1149 C C . PRO A 1 158 ? 52.669 22.942 -8.953 1.00 32.95 319 PRO A C 1
ATOM 1150 O O . PRO A 1 158 ? 52.437 21.793 -9.336 1.00 31.91 319 PRO A O 1
ATOM 1154 N N . GLY A 1 159 ? 52.870 23.950 -9.791 1.00 32.45 320 GLY A N 1
ATOM 1155 C CA . GLY A 1 159 ? 52.805 23.739 -11.225 1.00 32.71 320 GLY A CA 1
ATOM 1156 C C . GLY A 1 159 ? 53.911 22.863 -11.778 1.00 33.99 320 GLY A C 1
ATOM 1157 O O . GLY A 1 159 ? 53.648 21.912 -12.523 1.00 33.67 320 GLY A O 1
ATOM 1158 N N . ARG A 1 160 ? 55.154 23.168 -11.427 1.00 34.67 321 ARG A N 1
ATOM 1159 C CA . ARG A 1 160 ? 56.255 22.368 -11.936 1.00 37.00 321 ARG A CA 1
ATOM 1160 C C . ARG A 1 160 ? 56.225 20.947 -11.386 1.00 36.57 321 ARG A C 1
ATOM 1161 O O . ARG A 1 160 ? 56.568 20.005 -12.090 1.00 37.57 321 ARG A O 1
ATOM 1169 N N . LEU A 1 161 ? 55.800 20.781 -10.136 1.00 36.22 322 LEU A N 1
ATOM 1170 C CA . LEU A 1 161 ? 55.726 19.441 -9.570 1.00 35.24 322 LEU A CA 1
ATOM 1171 C C . LEU A 1 161 ? 54.804 18.629 -10.476 1.00 34.48 322 LEU A C 1
ATOM 1172 O O . LEU A 1 161 ? 55.163 17.546 -10.926 1.00 32.48 322 LEU A O 1
ATOM 1177 N N . VAL A 1 162 ? 53.619 19.167 -10.745 1.00 34.64 323 VAL A N 1
ATOM 1178 C CA . VAL A 1 162 ? 52.657 18.490 -11.611 1.00 36.69 323 VAL A CA 1
ATOM 1179 C C . VAL A 1 162 ? 53.286 18.102 -12.960 1.00 37.10 323 VAL A C 1
ATOM 1180 O O . VAL A 1 162 ? 53.082 16.987 -13.442 1.00 36.24 323 VAL A O 1
ATOM 1184 N N . ASP A 1 163 ? 54.054 19.015 -13.555 1.00 37.46 324 ASP A N 1
ATOM 1185 C CA . ASP A 1 163 ? 54.727 18.756 -14.829 1.00 38.29 324 ASP A CA 1
ATOM 1186 C C . ASP A 1 163 ? 55.653 17.558 -14.705 1.00 39.58 324 ASP A C 1
ATOM 1187 O O . ASP A 1 163 ? 55.675 16.679 -15.575 1.00 40.54 324 ASP A O 1
ATOM 1192 N N . PHE A 1 164 ? 56.438 17.547 -13.629 1.00 39.53 325 PHE A N 1
ATOM 1193 C CA . PHE A 1 164 ? 57.379 16.464 -13.374 1.00 39.76 325 PHE A CA 1
ATOM 1194 C C . PHE A 1 164 ? 56.679 15.160 -13.047 1.00 39.64 325 PHE A C 1
ATOM 1195 O O . PHE A 1 164 ? 57.170 14.084 -13.393 1.00 39.40 325 PHE A O 1
ATOM 1203 N N . ILE A 1 165 ? 55.539 15.255 -12.370 1.00 40.72 326 ILE A N 1
ATOM 1204 C CA . ILE A 1 165 ? 54.763 14.066 -12.025 1.00 41.74 326 ILE A CA 1
ATOM 1205 C C . ILE A 1 165 ? 54.138 13.486 -13.294 1.00 43.31 326 ILE A C 1
ATOM 1206 O O . ILE A 1 165 ? 54.219 12.286 -13.543 1.00 42.48 326 ILE A O 1
ATOM 1211 N N . GLU A 1 166 ? 53.526 14.355 -14.092 1.00 45.98 327 GLU A N 1
ATOM 1212 C CA . GLU A 1 166 ? 52.892 13.951 -15.341 1.00 49.13 327 GLU A CA 1
ATOM 1213 C C . GLU A 1 166 ? 53.908 13.407 -16.345 1.00 49.51 327 GLU A C 1
ATOM 1214 O O . GLU A 1 166 ? 53.553 12.629 -17.226 1.00 50.16 327 GLU A O 1
ATOM 1220 N N . LYS A 1 167 ? 55.167 13.817 -16.211 1.00 49.36 328 LYS A N 1
ATOM 1221 C CA . LYS A 1 167 ? 56.220 13.346 -17.105 1.00 49.29 328 LYS A CA 1
ATOM 1222 C C . LYS A 1 167 ? 56.931 12.146 -16.505 1.00 48.56 328 LYS A C 1
ATOM 1223 O O . LYS A 1 167 ? 57.964 11.701 -17.006 1.00 47.52 328 LYS A O 1
ATOM 1229 N N . ASN A 1 168 ? 56.367 11.634 -15.418 1.00 48.28 329 ASN A N 1
ATOM 1230 C CA . ASN A 1 168 ? 56.923 10.482 -14.723 1.00 48.54 329 ASN A CA 1
ATOM 1231 C C . ASN A 1 168 ? 58.361 10.705 -14.245 1.00 47.17 329 ASN A C 1
ATOM 1232 O O . ASN A 1 168 ? 59.136 9.756 -14.121 1.00 48.04 329 ASN A O 1
ATOM 1237 N N . LYS A 1 169 ? 58.717 11.955 -13.976 1.00 45.00 330 LYS A N 1
ATOM 1238 C CA . LYS A 1 169 ? 60.059 12.271 -13.500 1.00 43.71 330 LYS A CA 1
ATOM 1239 C C . LYS A 1 169 ? 60.074 12.157 -11.980 1.00 42.39 330 LYS A C 1
ATOM 1240 O O . LYS A 1 169 ? 61.107 11.892 -11.369 1.00 40.90 330 LYS A O 1
ATOM 1246 N N . ILE A 1 170 ? 58.908 12.357 -11.377 1.00 42.08 331 ILE A N 1
ATOM 1247 C CA . ILE A 1 170 ? 58.777 12.299 -9.929 1.00 39.76 331 ILE A CA 1
ATOM 1248 C C . ILE A 1 170 ? 57.505 11.599 -9.472 1.00 38.91 331 ILE A C 1
ATOM 1249 O O . ILE A 1 170 ? 56.417 11.858 -9.989 1.00 39.30 331 ILE A O 1
ATOM 1254 N N . SER A 1 171 ? 57.656 10.712 -8.495 1.00 37.85 332 SER A N 1
ATOM 1255 C CA . SER A 1 171 ? 56.531 9.990 -7.922 1.00 35.54 332 SER A CA 1
ATOM 1256 C C . SER A 1 171 ? 56.448 10.326 -6.448 1.00 33.69 332 SER A C 1
ATOM 1257 O O . SER A 1 171 ? 57.473 10.474 -5.791 1.00 33.34 332 SER A O 1
ATOM 1260 N N . LEU A 1 172 ? 55.226 10.436 -5.937 1.00 33.08 333 LEU A N 1
ATOM 1261 C CA . LEU A 1 172 ? 54.982 10.753 -4.533 1.00 32.63 333 LEU A CA 1
ATOM 1262 C C . LEU A 1 172 ? 54.388 9.554 -3.811 1.00 32.78 333 LEU A C 1
ATOM 1263 O O . LEU A 1 172 ? 53.763 9.706 -2.763 1.00 32.44 333 LEU A O 1
ATOM 1268 N N . GLU A 1 173 ? 54.575 8.365 -4.368 1.00 33.67 334 GLU A N 1
ATOM 1269 C CA . GLU A 1 173 ? 54.015 7.162 -3.766 1.00 34.73 334 GLU A CA 1
ATOM 1270 C C . GLU A 1 173 ? 54.659 6.777 -2.446 1.00 35.45 334 GLU A C 1
ATOM 1271 O O . GLU A 1 173 ? 54.176 5.880 -1.756 1.00 36.30 334 GLU A O 1
ATOM 1277 N N . PHE A 1 174 ? 55.747 7.450 -2.088 1.00 35.28 335 PHE A N 1
ATOM 1278 C CA . PHE A 1 174 ? 56.419 7.164 -0.823 1.00 34.69 335 PHE A CA 1
ATOM 1279 C C . PHE A 1 174 ? 56.555 8.432 0.011 1.00 34.53 335 PHE A C 1
ATOM 1280 O O . PHE A 1 174 ? 57.272 8.457 1.008 1.00 33.58 335 PHE A O 1
ATOM 1288 N N . CYS A 1 175 ? 55.861 9.485 -0.405 1.00 34.73 336 CYS A N 1
ATOM 1289 C CA . CYS A 1 175 ? 55.918 10.758 0.296 1.00 34.77 336 CYS A CA 1
ATOM 1290 C C . CYS A 1 175 ? 54.963 10.744 1.477 1.00 34.79 336 CYS A C 1
ATOM 1291 O O . CYS A 1 175 ? 53.743 10.771 1.314 1.00 35.05 336 CYS A O 1
ATOM 1294 N N . LYS A 1 176 ? 55.527 10.713 2.674 1.00 35.88 337 LYS A N 1
ATOM 1295 C CA . LYS A 1 176 ? 54.731 10.656 3.886 1.00 36.99 337 LYS A CA 1
ATOM 1296 C C . LYS A 1 176 ? 54.708 11.964 4.659 1.00 36.66 337 LYS A C 1
ATOM 1297 O O . LYS A 1 176 ? 53.944 12.115 5.608 1.00 38.05 337 LYS A O 1
ATOM 1303 N N . TYR A 1 177 ? 55.537 12.913 4.251 1.00 36.22 338 TYR A N 1
ATOM 1304 C CA . TYR A 1 177 ? 55.593 14.195 4.934 1.00 36.39 338 TYR A CA 1
ATOM 1305 C C . TYR A 1 177 ? 55.442 15.332 3.943 1.00 34.59 338 TYR A C 1
ATOM 1306 O O . TYR A 1 177 ? 56.279 15.529 3.073 1.00 34.28 338 TYR A O 1
ATOM 1315 N N . ILE A 1 178 ? 54.362 16.087 4.070 1.00 33.82 339 ILE A N 1
ATOM 1316 C CA . ILE A 1 178 ? 54.146 17.187 3.158 1.00 33.34 339 ILE A CA 1
ATOM 1317 C C . ILE A 1 178 ? 53.853 18.481 3.897 1.00 32.92 339 ILE A C 1
ATOM 1318 O O . ILE A 1 178 ? 53.136 18.498 4.900 1.00 32.15 339 ILE A O 1
ATOM 1323 N N . VAL A 1 179 ? 54.438 19.560 3.383 1.00 33.07 340 VAL A N 1
ATOM 1324 C CA . VAL A 1 179 ? 54.306 20.897 3.950 1.00 32.32 340 VAL A CA 1
ATOM 1325 C C . VAL A 1 179 ? 53.921 21.895 2.865 1.00 32.23 340 VAL A C 1
ATOM 1326 O O . VAL A 1 179 ? 54.503 21.896 1.785 1.00 32.66 340 VAL A O 1
ATOM 1330 N N . LEU A 1 180 ? 52.930 22.732 3.146 1.00 32.27 341 LEU A N 1
ATOM 1331 C CA . LEU A 1 180 ? 52.519 23.757 2.194 1.00 32.83 341 LEU A CA 1
ATOM 1332 C C . LEU A 1 180 ? 52.966 25.072 2.822 1.00 32.96 341 LEU A C 1
ATOM 1333 O O . LEU A 1 180 ? 52.335 25.563 3.754 1.00 32.61 341 LEU A O 1
ATOM 1338 N N . ASP A 1 181 ? 54.064 25.630 2.330 1.00 32.72 342 ASP A N 1
ATOM 1339 C CA . ASP A 1 181 ? 54.568 26.884 2.878 1.00 32.47 342 ASP A CA 1
ATOM 1340 C C . ASP A 1 181 ? 53.938 28.071 2.149 1.00 31.50 342 ASP A C 1
ATOM 1341 O O . ASP A 1 181 ? 53.837 28.081 0.917 1.00 30.80 342 ASP A O 1
ATOM 1346 N N . GLU A 1 182 ? 53.516 29.064 2.925 1.00 31.95 343 GLU A N 1
ATOM 1347 C CA . GLU A 1 182 ? 52.867 30.255 2.387 1.00 32.18 343 GLU A CA 1
ATOM 1348 C C . GLU A 1 182 ? 51.649 29.811 1.586 1.00 31.49 343 GLU A C 1
ATOM 1349 O O . GLU A 1 182 ? 51.474 30.195 0.429 1.00 30.59 343 GLU A O 1
ATOM 1355 N N . ALA A 1 183 ? 50.818 28.985 2.214 1.00 31.25 344 ALA A N 1
ATOM 1356 C CA . ALA A 1 183 ? 49.620 28.457 1.581 1.00 33.04 344 ALA A CA 1
ATOM 1357 C C . ALA A 1 183 ? 48.757 29.541 0.955 1.00 33.45 344 ALA A C 1
ATOM 1358 O O . ALA A 1 183 ? 48.302 29.398 -0.177 1.00 34.38 344 ALA A O 1
ATOM 1360 N N . ASP A 1 184 ? 48.532 30.625 1.686 1.00 33.75 345 ASP A N 1
ATOM 1361 C CA . ASP A 1 184 ? 47.710 31.714 1.177 1.00 34.57 345 ASP A CA 1
ATOM 1362 C C . ASP A 1 184 ? 48.257 32.248 -0.133 1.00 36.39 345 ASP A C 1
ATOM 1363 O O . ASP A 1 184 ? 47.505 32.529 -1.067 1.00 38.14 345 ASP A O 1
ATOM 1368 N N . ARG A 1 185 ? 49.574 32.369 -0.208 1.00 36.91 346 ARG A N 1
ATOM 1369 C CA . ARG A 1 185 ? 50.213 32.878 -1.405 1.00 37.12 346 ARG A CA 1
ATOM 1370 C C . ARG A 1 185 ? 49.961 31.957 -2.587 1.00 37.13 346 ARG A C 1
ATOM 1371 O O . ARG A 1 185 ? 49.754 32.424 -3.711 1.00 37.68 346 ARG A O 1
ATOM 1379 N N . MET A 1 186 ? 49.961 30.651 -2.336 1.00 36.61 347 MET A N 1
ATOM 1380 C CA . MET A 1 186 ? 49.741 29.689 -3.408 1.00 37.25 347 MET A CA 1
ATOM 1381 C C . MET A 1 186 ? 48.321 29.740 -3.960 1.00 37.80 347 MET A C 1
ATOM 1382 O O . MET A 1 186 ? 48.123 29.638 -5.171 1.00 39.91 347 MET A O 1
ATOM 1387 N N . LEU A 1 187 ? 47.329 29.905 -3.089 1.00 38.68 348 LEU A N 1
ATOM 1388 C CA . LEU A 1 187 ? 45.951 29.976 -3.562 1.00 39.61 348 LEU A CA 1
ATOM 1389 C C . LEU A 1 187 ? 45.769 31.255 -4.360 1.00 39.04 348 LEU A C 1
ATOM 1390 O O . LEU A 1 187 ? 45.176 31.237 -5.436 1.00 39.86 348 LEU A O 1
ATOM 1395 N N . ASP A 1 188 ? 46.294 32.361 -3.840 1.00 39.14 349 ASP A N 1
ATOM 1396 C CA . ASP A 1 188 ? 46.193 33.643 -4.531 1.00 39.19 349 ASP A CA 1
ATOM 1397 C C . ASP A 1 188 ? 46.751 33.552 -5.940 1.00 38.95 349 ASP A C 1
ATOM 1398 O O . ASP A 1 188 ? 46.189 34.119 -6.875 1.00 39.19 349 ASP A O 1
ATOM 1403 N N . MET A 1 189 ? 47.863 32.839 -6.079 1.00 39.23 350 MET A N 1
ATOM 1404 C CA . MET A 1 189 ? 48.515 32.664 -7.370 1.00 39.66 350 MET A CA 1
ATOM 1405 C C . MET A 1 189 ? 47.767 31.666 -8.259 1.00 39.36 350 MET A C 1
ATOM 1406 O O . MET A 1 189 ? 48.133 31.460 -9.414 1.00 39.52 350 MET A O 1
ATOM 1411 N N . GLY A 1 190 ? 46.722 31.051 -7.717 1.00 39.61 351 GLY A N 1
ATOM 1412 C CA . GLY A 1 190 ? 45.928 30.106 -8.488 1.00 40.57 351 GLY A CA 1
ATOM 1413 C C . GLY A 1 190 ? 46.450 28.683 -8.553 1.00 40.08 351 GLY A C 1
ATOM 1414 O O . GLY A 1 190 ? 46.260 27.998 -9.554 1.00 38.90 351 GLY A O 1
ATOM 1415 N N . PHE A 1 191 ? 47.084 28.234 -7.475 1.00 40.82 352 PHE A N 1
ATOM 1416 C CA . PHE A 1 191 ? 47.651 26.889 -7.406 1.00 40.40 352 PHE A CA 1
ATOM 1417 C C . PHE A 1 191 ? 46.775 25.822 -6.774 1.00 41.04 352 PHE A C 1
ATOM 1418 O O . PHE A 1 191 ? 47.181 24.663 -6.693 1.00 41.33 352 PHE A O 1
ATOM 1426 N N . GLU A 1 192 ? 45.586 26.193 -6.317 1.00 42.07 353 GLU A N 1
ATOM 1427 C CA . GLU A 1 192 ? 44.720 25.207 -5.695 1.00 43.97 353 GLU A CA 1
ATOM 1428 C C . GLU A 1 192 ? 44.489 23.964 -6.563 1.00 44.33 353 GLU A C 1
ATOM 1429 O O . GLU A 1 192 ? 44.448 22.847 -6.049 1.00 44.56 353 GLU A O 1
ATOM 1435 N N . PRO A 1 193 ? 44.335 24.136 -7.889 1.00 44.45 354 PRO A N 1
ATOM 1436 C CA . PRO A 1 193 ? 44.117 22.954 -8.728 1.00 44.73 354 PRO A CA 1
ATOM 1437 C C . PRO A 1 193 ? 45.288 21.985 -8.595 1.00 44.66 354 PRO A C 1
ATOM 1438 O O . PRO A 1 193 ? 45.103 20.787 -8.408 1.00 43.75 354 PRO A O 1
ATOM 1442 N N . GLN A 1 194 ? 46.496 22.528 -8.694 1.00 45.55 355 GLN A N 1
ATOM 1443 C CA . GLN A 1 194 ? 47.712 21.736 -8.596 1.00 45.98 355 GLN A CA 1
ATOM 1444 C C . GLN A 1 194 ? 47.845 21.076 -7.228 1.00 45.56 355 GLN A C 1
ATOM 1445 O O . GLN A 1 194 ? 48.156 19.890 -7.130 1.00 45.61 355 GLN A O 1
ATOM 1451 N N . ILE A 1 195 ? 47.608 21.846 -6.174 1.00 44.27 356 ILE A N 1
ATOM 1452 C CA . ILE A 1 195 ? 47.709 21.321 -4.821 1.00 44.45 356 ILE A CA 1
ATOM 1453 C C . ILE A 1 195 ? 46.694 20.208 -4.594 1.00 44.81 356 ILE A C 1
ATOM 1454 O O . ILE A 1 195 ? 47.003 19.207 -3.957 1.00 44.70 356 ILE A O 1
ATOM 1459 N N . ARG A 1 196 ? 45.483 20.386 -5.114 1.00 46.10 357 ARG A N 1
ATOM 1460 C CA . ARG A 1 196 ? 44.440 19.369 -4.979 1.00 47.25 357 ARG A CA 1
ATOM 1461 C C . ARG A 1 196 ? 44.917 18.123 -5.714 1.00 45.99 357 ARG A C 1
ATOM 1462 O O . ARG A 1 196 ? 44.790 17.008 -5.224 1.00 46.12 357 ARG A O 1
ATOM 1470 N N . LYS A 1 197 ? 45.478 18.331 -6.899 1.00 45.54 358 LYS A N 1
ATOM 1471 C CA . LYS A 1 197 ? 45.994 17.245 -7.715 1.00 45.94 358 LYS A CA 1
ATOM 1472 C C . LYS A 1 197 ? 47.103 16.490 -6.986 1.00 45.63 358 LYS A C 1
ATOM 1473 O O . LYS A 1 197 ? 47.044 15.267 -6.818 1.00 44.64 358 LYS A O 1
ATOM 1479 N N . ILE A 1 198 ? 48.122 17.234 -6.570 1.00 44.51 359 ILE A N 1
ATOM 1480 C CA . ILE A 1 198 ? 49.259 16.667 -5.866 1.00 43.31 359 ILE A CA 1
ATOM 1481 C C . ILE A 1 198 ? 48.848 15.938 -4.599 1.00 43.84 359 ILE A C 1
ATOM 1482 O O . ILE A 1 198 ? 49.305 14.824 -4.337 1.00 42.41 359 ILE A O 1
ATOM 1487 N N . ILE A 1 199 ? 47.990 16.576 -3.814 1.00 45.00 360 ILE A N 1
ATOM 1488 C CA . ILE A 1 199 ? 47.552 16.003 -2.556 1.00 48.26 360 ILE A CA 1
ATOM 1489 C C . ILE A 1 199 ? 46.588 14.826 -2.654 1.00 50.45 360 ILE A C 1
ATOM 1490 O O . ILE A 1 199 ? 46.819 13.782 -2.036 1.00 50.96 360 ILE A O 1
ATOM 1495 N N . GLU A 1 200 ? 45.515 14.974 -3.423 1.00 52.24 361 GLU A N 1
ATOM 1496 C CA . GLU A 1 200 ? 44.543 13.895 -3.508 1.00 54.31 361 GLU A CA 1
ATOM 1497 C C . GLU A 1 200 ? 44.502 13.068 -4.785 1.00 54.19 361 GLU A C 1
ATOM 1498 O O . GLU A 1 200 ? 43.753 12.099 -4.859 1.00 55.23 361 GLU A O 1
ATOM 1504 N N . GLU A 1 201 ? 45.314 13.405 -5.779 1.00 54.60 362 GLU A N 1
ATOM 1505 C CA . GLU A 1 201 ? 45.278 12.641 -7.021 1.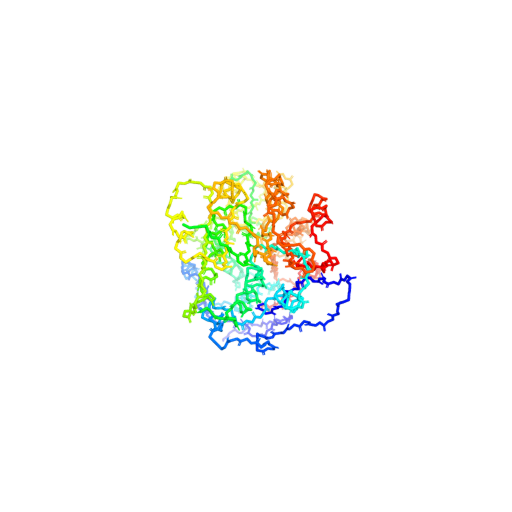00 52.80 362 GLU A CA 1
ATOM 1506 C C . GLU A 1 201 ? 46.629 12.179 -7.535 1.00 51.08 362 GLU A C 1
ATOM 1507 O O . GLU A 1 201 ? 46.806 12.047 -8.743 1.00 50.52 362 GLU A O 1
ATOM 1513 N N . SER A 1 202 ? 47.580 11.915 -6.645 1.00 49.57 363 SER A N 1
ATOM 1514 C CA . SER A 1 202 ? 48.898 11.475 -7.100 1.00 47.42 363 SER A CA 1
ATOM 1515 C C . SER A 1 202 ? 49.469 10.241 -6.388 1.00 46.89 363 SER A C 1
ATOM 1516 O O . SER A 1 202 ? 50.688 10.061 -6.309 1.00 45.04 363 SER A O 1
ATOM 1519 N N . ASN A 1 203 ? 48.579 9.390 -5.885 1.00 46.17 364 ASN A N 1
ATOM 1520 C CA . ASN A 1 203 ? 48.972 8.164 -5.198 1.00 46.52 364 ASN A CA 1
ATOM 1521 C C . ASN A 1 203 ? 49.889 8.362 -3.999 1.00 45.88 364 ASN A C 1
ATOM 1522 O O . ASN A 1 203 ? 50.552 7.421 -3.545 1.00 45.05 364 ASN A O 1
ATOM 1527 N N . MET A 1 204 ? 49.930 9.586 -3.493 1.00 44.25 365 MET A N 1
ATOM 1528 C CA . MET A 1 204 ? 50.739 9.900 -2.327 1.00 43.96 365 MET A CA 1
ATOM 1529 C C . MET A 1 204 ? 50.088 9.182 -1.148 1.00 42.63 365 MET A C 1
ATOM 1530 O O . MET A 1 204 ? 48.866 9.177 -1.027 1.00 42.49 365 MET A O 1
ATOM 1535 N N . PRO A 1 205 ? 50.894 8.547 -0.277 1.00 41.30 366 PRO A N 1
ATOM 1536 C CA . PRO A 1 205 ? 50.361 7.829 0.889 1.00 39.66 366 PRO A CA 1
ATOM 1537 C C . PRO A 1 205 ? 49.319 8.677 1.607 1.00 39.25 366 PRO A C 1
ATOM 1538 O O . PRO A 1 205 ? 49.515 9.876 1.788 1.00 37.37 366 PRO A O 1
ATOM 1542 N N . SER A 1 206 ? 48.220 8.059 2.025 1.00 39.40 367 SER A N 1
ATOM 1543 C CA . SER A 1 206 ? 47.162 8.804 2.702 1.00 40.49 367 SER A CA 1
ATOM 1544 C C . SER A 1 206 ? 46.821 8.308 4.109 1.00 40.70 367 SER A C 1
ATOM 1545 O O . SER A 1 206 ? 47.362 7.306 4.583 1.00 41.70 367 SER A O 1
ATOM 1548 N N . GLY A 1 207 ? 45.914 9.027 4.768 1.00 40.64 368 GLY A N 1
ATOM 1549 C CA . GLY A 1 207 ? 45.498 8.663 6.110 1.00 40.51 368 GLY A CA 1
ATOM 1550 C C . GLY A 1 207 ? 46.610 8.774 7.134 1.00 40.76 368 GLY A C 1
ATOM 1551 O O . GLY A 1 207 ? 47.398 9.715 7.100 1.00 39.79 368 GLY A O 1
ATOM 1552 N N . ILE A 1 208 ? 46.681 7.809 8.043 1.00 40.68 369 ILE A N 1
ATOM 1553 C CA . ILE A 1 208 ? 47.703 7.824 9.082 1.00 41.36 369 ILE A CA 1
ATOM 1554 C C . ILE A 1 208 ? 49.105 7.674 8.499 1.00 41.61 369 ILE A C 1
ATOM 1555 O O . ILE A 1 208 ? 50.090 7.749 9.224 1.00 42.59 369 ILE A O 1
ATOM 1560 N N . ASN A 1 209 ? 49.186 7.474 7.187 1.00 42.24 370 ASN A N 1
ATOM 1561 C CA . ASN A 1 209 ? 50.467 7.300 6.505 1.00 43.16 370 ASN A CA 1
ATOM 1562 C C . ASN A 1 209 ? 51.080 8.604 6.003 1.00 42.71 370 ASN A C 1
ATOM 1563 O O . ASN A 1 209 ? 52.192 8.618 5.476 1.00 42.63 370 ASN A O 1
ATOM 1568 N N . ARG A 1 210 ? 50.347 9.697 6.164 1.00 42.60 371 ARG A N 1
ATOM 1569 C CA . ARG A 1 210 ? 50.810 11.005 5.727 1.00 41.21 371 ARG A CA 1
ATOM 1570 C C . ARG A 1 210 ? 50.578 12.048 6.808 1.00 39.78 371 ARG A C 1
ATOM 1571 O O . ARG A 1 210 ? 49.554 12.045 7.480 1.00 39.51 371 ARG A O 1
ATOM 1579 N N . GLN A 1 211 ? 51.540 12.942 6.968 1.00 38.53 372 GLN A N 1
ATOM 1580 C CA . GLN A 1 211 ? 51.427 14.015 7.935 1.00 37.63 372 GLN A CA 1
ATOM 1581 C C . GLN A 1 211 ? 51.477 15.297 7.113 1.00 36.74 372 GLN A C 1
ATOM 1582 O O . GLN A 1 211 ? 52.458 15.554 6.416 1.00 37.15 372 GLN A O 1
ATOM 1588 N N . THR A 1 212 ? 50.410 16.084 7.180 1.00 35.60 373 THR A N 1
ATOM 1589 C CA . THR A 1 212 ? 50.321 17.330 6.426 1.00 34.42 373 THR A CA 1
ATOM 1590 C C . THR A 1 212 ? 50.408 18.554 7.332 1.00 34.00 373 THR A C 1
ATOM 1591 O O . THR A 1 212 ? 49.687 18.647 8.329 1.00 33.20 373 THR A O 1
ATOM 1595 N N . LEU A 1 213 ? 51.302 19.483 6.976 1.00 32.22 374 LEU A N 1
ATOM 1596 C CA . LEU A 1 213 ? 51.513 20.706 7.746 1.00 30.30 374 LEU A CA 1
ATOM 1597 C C . LEU A 1 213 ? 51.255 21.923 6.863 1.00 30.92 374 LEU A C 1
ATOM 1598 O O . LEU A 1 213 ? 51.682 21.963 5.715 1.00 30.75 374 LEU A O 1
ATOM 1603 N N . MET A 1 214 ? 50.550 22.915 7.399 1.00 32.26 375 MET A N 1
ATOM 1604 C CA . MET A 1 214 ? 50.241 24.125 6.639 1.00 34.02 375 MET A CA 1
ATOM 1605 C C . MET A 1 214 ? 50.669 25.402 7.348 1.00 32.58 375 MET A C 1
ATOM 1606 O O . MET A 1 214 ? 50.363 25.599 8.524 1.00 31.62 375 MET A O 1
ATOM 1611 N N . PHE A 1 215 ? 51.363 26.266 6.611 1.00 31.76 376 PHE A N 1
ATOM 1612 C CA . PHE A 1 215 ? 51.838 27.542 7.132 1.00 30.47 376 PHE A CA 1
ATOM 1613 C C . PHE A 1 215 ? 51.334 28.687 6.280 1.00 30.48 376 PHE A C 1
ATOM 1614 O O . PHE A 1 215 ? 51.525 28.693 5.067 1.00 29.66 376 PHE A O 1
ATOM 1622 N N . SER A 1 216 ? 50.701 29.663 6.923 1.00 31.72 377 SER A N 1
ATOM 1623 C CA . SER A 1 216 ? 50.164 30.827 6.228 1.00 30.86 377 SER A CA 1
ATOM 1624 C C . SER A 1 216 ? 50.233 32.032 7.158 1.00 32.02 377 SER A C 1
ATOM 1625 O O . SER A 1 216 ? 49.987 31.917 8.354 1.00 32.93 377 SER A O 1
ATOM 1628 N N . ALA A 1 217 ? 50.585 33.192 6.616 1.00 34.70 378 ALA A N 1
ATOM 1629 C CA . ALA A 1 217 ? 50.675 34.409 7.426 1.00 36.14 378 ALA A CA 1
ATOM 1630 C C . ALA A 1 217 ? 49.264 34.898 7.706 1.00 38.19 378 ALA A C 1
ATOM 1631 O O . ALA A 1 217 ? 48.985 35.508 8.742 1.00 38.78 378 ALA A O 1
ATOM 1633 N N . THR A 1 218 ? 48.373 34.623 6.761 1.00 40.09 379 THR A N 1
ATOM 1634 C CA . THR A 1 218 ? 46.982 35.011 6.889 1.00 40.64 379 THR A CA 1
ATOM 1635 C C . THR A 1 218 ? 46.106 33.752 6.964 1.00 40.98 379 THR A C 1
ATOM 1636 O O . THR A 1 218 ? 46.549 32.655 6.622 1.00 40.02 379 THR A O 1
ATOM 1640 N N . PHE A 1 219 ? 44.869 33.915 7.422 1.00 42.12 380 PHE A N 1
ATOM 1641 C CA . PHE A 1 219 ? 43.953 32.790 7.542 1.00 42.73 380 PHE A CA 1
ATOM 1642 C C . PHE A 1 219 ? 42.574 33.072 6.919 1.00 43.54 380 PHE A C 1
ATOM 1643 O O . PHE A 1 219 ? 41.560 33.063 7.609 1.00 43.46 380 PHE A O 1
ATOM 1651 N N . PRO A 1 220 ? 42.528 33.323 5.597 1.00 43.57 381 PRO A N 1
ATOM 1652 C CA . PRO A 1 220 ? 41.281 33.602 4.876 1.00 44.61 381 PRO A CA 1
ATOM 1653 C C . PRO A 1 220 ? 40.304 32.428 4.994 1.00 44.92 381 PRO A C 1
ATOM 1654 O O . PRO A 1 220 ? 40.586 31.448 5.684 1.00 44.82 381 PRO A O 1
ATOM 1658 N N . LYS A 1 221 ? 39.169 32.532 4.305 1.00 44.92 382 LYS A N 1
ATOM 1659 C CA . LYS A 1 221 ? 38.162 31.474 4.312 1.00 45.32 382 LYS A CA 1
ATOM 1660 C C . LYS A 1 221 ? 38.688 30.312 3.468 1.00 44.91 382 LYS A C 1
ATOM 1661 O O . LYS A 1 221 ? 38.545 29.147 3.842 1.00 44.56 382 LYS A O 1
ATOM 1667 N N . GLU A 1 222 ? 39.296 30.643 2.327 1.00 44.69 383 GLU A N 1
ATOM 1668 C CA . GLU A 1 222 ? 39.846 29.639 1.421 1.00 45.33 383 GLU A CA 1
ATOM 1669 C C . GLU A 1 222 ? 40.911 28.784 2.109 1.00 44.92 383 GLU A C 1
ATOM 1670 O O . GLU A 1 222 ? 40.960 27.575 1.906 1.00 45.81 383 GLU A O 1
ATOM 1676 N N . ILE A 1 223 ? 41.758 29.407 2.924 1.00 43.68 384 ILE A N 1
ATOM 1677 C CA . ILE A 1 223 ? 42.787 28.661 3.640 1.00 42.49 384 ILE A CA 1
ATOM 1678 C C . ILE A 1 223 ? 42.138 27.838 4.754 1.00 42.35 384 ILE A C 1
ATOM 1679 O O . ILE A 1 223 ? 42.638 26.779 5.132 1.00 40.73 384 ILE A O 1
ATOM 1684 N N . GLN A 1 224 ? 41.025 28.338 5.277 1.00 43.07 385 GLN A N 1
ATOM 1685 C CA . GLN A 1 224 ? 40.289 27.632 6.316 1.00 43.58 385 GLN A CA 1
ATOM 1686 C C . GLN A 1 224 ? 39.704 26.375 5.685 1.00 42.61 385 GLN A C 1
ATOM 1687 O O . GLN A 1 224 ? 39.614 25.345 6.335 1.00 44.32 385 GLN A O 1
ATOM 1693 N N . LYS A 1 225 ? 39.310 26.468 4.414 1.00 42.69 386 LYS A N 1
ATOM 1694 C CA . LYS A 1 225 ? 38.740 25.330 3.690 1.00 42.18 386 LYS A CA 1
ATOM 1695 C C . LYS A 1 225 ? 39.823 24.317 3.359 1.00 42.01 386 LYS A C 1
ATOM 1696 O O . LYS A 1 225 ? 39.686 23.123 3.669 1.00 43.56 386 LYS A O 1
ATOM 1702 N N . LEU A 1 226 ? 40.877 24.796 2.696 1.00 38.66 387 LEU A N 1
ATOM 1703 C CA . LEU A 1 226 ? 42.018 23.969 2.301 1.00 37.58 387 LEU A CA 1
ATOM 1704 C C . LEU A 1 226 ? 42.380 23.098 3.502 1.00 35.75 387 LEU A C 1
ATOM 1705 O O . LEU A 1 226 ? 42.550 21.887 3.403 1.00 35.54 387 LEU A O 1
ATOM 1710 N N . ALA A 1 227 ? 42.471 23.755 4.643 1.00 35.21 388 ALA A N 1
ATOM 1711 C CA . ALA A 1 227 ? 42.782 23.120 5.903 1.00 35.35 388 ALA A CA 1
ATOM 1712 C C . ALA A 1 227 ? 41.737 22.061 6.250 1.00 36.01 388 ALA A C 1
ATOM 1713 O O . ALA A 1 227 ? 42.076 20.990 6.753 1.00 35.32 388 ALA A O 1
ATOM 1715 N N . ALA A 1 228 ? 40.466 22.369 6.001 1.00 36.53 389 ALA A N 1
ATOM 1716 C CA . ALA A 1 228 ? 39.395 21.421 6.298 1.00 37.41 389 ALA A CA 1
ATOM 1717 C C . ALA A 1 228 ? 39.489 20.201 5.388 1.00 37.56 389 ALA A C 1
ATOM 1718 O O . ALA A 1 228 ? 39.309 19.069 5.829 1.00 38.39 389 ALA A O 1
ATOM 1720 N N . ASP A 1 229 ? 39.788 20.428 4.117 1.00 38.67 390 ASP A N 1
ATOM 1721 C CA . ASP A 1 229 ? 39.887 19.328 3.171 1.00 38.91 390 ASP A CA 1
ATOM 1722 C C . ASP A 1 229 ? 41.136 18.480 3.338 1.00 38.79 390 ASP A C 1
ATOM 1723 O O . ASP A 1 229 ? 41.107 17.278 3.088 1.00 39.05 390 ASP A O 1
ATOM 1728 N N . PHE A 1 230 ? 42.230 19.090 3.780 1.00 38.20 391 PHE A N 1
ATOM 1729 C CA . PHE A 1 230 ? 43.485 18.356 3.842 1.00 37.64 391 PHE A CA 1
ATOM 1730 C C . PHE A 1 230 ? 44.125 17.917 5.149 1.00 37.43 391 PHE A C 1
ATOM 1731 O O . PHE A 1 230 ? 44.890 16.953 5.150 1.00 38.23 391 PHE A O 1
ATOM 1739 N N . LEU A 1 231 ? 43.837 18.596 6.252 1.00 34.38 392 LEU A N 1
ATOM 1740 C CA . LEU A 1 231 ? 44.439 18.210 7.525 1.00 32.47 392 LEU A CA 1
ATOM 1741 C C . LEU A 1 231 ? 43.508 17.306 8.311 1.00 31.66 392 LEU A C 1
ATOM 1742 O O . LEU A 1 231 ? 42.298 17.318 8.106 1.00 33.13 392 LEU A O 1
ATOM 1747 N N . TYR A 1 232 ? 44.080 16.513 9.205 1.00 31.09 393 TYR A N 1
ATOM 1748 C CA . TYR A 1 232 ? 43.302 15.598 10.026 1.00 30.69 393 TYR A CA 1
ATOM 1749 C C . TYR A 1 232 ? 43.504 15.929 11.493 1.00 31.38 393 TYR A C 1
ATOM 1750 O O . TYR A 1 232 ? 44.640 15.906 11.965 1.00 30.84 393 TYR A O 1
ATOM 1759 N N . ASN A 1 233 ? 42.416 16.223 12.211 1.00 32.58 394 ASN A N 1
ATOM 1760 C CA . ASN A 1 233 ? 42.503 16.550 13.640 1.00 34.68 394 ASN A CA 1
ATOM 1761 C C . ASN A 1 233 ? 43.747 17.409 13.817 1.00 36.65 394 ASN A C 1
ATOM 1762 O O . ASN A 1 233 ? 44.630 17.127 14.638 1.00 35.02 394 ASN A O 1
ATOM 1767 N N . TYR A 1 234 ? 43.814 18.466 13.021 1.00 37.39 395 TYR A N 1
ATOM 1768 C CA . TYR A 1 234 ? 44.963 19.329 13.046 1.00 38.26 395 TYR A CA 1
ATOM 1769 C C . TYR A 1 234 ? 45.027 20.236 14.257 1.00 38.58 395 TYR A C 1
ATOM 1770 O O . TYR A 1 234 ? 44.012 20.564 14.873 1.00 38.04 395 TYR A O 1
ATOM 1779 N N . ILE A 1 235 ? 46.251 20.617 14.596 1.00 38.04 396 ILE A N 1
ATOM 1780 C CA . ILE A 1 235 ? 46.504 21.508 15.710 1.00 38.83 396 ILE A CA 1
ATOM 1781 C C . ILE A 1 235 ? 46.616 22.914 15.119 1.00 39.00 396 ILE A C 1
ATOM 1782 O O . ILE A 1 235 ? 47.369 23.137 14.167 1.00 37.70 396 ILE A O 1
ATOM 1787 N N . PHE A 1 236 ? 45.853 23.854 15.664 1.00 38.34 397 PHE A N 1
ATOM 1788 C CA . PHE A 1 236 ? 45.901 25.206 15.159 1.00 37.88 397 PHE A CA 1
ATOM 1789 C C . PHE A 1 236 ? 46.698 26.103 16.083 1.00 37.64 397 PHE A C 1
ATOM 1790 O O . PHE A 1 236 ? 46.382 26.244 17.261 1.00 36.74 397 PHE A O 1
ATOM 1798 N N . MET A 1 237 ? 47.749 26.700 15.540 1.00 38.18 398 MET A N 1
ATOM 1799 C CA . MET A 1 237 ? 48.584 27.597 16.312 1.00 38.20 398 MET A CA 1
ATOM 1800 C C . MET A 1 237 ? 48.858 28.869 15.514 1.00 39.25 398 MET A C 1
ATOM 1801 O O . MET A 1 237 ? 49.026 28.840 14.292 1.00 38.75 398 MET A O 1
ATOM 1806 N N . THR A 1 238 ? 48.852 29.994 16.216 1.00 39.81 399 THR A N 1
ATOM 1807 C CA . THR A 1 238 ? 49.104 31.281 15.599 1.00 40.94 399 THR A CA 1
ATOM 1808 C C . THR A 1 238 ? 50.138 32.027 16.412 1.00 40.87 399 THR A C 1
ATOM 1809 O O . THR A 1 238 ? 50.163 31.955 17.643 1.00 41.84 399 THR A O 1
ATOM 1813 N N . VAL A 1 239 ? 50.994 32.746 15.706 1.00 39.90 400 VAL A N 1
ATOM 1814 C CA . VAL A 1 239 ? 52.052 33.504 16.327 1.00 39.17 400 VAL A CA 1
ATOM 1815 C C . VAL A 1 239 ? 51.936 34.918 15.801 1.00 40.39 400 VAL A C 1
ATOM 1816 O O . VAL A 1 239 ? 51.985 35.147 14.590 1.00 40.22 400 VAL A O 1
ATOM 1820 N N . GLY A 1 240 ? 51.750 35.864 16.715 1.00 41.86 401 GLY A N 1
ATOM 1821 C CA . GLY A 1 240 ? 51.623 37.254 16.318 1.00 43.76 401 GLY A CA 1
ATOM 1822 C C . GLY A 1 240 ? 50.196 37.673 16.010 1.00 45.18 401 GLY A C 1
ATOM 1823 O O . GLY A 1 240 ? 49.258 36.863 16.220 1.00 43.95 401 GLY A O 1
ATOM 1824 N N . SER B 1 6 ? 86.201 101.261 48.810 1.00 51.21 167 SER B N 1
ATOM 1825 C CA . SER B 1 6 ? 86.208 102.742 49.003 1.00 52.17 167 SER B CA 1
ATOM 1826 C C . SER B 1 6 ? 84.794 103.315 49.087 1.00 52.09 167 SER B C 1
ATOM 1827 O O . SER B 1 6 ? 84.543 104.272 49.823 1.00 51.62 167 SER B O 1
ATOM 1830 N N . ILE B 1 7 ? 83.884 102.736 48.310 1.00 51.90 168 ILE B N 1
ATOM 1831 C CA . ILE B 1 7 ? 82.480 103.139 48.308 1.00 51.23 168 ILE B CA 1
ATOM 1832 C C . ILE B 1 7 ? 81.639 101.890 48.056 1.00 51.33 168 ILE B C 1
ATOM 1833 O O . ILE B 1 7 ? 81.465 101.466 46.916 1.00 51.20 168 ILE B O 1
ATOM 1838 N N . PRO B 1 8 ? 81.151 101.258 49.136 1.00 51.17 169 PRO B N 1
ATOM 1839 C CA . PRO B 1 8 ? 80.325 100.051 49.077 1.00 49.88 169 PRO B CA 1
ATOM 1840 C C . PRO B 1 8 ? 78.868 100.325 48.721 1.00 49.10 169 PRO B C 1
ATOM 1841 O O . PRO B 1 8 ? 78.238 101.229 49.271 1.00 48.19 169 PRO B O 1
ATOM 1845 N N . VAL B 1 9 ? 78.342 99.527 47.800 1.00 48.24 170 VAL B N 1
ATOM 1846 C CA . VAL B 1 9 ? 76.959 99.649 47.379 1.00 46.88 170 VAL B CA 1
ATOM 1847 C C . VAL B 1 9 ? 76.193 98.450 47.926 1.00 46.16 170 VAL B C 1
ATOM 1848 O O . VAL B 1 9 ? 76.518 97.296 47.639 1.00 45.58 170 VAL B O 1
ATOM 1852 N N . SER B 1 10 ? 75.180 98.742 48.730 1.00 44.74 171 SER B N 1
ATOM 1853 C CA . SER B 1 10 ? 74.351 97.719 49.341 1.00 44.15 171 SER B CA 1
ATOM 1854 C C . SER B 1 10 ? 73.545 96.930 48.307 1.00 43.67 171 SER B C 1
ATOM 1855 O O . SER B 1 10 ? 72.776 97.510 47.542 1.00 43.72 171 SER B O 1
ATOM 1858 N N . VAL B 1 11 ? 73.729 95.611 48.279 1.00 43.64 172 VAL B N 1
ATOM 1859 C CA . VAL B 1 11 ? 73.005 94.763 47.337 1.00 43.79 172 VAL B CA 1
ATOM 1860 C C . VAL B 1 11 ? 72.240 93.656 48.054 1.00 44.92 172 VAL B C 1
ATOM 1861 O O . VAL B 1 11 ? 72.761 93.005 48.954 1.00 45.28 172 VAL B O 1
ATOM 1865 N N . THR B 1 12 ? 70.991 93.456 47.653 1.00 46.83 173 THR B N 1
ATOM 1866 C CA . THR B 1 12 ? 70.131 92.443 48.261 1.00 48.62 173 THR B CA 1
ATOM 1867 C C . THR B 1 12 ? 69.410 91.616 47.215 1.00 49.98 173 THR B C 1
ATOM 1868 O O . THR B 1 12 ? 68.887 92.154 46.237 1.00 48.65 173 THR B O 1
ATOM 1872 N N . GLY B 1 13 ? 69.372 90.305 47.436 1.00 52.36 174 GLY B N 1
ATOM 1873 C CA . GLY B 1 13 ? 68.713 89.432 46.489 1.00 55.05 174 GLY B CA 1
ATOM 1874 C C . GLY B 1 13 ? 67.891 88.290 47.053 1.00 57.38 174 GLY B C 1
ATOM 1875 O O . GLY B 1 13 ? 68.424 87.206 47.268 1.00 57.56 174 GLY B O 1
ATOM 1876 N N . PRO B 1 14 ? 66.599 88.514 47.348 1.00 59.59 175 PRO B N 1
ATOM 1877 C CA . PRO B 1 14 ? 65.756 87.434 47.878 1.00 60.86 175 PRO B CA 1
ATOM 1878 C C . PRO B 1 14 ? 65.002 86.727 46.740 1.00 61.79 175 PRO B C 1
ATOM 1879 O O . PRO B 1 14 ? 64.394 87.383 45.893 1.00 60.46 175 PRO B O 1
ATOM 1883 N N . ASP B 1 15 ? 65.055 85.396 46.720 1.00 63.38 176 ASP B N 1
ATOM 1884 C CA . ASP B 1 15 ? 64.352 84.610 45.708 1.00 65.03 176 ASP B CA 1
ATOM 1885 C C . ASP B 1 15 ? 64.638 83.111 45.807 1.00 64.80 176 ASP B C 1
ATOM 1886 O O . ASP B 1 15 ? 65.533 82.681 46.537 1.00 64.64 176 ASP B O 1
ATOM 1891 N N . TYR B 1 16 ? 63.867 82.322 45.066 1.00 64.94 177 TYR B N 1
ATOM 1892 C CA . TYR B 1 16 ? 64.000 80.872 45.075 1.00 65.24 177 TYR B CA 1
ATOM 1893 C C . TYR B 1 16 ? 65.251 80.387 44.354 1.00 63.71 177 TYR B C 1
ATOM 1894 O O . TYR B 1 16 ? 65.759 81.051 43.460 1.00 64.00 177 TYR B O 1
ATOM 1903 N N . SER B 1 17 ? 65.729 79.214 44.758 1.00 61.86 178 SER B N 1
ATOM 1904 C CA . SER B 1 17 ? 66.908 78.589 44.175 1.00 60.11 178 SER B CA 1
ATOM 1905 C C . SER B 1 17 ? 67.902 79.586 43.595 1.00 59.03 178 SER B C 1
ATOM 1906 O O . SER B 1 17 ? 68.180 79.563 42.400 1.00 58.46 178 SER B O 1
ATOM 1909 N N . ALA B 1 18 ? 68.431 80.459 44.448 1.00 58.96 179 ALA B N 1
ATOM 1910 C CA . ALA B 1 18 ? 69.409 81.461 44.029 1.00 60.01 179 ALA B CA 1
ATOM 1911 C C . ALA B 1 18 ? 70.373 81.770 45.175 1.00 60.59 179 ALA B C 1
ATOM 1912 O O . ALA B 1 18 ? 69.958 82.266 46.222 1.00 60.46 179 ALA B O 1
ATOM 1914 N N . THR B 1 19 ? 71.658 81.484 44.969 1.00 60.90 180 THR B N 1
ATOM 1915 C CA . THR B 1 19 ? 72.669 81.709 46.000 1.00 61.41 180 THR B CA 1
ATOM 1916 C C . THR B 1 19 ? 73.766 82.711 45.641 1.00 61.72 180 THR B C 1
ATOM 1917 O O . THR B 1 19 ? 73.606 83.914 45.818 1.00 61.99 180 THR B O 1
ATOM 1921 N N . ASN B 1 20 ? 74.886 82.202 45.141 1.00 62.54 181 ASN B N 1
ATOM 1922 C CA . ASN B 1 20 ? 76.024 83.040 44.771 1.00 61.89 181 ASN B CA 1
ATOM 1923 C C . ASN B 1 20 ? 76.441 82.842 43.319 1.00 61.37 181 ASN B C 1
ATOM 1924 O O . ASN B 1 20 ? 77.626 82.704 43.017 1.00 61.51 181 ASN B O 1
ATOM 1929 N N . VAL B 1 21 ? 75.457 82.819 42.427 1.00 60.63 182 VAL B N 1
ATOM 1930 C CA . VAL B 1 21 ? 75.703 82.662 41.002 1.00 58.89 182 VAL B CA 1
ATOM 1931 C C . VAL B 1 21 ? 76.295 83.983 40.504 1.00 58.28 182 VAL B C 1
ATOM 1932 O O . VAL B 1 21 ? 76.409 84.224 39.302 1.00 58.33 182 VAL B O 1
ATOM 1936 N N . ILE B 1 22 ? 76.676 84.829 41.458 1.00 56.79 183 ILE B N 1
ATOM 1937 C CA . ILE B 1 22 ? 77.267 86.133 41.186 1.00 55.50 183 ILE B CA 1
ATOM 1938 C C . ILE B 1 22 ? 78.638 85.995 40.528 1.00 54.84 183 ILE B C 1
ATOM 1939 O O . ILE B 1 22 ? 79.434 85.130 40.904 1.00 54.81 183 ILE B O 1
ATOM 1944 N N . GLU B 1 23 ? 78.912 86.852 39.550 1.00 53.18 184 GLU B N 1
ATOM 1945 C CA . GLU B 1 23 ? 80.187 86.821 38.849 1.00 53.44 184 GLU B CA 1
ATOM 1946 C C . GLU B 1 23 ? 80.927 88.139 39.010 1.00 52.98 184 GLU B C 1
ATOM 1947 O O . GLU B 1 23 ? 80.320 89.163 39.315 1.00 52.83 184 GLU B O 1
ATOM 1953 N N . ASN B 1 24 ? 82.241 88.110 38.807 1.00 53.21 185 ASN B N 1
ATOM 1954 C CA . ASN B 1 24 ? 83.062 89.303 38.979 1.00 53.06 185 ASN B CA 1
ATOM 1955 C C . ASN B 1 24 ? 83.708 89.885 37.734 1.00 52.50 185 ASN B C 1
ATOM 1956 O O . ASN B 1 24 ? 84.083 91.058 37.726 1.00 51.88 185 ASN B O 1
ATOM 1961 N N . PHE B 1 25 ? 83.851 89.070 36.693 1.00 52.79 186 PHE B N 1
ATOM 1962 C CA . PHE B 1 25 ? 84.455 89.519 35.440 1.00 52.23 186 PHE B CA 1
ATOM 1963 C C . PHE B 1 25 ? 83.551 89.138 34.287 1.00 51.16 186 PHE B C 1
ATOM 1964 O O . PHE B 1 25 ? 82.757 88.204 34.400 1.00 50.06 186 PHE B O 1
ATOM 1972 N N . ASP B 1 26 ? 83.672 89.858 33.177 1.00 50.82 187 ASP B N 1
ATOM 1973 C CA . ASP B 1 26 ? 82.846 89.583 32.006 1.00 51.45 187 ASP B CA 1
ATOM 1974 C C . ASP B 1 26 ? 83.235 88.308 31.271 1.00 51.32 187 ASP B C 1
ATOM 1975 O O . ASP B 1 26 ? 82.379 87.615 30.732 1.00 50.35 187 ASP B O 1
ATOM 1980 N N . GLU B 1 27 ? 84.519 87.983 31.243 1.00 52.38 188 GLU B N 1
ATOM 1981 C CA . GLU B 1 27 ? 84.921 86.770 30.555 1.00 54.14 188 GLU B CA 1
ATOM 1982 C C . GLU B 1 27 ? 84.541 85.557 31.404 1.00 53.80 188 GLU B C 1
ATOM 1983 O O . GLU B 1 27 ? 84.766 84.407 31.026 1.00 53.88 188 GLU B O 1
ATOM 1989 N N . LEU B 1 28 ? 83.941 85.830 32.553 1.00 53.78 189 LEU B N 1
ATOM 1990 C CA . LEU B 1 28 ? 83.497 84.776 33.447 1.00 53.51 189 LEU B CA 1
ATOM 1991 C C . LEU B 1 28 ? 82.184 84.233 32.902 1.00 54.06 189 LEU B C 1
ATOM 1992 O O . LEU B 1 28 ? 81.570 83.346 33.492 1.00 54.81 189 LEU B O 1
ATOM 1997 N N . LYS B 1 29 ? 81.763 84.780 31.765 1.00 54.04 190 LYS B N 1
ATOM 1998 C CA . LYS B 1 29 ? 80.535 84.351 31.107 1.00 54.87 190 LYS B CA 1
ATOM 1999 C C . LYS B 1 29 ? 80.842 83.953 29.666 1.00 55.60 190 LYS B C 1
ATOM 2000 O O . LYS B 1 29 ? 81.737 84.520 29.034 1.00 54.86 190 LYS B O 1
ATOM 2006 N N . LEU B 1 30 ? 80.102 82.973 29.154 1.00 55.93 191 LEU B N 1
ATOM 2007 C CA . LEU B 1 30 ? 80.309 82.479 27.794 1.00 56.81 191 LEU B CA 1
ATOM 2008 C C . LEU B 1 30 ? 79.712 83.336 26.690 1.00 56.23 191 LEU B C 1
ATOM 2009 O O . LEU B 1 30 ? 78.790 82.914 25.996 1.00 56.82 191 LEU B O 1
ATOM 2014 N N . ASP B 1 31 ? 80.235 84.540 26.521 1.00 56.24 192 ASP B N 1
ATOM 2015 C CA . ASP B 1 31 ? 79.750 85.410 25.463 1.00 56.06 192 ASP B CA 1
ATOM 2016 C C . ASP B 1 31 ? 80.444 84.963 24.193 1.00 55.02 192 ASP B C 1
ATOM 2017 O O . ASP B 1 31 ? 81.563 84.455 24.243 1.00 54.91 192 ASP B O 1
ATOM 2022 N N . PRO B 1 32 ? 79.800 85.155 23.037 1.00 54.62 193 PRO B N 1
ATOM 2023 C CA . PRO B 1 32 ? 80.420 84.743 21.782 1.00 54.78 193 PRO B CA 1
ATOM 2024 C C . PRO B 1 32 ? 81.855 85.227 21.692 1.00 55.06 193 PRO B C 1
ATOM 2025 O O . PRO B 1 32 ? 82.745 84.711 22.368 1.00 56.61 193 PRO B O 1
ATOM 2029 N N . THR B 1 33 ? 82.077 86.233 20.861 1.00 53.70 194 THR B N 1
ATOM 2030 C CA . THR B 1 33 ? 83.416 86.764 20.690 1.00 51.29 194 THR B CA 1
ATOM 2031 C C . THR B 1 33 ? 83.278 88.174 20.141 1.00 49.93 194 THR B C 1
ATOM 2032 O O . THR B 1 33 ? 83.845 89.124 20.688 1.00 48.72 194 THR B O 1
ATOM 2036 N N . ILE B 1 34 ? 82.514 88.300 19.058 1.00 48.58 195 ILE B N 1
ATOM 2037 C CA . ILE B 1 34 ? 82.271 89.595 18.445 1.00 47.72 195 ILE B CA 1
ATOM 2038 C C . ILE B 1 34 ? 81.588 90.415 19.535 1.00 48.23 195 ILE B C 1
ATOM 2039 O O . ILE B 1 34 ? 81.855 91.605 19.711 1.00 47.00 195 ILE B O 1
ATOM 2044 N N . ARG B 1 35 ? 80.723 89.733 20.281 1.00 49.11 196 ARG B N 1
ATOM 2045 C CA . ARG B 1 35 ? 79.958 90.327 21.365 1.00 50.35 196 ARG B CA 1
ATOM 2046 C C . ARG B 1 35 ? 80.784 91.218 22.277 1.00 50.43 196 ARG B C 1
ATOM 2047 O O . ARG B 1 35 ? 80.231 91.988 23.063 1.00 50.47 196 ARG B O 1
ATOM 2055 N N . ASN B 1 36 ? 82.104 91.116 22.190 1.00 50.06 197 ASN B N 1
ATOM 2056 C CA . ASN B 1 36 ? 82.925 91.979 23.010 1.00 48.99 197 ASN B CA 1
ATOM 2057 C C . ASN B 1 36 ? 83.018 93.360 22.361 1.00 47.71 197 ASN B C 1
ATOM 2058 O O . ASN B 1 36 ? 84.086 93.958 22.175 1.00 46.56 197 ASN B O 1
ATOM 2063 N N . ASN B 1 37 ? 81.829 93.823 21.989 1.00 45.39 198 ASN B N 1
ATOM 2064 C CA . ASN B 1 37 ? 81.605 95.145 21.448 1.00 41.68 198 ASN B CA 1
ATOM 2065 C C . ASN B 1 37 ? 81.520 95.881 22.786 1.00 39.60 198 ASN B C 1
ATOM 2066 O O . ASN B 1 37 ? 81.649 97.099 22.872 1.00 38.76 198 ASN B O 1
ATOM 2071 N N . ILE B 1 38 ? 81.306 95.077 23.827 1.00 38.22 199 ILE B N 1
ATOM 2072 C CA . ILE B 1 38 ? 81.195 95.513 25.211 1.00 37.66 199 ILE B CA 1
ATOM 2073 C C . ILE B 1 38 ? 82.462 96.245 25.590 1.00 38.02 199 ILE B C 1
ATOM 2074 O O . ILE B 1 38 ? 82.428 97.310 26.211 1.00 35.29 199 ILE B O 1
ATOM 2079 N N . LEU B 1 39 ? 83.590 95.650 25.216 1.00 38.99 200 LEU B N 1
ATOM 2080 C CA . LEU B 1 39 ? 84.881 96.245 25.512 1.00 39.15 200 LEU B CA 1
ATOM 2081 C C . LEU B 1 39 ? 84.961 97.588 24.796 1.00 38.65 200 LEU B C 1
ATOM 2082 O O . LEU B 1 39 ? 85.339 98.595 25.389 1.00 38.16 200 LEU B O 1
ATOM 2087 N N . LEU B 1 40 ? 84.589 97.599 23.521 1.00 38.98 201 LEU B N 1
ATOM 2088 C CA . LEU B 1 40 ? 84.609 98.828 22.747 1.00 40.02 201 LEU B CA 1
ATOM 2089 C C . LEU B 1 40 ? 83.567 99.807 23.249 1.00 40.18 201 LEU B C 1
ATOM 2090 O O . LEU B 1 40 ? 83.668 100.998 22.991 1.00 41.69 201 LEU B O 1
ATOM 2095 N N . ALA B 1 41 ? 82.559 99.299 23.952 1.00 39.62 202 ALA B N 1
ATOM 2096 C CA . ALA B 1 41 ? 81.500 100.142 24.487 1.00 39.17 202 ALA B CA 1
ATOM 2097 C C . ALA B 1 41 ? 81.918 100.715 25.834 1.00 39.17 202 ALA B C 1
ATOM 2098 O O . ALA B 1 41 ? 81.101 101.254 26.574 1.00 40.10 202 ALA B O 1
ATOM 2100 N N . SER B 1 42 ? 83.201 100.581 26.143 1.00 38.44 203 SER B N 1
ATOM 2101 C CA . SER B 1 42 ? 83.779 101.080 27.385 1.00 37.28 203 SER B CA 1
ATOM 2102 C C . SER B 1 42 ? 83.309 100.433 28.673 1.00 36.51 203 SER B C 1
ATOM 2103 O O . SER B 1 42 ? 83.268 101.077 29.721 1.00 36.43 203 SER B O 1
ATOM 2106 N N . TYR B 1 43 ? 82.958 99.157 28.590 1.00 36.62 204 TYR B N 1
ATOM 2107 C CA . TYR B 1 43 ? 82.560 98.386 29.765 1.00 36.20 204 TYR B CA 1
ATOM 2108 C C . TYR B 1 43 ? 83.790 97.537 30.133 1.00 36.49 204 TYR B C 1
ATOM 2109 O O . TYR B 1 43 ? 84.166 96.640 29.389 1.00 36.18 204 TYR B O 1
ATOM 2118 N N . GLN B 1 44 ? 84.421 97.835 31.263 1.00 37.31 205 GLN B N 1
ATOM 2119 C CA . GLN B 1 44 ? 85.597 97.091 31.700 1.00 38.37 205 GLN B CA 1
ATOM 2120 C C . GLN B 1 44 ? 85.219 95.948 32.634 1.00 39.88 205 GLN B C 1
ATOM 2121 O O . GLN B 1 44 ? 85.483 94.780 32.337 1.00 39.63 205 GLN B O 1
ATOM 2127 N N . ARG B 1 45 ? 84.608 96.286 33.768 1.00 41.57 206 ARG B N 1
ATOM 2128 C CA . ARG B 1 45 ? 84.213 95.279 34.743 1.00 43.80 206 ARG B CA 1
ATOM 2129 C C . ARG B 1 45 ? 82.713 95.334 35.037 1.00 44.16 206 ARG B C 1
ATOM 2130 O O . ARG B 1 45 ? 82.083 96.381 34.914 1.00 45.21 206 ARG B O 1
ATOM 2138 N N . PRO B 1 46 ? 82.123 94.194 35.425 1.00 43.78 207 PRO B N 1
ATOM 2139 C CA . PRO B 1 46 ? 80.694 94.106 35.738 1.00 43.33 207 PRO B CA 1
ATOM 2140 C C . PRO B 1 46 ? 80.270 95.002 36.900 1.00 43.84 207 PRO B C 1
ATOM 2141 O O . PRO B 1 46 ? 80.898 94.988 37.964 1.00 44.62 207 PRO B O 1
ATOM 2145 N N . THR B 1 47 ? 79.214 95.788 36.690 1.00 41.90 208 THR B N 1
ATOM 2146 C CA . THR B 1 47 ? 78.702 96.661 37.737 1.00 40.46 208 THR B CA 1
ATOM 2147 C C . THR B 1 47 ? 77.860 95.789 38.651 1.00 39.37 208 THR B C 1
ATOM 2148 O O . THR B 1 47 ? 77.488 94.676 38.282 1.00 38.84 208 THR B O 1
ATOM 2152 N N . PRO B 1 48 ? 77.557 96.275 39.861 1.00 38.68 209 PRO B N 1
ATOM 2153 C CA . PRO B 1 48 ? 76.752 95.495 40.798 1.00 38.10 209 PRO B CA 1
ATOM 2154 C C . PRO B 1 48 ? 75.489 94.854 40.224 1.00 37.80 209 PRO B C 1
ATOM 2155 O O . PRO B 1 48 ? 75.240 93.684 40.479 1.00 38.33 209 PRO B O 1
ATOM 2159 N N . ILE B 1 49 ? 74.687 95.584 39.452 1.00 36.61 210 ILE B N 1
ATOM 2160 C CA . ILE B 1 49 ? 73.486 94.952 38.909 1.00 37.39 210 ILE B CA 1
ATOM 2161 C C . ILE B 1 49 ? 73.860 93.886 37.911 1.00 37.50 210 ILE B C 1
ATOM 2162 O O . ILE B 1 49 ? 73.128 92.918 37.732 1.00 37.59 210 ILE B O 1
ATOM 2167 N N . GLN B 1 50 ? 74.984 94.089 37.235 1.00 37.90 211 GLN B N 1
ATOM 2168 C CA . GLN B 1 50 ? 75.441 93.137 36.235 1.00 37.29 211 GLN B CA 1
ATOM 2169 C C . GLN B 1 50 ? 76.005 91.899 36.910 1.00 37.40 211 GLN B C 1
ATOM 2170 O O . GLN B 1 50 ? 75.792 90.782 36.448 1.00 38.65 211 GLN B O 1
ATOM 2176 N N . LYS B 1 51 ? 76.710 92.093 38.016 1.00 37.17 212 LYS B N 1
ATOM 2177 C CA . LYS B 1 51 ? 77.294 90.964 38.731 1.00 38.75 212 LYS B CA 1
ATOM 2178 C C . LYS B 1 51 ? 76.223 90.043 39.305 1.00 39.34 212 LYS B C 1
ATOM 2179 O O . LYS B 1 51 ? 76.410 88.833 39.375 1.00 38.81 212 LYS B O 1
ATOM 2185 N N . ASN B 1 52 ? 75.092 90.630 39.691 1.00 39.77 213 ASN B N 1
ATOM 2186 C CA . ASN B 1 52 ? 73.992 89.890 40.294 1.00 39.15 213 ASN B CA 1
ATOM 2187 C C . ASN B 1 52 ? 72.838 89.540 39.356 1.00 37.48 213 ASN B C 1
ATOM 2188 O O . ASN B 1 52 ? 72.226 88.485 39.497 1.00 37.97 213 ASN B O 1
ATOM 2193 N N . ALA B 1 53 ? 72.542 90.413 38.398 1.00 35.94 214 ALA B N 1
ATOM 2194 C CA . ALA B 1 53 ? 71.431 90.182 37.477 1.00 33.75 214 ALA B CA 1
ATOM 2195 C C . ALA B 1 53 ? 71.707 89.341 36.220 1.00 33.45 214 ALA B C 1
ATOM 2196 O O . ALA B 1 53 ? 70.831 88.603 35.760 1.00 31.77 214 ALA B O 1
ATOM 2198 N N . ILE B 1 54 ? 72.902 89.430 35.648 1.00 32.43 215 ILE B N 1
ATOM 2199 C CA . ILE B 1 54 ? 73.138 88.653 34.439 1.00 33.51 215 ILE B CA 1
ATOM 2200 C C . ILE B 1 54 ? 73.121 87.134 34.632 1.00 34.15 215 ILE B C 1
ATOM 2201 O O . ILE B 1 54 ? 72.576 86.407 33.797 1.00 34.71 215 ILE B O 1
ATOM 2206 N N . PRO B 1 55 ? 73.699 86.631 35.735 1.00 34.46 216 PRO B N 1
ATOM 2207 C CA . PRO B 1 55 ? 73.689 85.178 35.937 1.00 34.06 216 PRO B CA 1
ATOM 2208 C C . PRO B 1 55 ? 72.239 84.687 35.993 1.00 34.97 216 PRO B C 1
ATOM 2209 O O . PRO B 1 55 ? 71.853 83.724 35.324 1.00 35.74 216 PRO B O 1
ATOM 2213 N N . ALA B 1 56 ? 71.440 85.378 36.794 1.00 34.86 217 ALA B N 1
ATOM 2214 C CA . ALA B 1 56 ? 70.032 85.053 36.951 1.00 36.04 217 ALA B CA 1
ATOM 2215 C C . ALA B 1 56 ? 69.306 85.057 35.598 1.00 36.03 217 ALA B C 1
ATOM 2216 O O . ALA B 1 56 ? 68.424 84.233 35.351 1.00 34.48 217 ALA B O 1
ATOM 2218 N N . ILE B 1 57 ? 69.679 85.980 34.718 1.00 36.07 218 ILE B N 1
ATOM 2219 C CA . ILE B 1 57 ? 69.043 86.040 33.413 1.00 36.68 218 ILE B CA 1
ATOM 2220 C C . ILE B 1 57 ? 69.472 84.829 32.582 1.00 37.49 218 ILE B C 1
ATOM 2221 O O . ILE B 1 57 ? 68.654 84.187 31.927 1.00 37.16 218 ILE B O 1
ATOM 2226 N N . LEU B 1 58 ? 70.761 84.514 32.612 1.00 38.90 219 LEU B N 1
ATOM 2227 C CA . LEU B 1 58 ? 71.267 83.364 31.867 1.00 38.97 219 LEU B CA 1
ATOM 2228 C C . LEU B 1 58 ? 70.613 82.096 32.414 1.00 40.12 219 LEU B C 1
ATOM 2229 O O . LEU B 1 58 ? 70.360 81.151 31.669 1.00 41.77 219 LEU B O 1
ATOM 2234 N N . GLU B 1 59 ? 70.326 82.091 33.714 1.00 39.44 220 GLU B N 1
ATOM 2235 C CA . GLU B 1 59 ? 69.678 80.953 34.347 1.00 39.10 220 GLU B CA 1
ATOM 2236 C C . GLU B 1 59 ? 68.179 80.965 34.054 1.00 38.98 220 GLU B C 1
ATOM 2237 O O . GLU B 1 59 ? 67.393 80.312 34.744 1.00 39.36 220 GLU B O 1
ATOM 2243 N N . HIS B 1 60 ? 67.799 81.725 33.030 1.00 37.11 221 HIS B N 1
ATOM 2244 C CA . HIS B 1 60 ? 66.415 81.836 32.580 1.00 37.92 221 HIS B CA 1
ATOM 2245 C C . HIS B 1 60 ? 65.407 82.274 33.639 1.00 37.69 221 HIS B C 1
ATOM 2246 O O . HIS B 1 60 ? 64.215 82.016 33.514 1.00 38.30 221 HIS B O 1
ATOM 2253 N N . ARG B 1 61 ? 65.874 82.957 34.667 1.00 37.09 222 ARG B N 1
ATOM 2254 C CA . ARG B 1 61 ? 64.985 83.396 35.725 1.00 38.24 222 ARG B CA 1
ATOM 2255 C C . ARG B 1 61 ? 64.340 84.775 35.519 1.00 38.57 222 ARG B C 1
ATOM 2256 O O . ARG B 1 61 ? 64.955 85.685 34.966 1.00 39.77 222 ARG B O 1
ATOM 2264 N N . ASP B 1 62 ? 63.086 84.911 35.950 1.00 37.90 223 ASP B N 1
ATOM 2265 C CA . ASP B 1 62 ? 62.375 86.183 35.878 1.00 35.93 223 ASP B CA 1
ATOM 2266 C C . ASP B 1 62 ? 63.062 87.072 36.910 1.00 35.69 223 ASP B C 1
ATOM 2267 O O . ASP B 1 62 ? 63.621 86.570 37.882 1.00 34.21 223 ASP B O 1
ATOM 2272 N N . ILE B 1 63 ? 63.012 88.385 36.729 1.00 35.56 224 ILE B N 1
ATOM 2273 C CA . ILE B 1 63 ? 63.680 89.259 37.687 1.00 35.70 224 ILE B CA 1
ATOM 2274 C C . ILE B 1 63 ? 62.997 90.602 37.933 1.00 34.97 224 ILE B C 1
ATOM 2275 O O . ILE B 1 63 ? 62.421 91.196 37.022 1.00 33.80 224 ILE B O 1
ATOM 2280 N N . MET B 1 64 ? 63.045 91.049 39.187 1.00 35.08 225 MET B N 1
ATOM 2281 C CA . MET B 1 64 ? 62.508 92.349 39.585 1.00 34.94 225 MET B CA 1
ATOM 2282 C C . MET B 1 64 ? 63.703 93.057 40.208 1.00 34.46 225 MET B C 1
ATOM 2283 O O . MET B 1 64 ? 64.094 92.773 41.349 1.00 32.89 225 MET B O 1
ATOM 2288 N N . ALA B 1 65 ? 64.284 93.968 39.438 1.00 34.11 226 ALA B N 1
ATOM 2289 C CA . ALA B 1 65 ? 65.461 94.694 39.876 1.00 34.69 226 ALA B CA 1
ATOM 2290 C C . ALA B 1 65 ? 65.211 96.158 40.150 1.00 35.34 226 ALA B C 1
ATOM 2291 O O . ALA B 1 65 ? 64.574 96.862 39.374 1.00 35.96 226 ALA B O 1
ATOM 2293 N N . CYS B 1 66 ? 65.722 96.605 41.280 1.00 37.24 227 CYS B N 1
ATOM 2294 C CA . CYS B 1 66 ? 65.608 97.987 41.671 1.00 39.69 227 CYS B CA 1
ATOM 2295 C C . CYS B 1 66 ? 67.005 98.547 41.493 1.00 39.67 227 CYS B C 1
ATOM 2296 O O . CYS B 1 66 ? 67.904 98.277 42.292 1.00 40.52 227 CYS B O 1
ATOM 2299 N N . ALA B 1 67 ? 67.187 99.287 40.407 1.00 39.29 228 ALA B N 1
ATOM 2300 C CA . ALA B 1 67 ? 68.461 99.915 40.089 1.00 38.31 228 ALA B CA 1
ATOM 2301 C C . ALA B 1 67 ? 68.150 101.250 39.415 1.00 36.82 228 ALA B C 1
ATOM 2302 O O . ALA B 1 67 ? 67.333 101.325 38.492 1.00 37.31 228 ALA B O 1
ATOM 2304 N N . GLN B 1 68 ? 68.785 102.307 39.898 1.00 35.32 229 GLN B N 1
ATOM 2305 C CA . GLN B 1 68 ? 68.574 103.632 39.347 1.00 34.55 229 GLN B CA 1
ATOM 2306 C C . GLN B 1 68 ? 69.352 103.774 38.051 1.00 32.70 229 GLN B C 1
ATOM 2307 O O . GLN B 1 68 ? 70.044 102.853 37.628 1.00 32.50 229 GLN B O 1
ATOM 2313 N N . THR B 1 69 ? 69.224 104.929 37.414 1.00 32.12 230 THR B N 1
ATOM 2314 C CA . THR B 1 69 ? 69.954 105.202 36.182 1.00 32.17 230 THR B CA 1
ATOM 2315 C C . THR B 1 69 ? 71.453 105.341 36.508 1.00 31.54 230 THR B C 1
ATOM 2316 O O . THR B 1 69 ? 71.817 105.784 37.604 1.00 29.41 230 THR B O 1
ATOM 2320 N N . GLY B 1 70 ? 72.307 104.962 35.556 1.00 30.98 231 GLY B N 1
ATOM 2321 C CA . GLY B 1 70 ? 73.744 105.059 35.751 1.00 30.59 231 GLY B CA 1
ATOM 2322 C C . GLY B 1 70 ? 74.339 103.938 36.582 1.00 31.28 231 GLY B C 1
ATOM 2323 O O . GLY B 1 70 ? 75.381 104.109 37.209 1.00 29.65 231 GLY B O 1
ATOM 2324 N N . SER B 1 71 ? 73.685 102.784 36.571 1.00 32.38 232 SER B N 1
ATOM 2325 C CA . SER B 1 71 ? 74.141 101.636 37.336 1.00 34.17 232 SER B CA 1
ATOM 2326 C C . SER B 1 71 ? 74.633 100.526 36.409 1.00 35.30 232 SER B C 1
ATOM 2327 O O . SER B 1 71 ? 75.356 99.623 36.839 1.00 35.22 232 SER B O 1
ATOM 2330 N N . GLY B 1 72 ? 74.228 100.602 35.141 1.00 35.66 233 GLY B N 1
ATOM 2331 C CA . GLY B 1 72 ? 74.594 99.593 34.157 1.00 33.98 233 GLY B CA 1
ATOM 2332 C C . GLY B 1 72 ? 73.418 98.672 33.834 1.00 34.92 233 GLY B C 1
ATOM 2333 O O . GLY B 1 72 ? 73.610 97.561 33.332 1.00 35.02 233 GLY B O 1
ATOM 2334 N N . LYS B 1 73 ? 72.198 99.134 34.115 1.00 32.30 234 LYS B N 1
ATOM 2335 C CA . LYS B 1 73 ? 70.992 98.342 33.868 1.00 32.43 234 LYS B CA 1
ATOM 2336 C C . LYS B 1 73 ? 70.794 97.911 32.414 1.00 31.79 234 LYS B C 1
ATOM 2337 O O . LYS B 1 73 ? 70.328 96.806 32.145 1.00 33.44 234 LYS B O 1
ATOM 2343 N N . THR B 1 74 ? 71.127 98.782 31.472 1.00 31.19 235 THR B N 1
ATOM 2344 C CA . THR B 1 74 ? 70.911 98.438 30.081 1.00 31.27 235 THR B CA 1
ATOM 2345 C C . THR B 1 74 ? 71.789 97.291 29.630 1.00 30.42 235 THR B C 1
ATOM 2346 O O . THR B 1 74 ? 71.335 96.393 28.937 1.00 29.13 235 THR B O 1
ATOM 2350 N N . ALA B 1 75 ? 73.051 97.331 30.031 1.00 31.69 236 ALA B N 1
ATOM 2351 C CA . ALA B 1 75 ? 74.002 96.290 29.680 1.00 31.78 236 ALA B CA 1
ATOM 2352 C C . ALA B 1 75 ? 73.595 94.994 30.383 1.00 32.71 236 ALA B C 1
ATOM 2353 O O . ALA B 1 75 ? 73.718 93.898 29.820 1.00 33.18 236 ALA B O 1
ATOM 2355 N N . ALA B 1 76 ? 73.087 95.132 31.607 1.00 31.77 237 ALA B N 1
ATOM 2356 C CA . ALA B 1 76 ? 72.660 93.984 32.410 1.00 32.74 237 ALA B CA 1
ATOM 2357 C C . ALA B 1 76 ? 71.689 93.055 31.6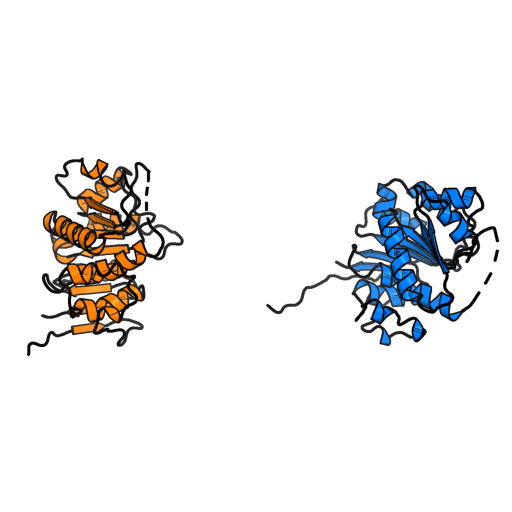75 1.00 33.74 237 ALA B C 1
ATOM 2358 O O . ALA B 1 76 ? 71.764 91.832 31.822 1.00 33.96 237 ALA B O 1
ATOM 2360 N N . PHE B 1 77 ? 70.777 93.617 30.884 1.00 33.71 238 PHE B N 1
ATOM 2361 C CA . PHE B 1 77 ? 69.850 92.756 30.169 1.00 33.93 238 PHE B CA 1
ATOM 2362 C C . PHE B 1 77 ? 70.199 92.594 28.706 1.00 34.93 238 PHE B C 1
ATOM 2363 O O . PHE B 1 77 ? 70.073 91.505 28.158 1.00 35.01 238 PHE B O 1
ATOM 2371 N N . LEU B 1 78 ? 70.673 93.659 28.072 1.00 36.28 239 LEU B N 1
ATOM 2372 C CA . LEU B 1 78 ? 71.030 93.553 26.670 1.00 36.71 239 LEU B CA 1
ATOM 2373 C C . LEU B 1 78 ? 72.143 92.538 26.451 1.00 37.18 239 LEU B C 1
ATOM 2374 O O . LEU B 1 78 ? 72.115 91.771 25.493 1.00 36.94 239 LEU B O 1
ATOM 2379 N N . ILE B 1 79 ? 73.114 92.514 27.350 1.00 37.46 240 ILE B N 1
ATOM 2380 C CA . ILE B 1 79 ? 74.207 91.582 27.196 1.00 38.74 240 ILE B CA 1
ATOM 2381 C C . ILE B 1 79 ? 73.768 90.111 27.104 1.00 40.10 240 ILE B C 1
ATOM 2382 O O . ILE B 1 79 ? 74.017 89.446 26.098 1.00 39.32 240 ILE B O 1
ATOM 2387 N N . PRO B 1 80 ? 73.096 89.590 28.143 1.00 40.36 241 PRO B N 1
ATOM 2388 C CA . PRO B 1 80 ? 72.653 88.191 28.119 1.00 39.71 241 PRO B CA 1
ATOM 2389 C C . PRO B 1 80 ? 71.750 87.897 26.930 1.00 39.81 241 PRO B C 1
ATOM 2390 O O . PRO B 1 80 ? 71.937 86.912 26.210 1.00 40.69 241 PRO B O 1
ATOM 2394 N N . ILE B 1 81 ? 70.770 88.771 26.739 1.00 38.38 242 ILE B N 1
ATOM 2395 C CA . ILE B 1 81 ? 69.801 88.633 25.674 1.00 37.42 242 ILE B CA 1
ATOM 2396 C C . ILE B 1 81 ? 70.384 88.648 24.271 1.00 38.27 242 ILE B C 1
ATOM 2397 O O . ILE B 1 81 ? 70.222 87.688 23.524 1.00 37.90 242 ILE B O 1
ATOM 2402 N N . ILE B 1 82 ? 71.044 89.742 23.905 1.00 38.06 243 ILE B N 1
ATOM 2403 C CA . ILE B 1 82 ? 71.604 89.857 22.566 1.00 38.79 243 ILE B CA 1
ATOM 2404 C C . ILE B 1 82 ? 72.560 88.717 22.261 1.00 40.36 243 ILE B C 1
ATOM 2405 O O . ILE B 1 82 ? 72.550 88.157 21.161 1.00 40.17 243 ILE B O 1
ATOM 2410 N N . ASN B 1 83 ? 73.379 88.368 23.244 1.00 41.52 244 ASN B N 1
ATOM 2411 C CA . ASN B 1 83 ? 74.332 87.290 23.075 1.00 42.88 244 ASN B CA 1
ATOM 2412 C C . ASN B 1 83 ? 73.609 85.991 22.782 1.00 43.34 244 ASN B C 1
ATOM 2413 O O . ASN B 1 83 ? 74.051 85.196 21.966 1.00 42.92 244 ASN B O 1
ATOM 2418 N N . HIS B 1 84 ? 72.490 85.782 23.458 1.00 44.91 245 HIS B N 1
ATOM 2419 C CA . HIS B 1 84 ? 71.712 84.574 23.267 1.00 45.06 245 HIS B CA 1
ATOM 2420 C C . HIS B 1 84 ? 71.057 84.572 21.894 1.00 46.18 245 HIS B C 1
ATOM 2421 O O . HIS B 1 84 ? 71.058 83.559 21.193 1.00 47.01 245 HIS B O 1
ATOM 2428 N N . LEU B 1 85 ? 70.501 85.715 21.511 1.00 45.99 246 LEU B N 1
ATOM 2429 C CA . LEU B 1 85 ? 69.836 85.837 20.226 1.00 45.89 246 LEU B CA 1
ATOM 2430 C C . LEU B 1 85 ? 70.802 85.564 19.084 1.00 46.45 246 LEU B C 1
ATOM 2431 O O . LEU B 1 85 ? 70.579 84.681 18.263 1.00 45.92 246 LEU B O 1
ATOM 2436 N N . VAL B 1 86 ? 71.882 86.331 19.042 1.00 48.56 247 VAL B N 1
ATOM 2437 C CA . VAL B 1 86 ? 72.873 86.186 17.991 1.00 50.73 247 VAL B CA 1
ATOM 2438 C C . VAL B 1 86 ? 73.443 84.778 17.958 1.00 52.65 247 VAL B C 1
ATOM 2439 O O . VAL B 1 86 ? 74.025 84.365 16.959 1.00 53.20 247 VAL B O 1
ATOM 2443 N N . CYS B 1 87 ? 73.265 84.036 19.043 1.00 55.13 248 CYS B N 1
ATOM 2444 C CA . CYS B 1 87 ? 73.767 82.674 19.095 1.00 58.26 248 CYS B CA 1
ATOM 2445 C C . CYS B 1 87 ? 72.732 81.652 18.625 1.00 60.94 248 CYS B C 1
ATOM 2446 O O . CYS B 1 87 ? 73.070 80.723 17.897 1.00 61.56 248 CYS B O 1
ATOM 2449 N N . GLN B 1 88 ? 71.476 81.818 19.026 1.00 64.47 249 GLN B N 1
ATOM 2450 C CA . GLN B 1 88 ? 70.434 80.884 18.603 1.00 67.72 249 GLN B CA 1
ATOM 2451 C C . GLN B 1 88 ? 69.985 81.231 17.191 1.00 69.00 249 GLN B C 1
ATOM 2452 O O . GLN B 1 88 ? 68.801 81.467 16.954 1.00 69.81 249 GLN B O 1
ATOM 2458 N N . ASP B 1 89 ? 70.938 81.262 16.262 1.00 70.37 250 ASP B N 1
ATOM 2459 C CA . ASP B 1 89 ? 70.672 81.590 14.861 1.00 71.95 250 ASP B CA 1
ATOM 2460 C C . ASP B 1 89 ? 70.506 83.103 14.719 1.00 72.12 250 ASP B C 1
ATOM 2461 O O . ASP B 1 89 ? 71.337 83.868 15.208 1.00 72.45 250 ASP B O 1
ATOM 2466 N N . LEU B 1 90 ? 69.435 83.531 14.056 1.00 72.41 251 LEU B N 1
ATOM 2467 C CA . LEU B 1 90 ? 69.177 84.956 13.865 1.00 72.23 251 LEU B CA 1
ATOM 2468 C C . LEU B 1 90 ? 69.465 85.734 15.150 1.00 72.38 251 LEU B C 1
ATOM 2469 O O . LEU B 1 90 ? 68.985 86.855 15.337 1.00 71.99 251 LEU B O 1
ATOM 2474 N N . TYR B 1 95 ? 61.035 88.562 4.405 1.00 75.00 256 TYR B N 1
ATOM 2475 C CA . TYR B 1 95 ? 60.473 89.451 5.413 1.00 75.48 256 TYR B CA 1
ATOM 2476 C C . TYR B 1 95 ? 58.979 89.599 5.229 1.00 74.42 256 TYR B C 1
ATOM 2477 O O . TYR B 1 95 ? 58.466 89.538 4.111 1.00 75.59 256 TYR B O 1
ATOM 2486 N N . SER B 1 96 ? 58.283 89.805 6.337 1.00 72.52 257 SER B N 1
ATOM 2487 C CA . SER B 1 96 ? 56.840 89.964 6.308 1.00 70.82 257 SER B CA 1
ATOM 2488 C C . SER B 1 96 ? 56.474 91.435 6.403 1.00 69.29 257 SER B C 1
ATOM 2489 O O . SER B 1 96 ? 57.338 92.307 6.333 1.00 68.64 257 SER B O 1
ATOM 2492 N N . LYS B 1 97 ? 55.181 91.702 6.538 1.00 67.86 258 LYS B N 1
ATOM 2493 C CA . LYS B 1 97 ? 54.695 93.065 6.677 1.00 66.29 258 LYS B CA 1
ATOM 2494 C C . LYS B 1 97 ? 54.408 93.224 8.167 1.00 64.85 258 LYS B C 1
ATOM 2495 O O . LYS B 1 97 ? 54.076 94.309 8.646 1.00 65.16 258 LYS B O 1
ATOM 2501 N N . THR B 1 98 ? 54.558 92.111 8.885 1.00 62.43 259 THR B N 1
ATOM 2502 C CA . THR B 1 98 ? 54.360 92.048 10.328 1.00 59.78 259 THR B CA 1
ATOM 2503 C C . THR B 1 98 ? 55.703 91.743 10.976 1.00 58.47 259 THR B C 1
ATOM 2504 O O . THR B 1 98 ? 56.431 90.862 10.527 1.00 58.25 259 THR B O 1
ATOM 2508 N N . ALA B 1 99 ? 56.034 92.469 12.036 1.00 55.96 260 ALA B N 1
ATOM 2509 C CA . ALA B 1 99 ? 57.300 92.247 12.710 1.00 53.86 260 ALA B CA 1
ATOM 2510 C C . ALA B 1 99 ? 57.115 91.230 13.818 1.00 51.73 260 ALA B C 1
ATOM 2511 O O . ALA B 1 99 ? 56.116 91.263 14.526 1.00 52.72 260 ALA B O 1
ATOM 2513 N N . TYR B 1 100 ? 58.074 90.320 13.953 1.00 50.18 261 TYR B N 1
ATOM 2514 C CA . TYR B 1 100 ? 58.031 89.298 14.990 1.00 48.25 261 TYR B CA 1
ATOM 2515 C C . TYR B 1 100 ? 59.323 89.322 15.800 1.00 47.27 261 TYR B C 1
ATOM 2516 O O . TYR B 1 100 ? 60.175 88.447 15.649 1.00 47.41 261 TYR B O 1
ATOM 2525 N N . PRO B 1 101 ? 59.483 90.335 16.669 1.00 46.59 262 PRO B N 1
ATOM 2526 C CA . PRO B 1 101 ? 60.659 90.515 17.529 1.00 44.58 262 PRO B CA 1
ATOM 2527 C C . PRO B 1 101 ? 60.784 89.383 18.531 1.00 43.67 262 PRO B C 1
ATOM 2528 O O . PRO B 1 101 ? 59.784 88.930 19.085 1.00 42.88 262 PRO B O 1
ATOM 2532 N N . LYS B 1 102 ? 62.010 88.932 18.765 1.00 42.76 263 LYS B N 1
ATOM 2533 C CA . LYS B 1 102 ? 62.241 87.864 19.724 1.00 42.78 263 LYS B CA 1
ATOM 2534 C C . LYS B 1 102 ? 62.514 88.488 21.085 1.00 41.51 263 LYS B C 1
ATOM 2535 O O . LYS B 1 102 ? 62.446 87.823 22.120 1.00 40.94 263 LYS B O 1
ATOM 2541 N N . CYS B 1 103 ? 62.809 89.784 21.072 1.00 39.95 264 CYS B N 1
ATOM 2542 C CA . CYS B 1 103 ? 63.059 90.522 22.301 1.00 37.56 264 CYS B CA 1
ATOM 2543 C C . CYS B 1 103 ? 62.330 91.851 22.254 1.00 37.01 264 CYS B C 1
ATOM 2544 O O . CYS B 1 103 ? 62.370 92.572 21.252 1.00 36.19 264 CYS B O 1
ATOM 2547 N N . LEU B 1 104 ? 61.658 92.169 23.349 1.00 36.09 265 LEU B N 1
ATOM 2548 C CA . LEU B 1 104 ? 60.920 93.406 23.445 1.00 35.39 265 LEU B CA 1
ATOM 2549 C C . LEU B 1 104 ? 61.326 94.159 24.704 1.00 35.56 265 LEU B C 1
ATOM 2550 O O . LEU B 1 104 ? 61.193 93.651 25.817 1.00 35.66 265 LEU B O 1
ATOM 2555 N N . ILE B 1 105 ? 61.862 95.363 24.526 1.00 34.93 266 ILE B N 1
ATOM 2556 C CA . ILE B 1 105 ? 62.239 96.178 25.668 1.00 33.08 266 ILE B CA 1
ATOM 2557 C C . ILE B 1 105 ? 61.287 97.357 25.680 1.00 31.64 266 ILE B C 1
ATOM 2558 O O . ILE B 1 105 ? 61.193 98.094 24.706 1.00 32.08 266 ILE B O 1
ATOM 2563 N N . LEU B 1 106 ? 60.565 97.514 26.782 1.00 31.71 267 LEU B N 1
ATOM 2564 C CA . LEU B 1 106 ? 59.612 98.607 26.927 1.00 30.90 267 LEU B CA 1
ATOM 2565 C C . LEU B 1 106 ? 60.200 99.755 27.720 1.00 30.41 267 LEU B C 1
ATOM 2566 O O . LEU B 1 106 ? 60.934 99.555 28.685 1.00 30.57 267 LEU B O 1
ATOM 2571 N N . ALA B 1 107 ? 59.871 100.963 27.291 1.00 30.50 268 ALA B N 1
ATOM 2572 C CA . ALA B 1 107 ? 60.351 102.172 27.937 1.00 30.96 268 ALA B CA 1
ATOM 2573 C C . ALA B 1 107 ? 59.212 103.178 27.975 1.00 30.25 268 ALA B C 1
ATOM 2574 O O . ALA B 1 107 ? 58.285 103.114 27.171 1.00 32.76 268 ALA B O 1
ATOM 2576 N N . PRO B 1 108 ? 59.267 104.120 28.917 1.00 29.93 269 PRO B N 1
ATOM 2577 C CA . PRO B 1 108 ? 58.230 105.144 29.058 1.00 29.40 269 PRO B CA 1
ATOM 2578 C C . PRO B 1 108 ? 58.378 106.356 28.127 1.00 30.86 269 PRO B C 1
ATOM 2579 O O . PRO B 1 108 ? 57.385 106.988 27.764 1.00 32.36 269 PRO B O 1
ATOM 2583 N N . THR B 1 109 ? 59.605 106.679 27.729 1.00 30.62 270 THR B N 1
ATOM 2584 C CA . THR B 1 109 ? 59.827 107.843 26.882 1.00 29.60 270 THR B CA 1
ATOM 2585 C C . THR B 1 109 ? 60.601 107.540 25.623 1.00 29.97 270 THR B C 1
ATOM 2586 O O . THR B 1 109 ? 61.293 106.522 25.527 1.00 31.69 270 THR B O 1
ATOM 2590 N N . ARG B 1 110 ? 60.502 108.440 24.653 1.00 29.93 271 ARG B N 1
ATOM 2591 C CA . ARG B 1 110 ? 61.236 108.252 23.420 1.00 30.92 271 ARG B CA 1
ATOM 2592 C C . ARG B 1 110 ? 62.739 108.353 23.682 1.00 29.68 271 ARG B C 1
ATOM 2593 O O . ARG B 1 110 ? 63.533 107.679 23.021 1.00 29.66 271 ARG B O 1
ATOM 2601 N N . GLU B 1 111 ? 63.133 109.174 24.652 1.00 30.04 272 GLU B N 1
ATOM 2602 C CA . GLU B 1 111 ? 64.554 109.312 24.951 1.00 31.78 272 GLU B CA 1
ATOM 2603 C C . GLU B 1 111 ? 65.141 107.983 25.405 1.00 31.82 272 GLU B C 1
ATOM 2604 O O . GLU B 1 111 ? 66.096 107.491 24.808 1.00 34.54 272 GLU B O 1
ATOM 2610 N N . LEU B 1 112 ? 64.589 107.398 26.459 1.00 30.43 273 LEU B N 1
ATOM 2611 C CA . LEU B 1 112 ? 65.127 106.128 26.926 1.00 31.21 273 LEU B CA 1
ATOM 2612 C C . LEU B 1 112 ? 65.109 105.112 25.791 1.00 30.12 273 LEU B C 1
ATOM 2613 O O . LEU B 1 112 ? 66.092 104.427 25.562 1.00 30.51 273 LEU B O 1
ATOM 2618 N N . ALA B 1 113 ? 63.993 105.038 25.075 1.00 30.34 274 ALA B N 1
ATOM 2619 C CA . ALA B 1 113 ? 63.857 104.106 23.963 1.00 30.28 274 ALA B CA 1
ATOM 2620 C C . ALA B 1 113 ? 64.991 104.267 22.945 1.00 30.37 274 ALA B C 1
ATOM 2621 O O . ALA B 1 113 ? 65.550 103.278 22.469 1.00 29.69 274 ALA B O 1
ATOM 2623 N N . ILE B 1 114 ? 65.340 105.508 22.618 1.00 30.57 275 ILE B N 1
ATOM 2624 C CA . ILE B 1 114 ? 66.409 105.759 21.653 1.00 29.64 275 ILE B CA 1
ATOM 2625 C C . ILE B 1 114 ? 67.760 105.346 22.207 1.00 28.72 275 ILE B C 1
ATOM 2626 O O . ILE B 1 114 ? 68.594 104.810 21.478 1.00 28.44 275 ILE B O 1
ATOM 2631 N N . GLN B 1 115 ? 67.974 105.588 23.497 1.00 28.23 276 GLN B N 1
ATOM 2632 C CA . GLN B 1 115 ? 69.230 105.218 24.144 1.00 27.69 276 GLN B CA 1
ATOM 2633 C C . GLN B 1 115 ? 69.392 103.690 24.195 1.00 27.95 276 GLN B C 1
ATOM 2634 O O . GLN B 1 115 ? 70.455 103.148 23.886 1.00 27.12 276 GLN B O 1
ATOM 2640 N N . ILE B 1 116 ? 68.332 102.999 24.591 1.00 27.75 277 ILE B N 1
ATOM 2641 C CA . ILE B 1 116 ? 68.369 101.551 24.654 1.00 28.33 277 ILE B CA 1
ATOM 2642 C C . ILE B 1 116 ? 68.684 101.027 23.257 1.00 27.56 277 ILE B C 1
ATOM 2643 O O . ILE B 1 116 ? 69.505 100.136 23.097 1.00 29.31 277 ILE B O 1
ATOM 2648 N N . LEU B 1 117 ? 68.033 101.596 22.249 1.00 28.08 278 LEU B N 1
ATOM 2649 C CA . LEU B 1 117 ? 68.246 101.193 20.864 1.00 29.02 278 LEU B CA 1
ATOM 2650 C C . LEU B 1 117 ? 69.726 101.334 20.523 1.00 30.37 278 LEU B C 1
ATOM 2651 O O . LEU B 1 117 ? 70.354 100.385 20.038 1.00 31.58 278 LEU B O 1
ATOM 2656 N N . SER B 1 118 ? 70.277 102.512 20.805 1.00 29.53 279 SER B N 1
ATOM 2657 C CA . SER B 1 118 ? 71.676 102.808 20.536 1.00 30.35 279 SER B CA 1
ATOM 2658 C C . SER B 1 118 ? 72.621 101.818 21.201 1.00 31.56 279 SER B C 1
ATOM 2659 O O . SER B 1 118 ? 73.646 101.434 20.626 1.00 31.43 279 SER B O 1
ATOM 2662 N N . GLU B 1 119 ? 72.280 101.408 22.417 1.00 31.29 280 GLU B N 1
ATOM 2663 C CA . GLU B 1 119 ? 73.113 100.466 23.140 1.00 31.98 280 GLU B CA 1
ATOM 2664 C C . GLU B 1 119 ? 73.053 99.108 22.444 1.00 32.83 280 GLU B C 1
ATOM 2665 O O . GLU B 1 119 ? 74.066 98.431 22.275 1.00 30.92 280 GLU B O 1
ATOM 2671 N N . SER B 1 120 ? 71.853 98.709 22.045 1.00 33.43 281 SER B N 1
ATOM 2672 C CA . SER B 1 120 ? 71.696 97.443 21.358 1.00 33.96 281 SER B CA 1
ATOM 2673 C C . SER B 1 120 ? 72.587 97.438 20.120 1.00 34.71 281 SER B C 1
ATOM 2674 O O . SER B 1 120 ? 73.400 96.533 19.937 1.00 33.87 281 SER B O 1
ATOM 2677 N N . GLN B 1 121 ? 72.424 98.459 19.279 1.00 35.34 282 GLN B N 1
ATOM 2678 C CA . GLN B 1 121 ? 73.202 98.594 18.049 1.00 36.76 282 GLN B CA 1
ATOM 2679 C C . GLN B 1 121 ? 74.672 98.401 18.386 1.00 37.70 282 GLN B C 1
ATOM 2680 O O . GLN B 1 121 ? 75.367 97.576 17.790 1.00 38.35 282 GLN B O 1
ATOM 2686 N N . LYS B 1 122 ? 75.111 99.158 19.380 1.00 37.89 283 LYS B N 1
ATOM 2687 C CA . LYS B 1 122 ? 76.477 99.138 19.874 1.00 38.57 283 LYS B CA 1
ATOM 2688 C C . LYS B 1 122 ? 76.943 97.727 20.227 1.00 38.97 283 LYS B C 1
ATOM 2689 O O . LYS B 1 122 ? 78.037 97.311 19.843 1.00 39.19 283 LYS B O 1
ATOM 2695 N N . PHE B 1 123 ? 76.113 97.002 20.970 1.00 39.24 284 PHE B N 1
ATOM 2696 C CA . PHE B 1 123 ? 76.425 95.637 21.387 1.00 39.16 284 PHE B CA 1
ATOM 2697 C C . PHE B 1 123 ? 76.322 94.648 20.240 1.00 39.75 284 PHE B C 1
ATOM 2698 O O . PHE B 1 123 ? 76.799 93.518 20.344 1.00 39.62 284 PHE B O 1
ATOM 2706 N N . SER B 1 124 ? 75.707 95.077 19.143 1.00 40.12 285 SER B N 1
ATOM 2707 C CA . SER B 1 124 ? 75.497 94.194 18.011 1.00 41.24 285 SER B CA 1
ATOM 2708 C C . SER B 1 124 ? 76.271 94.484 16.720 1.00 42.11 285 SER B C 1
ATOM 2709 O O . SER B 1 124 ? 75.906 93.977 15.663 1.00 41.43 285 SER B O 1
ATOM 2712 N N . LEU B 1 125 ? 77.329 95.285 16.790 1.00 43.77 286 LEU B N 1
ATOM 2713 C CA . LEU B 1 125 ? 78.117 95.577 15.591 1.00 45.06 286 LEU B CA 1
ATOM 2714 C C . LEU B 1 125 ? 78.714 94.269 15.086 1.00 45.72 286 LEU B C 1
ATOM 2715 O O . LEU B 1 125 ? 79.072 93.405 15.883 1.00 46.00 286 LEU B O 1
ATOM 2720 N N . ASN B 1 126 ? 78.821 94.127 13.767 1.00 46.89 287 ASN B N 1
ATOM 2721 C CA . ASN B 1 126 ? 79.376 92.914 13.166 1.00 46.48 287 ASN B CA 1
ATOM 2722 C C . ASN B 1 126 ? 78.552 91.714 13.618 1.00 46.21 287 ASN B C 1
ATOM 2723 O O . ASN B 1 126 ? 79.078 90.638 13.929 1.00 47.48 287 ASN B O 1
ATOM 2728 N N . THR B 1 127 ? 77.243 91.921 13.638 1.00 44.23 288 THR B N 1
ATOM 2729 C CA . THR B 1 127 ? 76.290 90.909 14.053 1.00 42.85 288 THR B CA 1
ATOM 2730 C C . THR B 1 127 ? 75.050 91.031 13.169 1.00 43.16 288 THR B C 1
ATOM 2731 O O . THR B 1 127 ? 74.729 92.110 12.680 1.00 42.97 288 THR B O 1
ATOM 2735 N N . PRO B 1 128 ? 74.355 89.914 12.930 1.00 43.63 289 PRO B N 1
ATOM 2736 C CA . PRO B 1 128 ? 73.144 89.927 12.098 1.00 43.43 289 PRO B CA 1
ATOM 2737 C C . PRO B 1 128 ? 71.942 90.499 12.859 1.00 42.80 289 PRO B C 1
ATOM 2738 O O . PRO B 1 128 ? 70.854 90.646 12.300 1.00 40.95 289 PRO B O 1
ATOM 2742 N N . LEU B 1 129 ? 72.139 90.817 14.133 1.00 42.68 290 LEU B N 1
ATOM 2743 C CA . LEU B 1 129 ? 71.052 91.347 14.942 1.00 43.94 290 LEU B CA 1
ATOM 2744 C C . LEU B 1 129 ? 70.579 92.693 14.413 1.00 44.32 290 LEU B C 1
ATOM 2745 O O . LEU B 1 129 ? 71.368 93.622 14.226 1.00 45.05 290 LEU B O 1
ATOM 2750 N N . ARG B 1 130 ? 69.281 92.775 14.155 1.00 44.18 291 ARG B N 1
ATOM 2751 C CA . ARG B 1 130 ? 68.656 93.996 13.687 1.00 45.08 291 ARG B CA 1
ATOM 2752 C C . ARG B 1 130 ? 67.795 94.511 14.835 1.00 44.00 291 ARG B C 1
ATOM 2753 O O . ARG B 1 130 ? 66.988 93.772 15.393 1.00 43.20 291 ARG B O 1
ATOM 2761 N N . SER B 1 131 ? 67.978 95.773 15.202 1.00 42.74 292 SER B N 1
ATOM 2762 C CA . SER B 1 131 ? 67.202 96.362 16.288 1.00 40.30 292 SER B CA 1
ATOM 2763 C C . SER B 1 131 ? 66.254 97.418 15.752 1.00 39.69 292 SER B C 1
ATOM 2764 O O . SER B 1 131 ? 66.530 98.062 14.744 1.00 40.56 292 SER B O 1
ATOM 2767 N N . CYS B 1 132 ? 65.131 97.587 16.432 1.00 39.63 293 CYS B N 1
ATOM 2768 C CA . CYS B 1 132 ? 64.153 98.576 16.032 1.00 41.06 293 CYS B CA 1
ATOM 2769 C C . CYS B 1 132 ? 63.650 99.335 17.226 1.00 39.55 293 CYS B C 1
ATOM 2770 O O . CYS B 1 132 ? 63.808 98.890 18.363 1.00 38.26 293 CYS B O 1
ATOM 2773 N N . VAL B 1 133 ? 63.033 100.479 16.952 1.00 38.74 294 VAL B N 1
ATOM 2774 C CA . VAL B 1 133 ? 62.489 101.327 17.990 1.00 37.82 294 VAL B CA 1
ATOM 2775 C C . VAL B 1 133 ? 61.137 101.862 17.566 1.00 38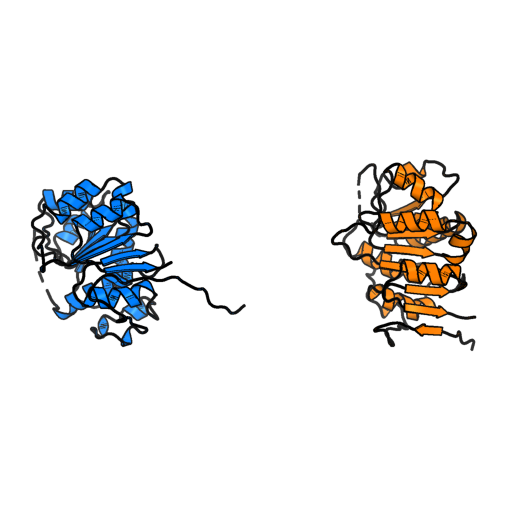.88 294 VAL B C 1
ATOM 2776 O O . VAL B 1 133 ? 60.903 102.153 16.394 1.00 38.05 294 VAL B O 1
ATOM 2780 N N . VAL B 1 134 ? 60.247 101.994 18.539 1.00 40.56 295 VAL B N 1
ATOM 2781 C CA . VAL B 1 134 ? 58.909 102.492 18.288 1.00 41.90 295 VAL B CA 1
ATOM 2782 C C . VAL B 1 134 ? 58.464 103.358 19.453 1.00 42.76 295 VAL B C 1
ATOM 2783 O O . VAL B 1 134 ? 58.583 102.960 20.609 1.00 44.24 295 VAL B O 1
ATOM 2787 N N . TYR B 1 135 ? 57.967 104.551 19.145 1.00 43.87 296 TYR B N 1
ATOM 2788 C CA . TYR B 1 135 ? 57.497 105.470 20.176 1.00 44.77 296 TYR B CA 1
ATOM 2789 C C . TYR B 1 135 ? 56.497 106.463 19.610 1.00 45.67 296 TYR B C 1
ATOM 2790 O O . TYR B 1 135 ? 56.418 106.650 18.395 1.00 44.25 296 TYR B O 1
ATOM 2799 N N . GLY B 1 136 ? 55.729 107.082 20.504 1.00 47.87 297 GLY B N 1
ATOM 2800 C CA . GLY B 1 136 ? 54.706 108.038 20.109 1.00 51.89 297 GLY B CA 1
ATOM 2801 C C . GLY B 1 136 ? 55.152 109.222 19.275 1.00 54.54 297 GLY B C 1
ATOM 2802 O O . GLY B 1 136 ? 56.338 109.552 19.234 1.00 55.01 297 GLY B O 1
ATOM 2803 N N . GLY B 1 137 ? 54.190 109.870 18.620 1.00 57.39 298 GLY B N 1
ATOM 2804 C CA . GLY B 1 137 ? 54.496 111.011 17.773 1.00 61.39 298 GLY B CA 1
ATOM 2805 C C . GLY B 1 137 ? 55.078 110.530 16.457 1.00 64.64 298 GLY B C 1
ATOM 2806 O O . GLY B 1 137 ? 55.149 111.277 15.478 1.00 64.63 298 GLY B O 1
ATOM 2807 N N . ALA B 1 138 ? 55.486 109.260 16.465 1.00 68.00 299 ALA B N 1
ATOM 2808 C CA . ALA B 1 138 ? 56.089 108.535 15.342 1.00 71.09 299 ALA B CA 1
ATOM 2809 C C . ALA B 1 138 ? 56.023 109.160 13.947 1.00 73.31 299 ALA B C 1
ATOM 2810 O O . ALA B 1 138 ? 55.030 109.783 13.566 1.00 73.69 299 ALA B O 1
ATOM 2812 N N . ASP B 1 139 ? 57.090 108.949 13.180 1.00 75.40 300 ASP B N 1
ATOM 2813 C CA . ASP B 1 139 ? 57.199 109.477 11.827 1.00 77.11 300 ASP B CA 1
ATOM 2814 C C . ASP B 1 139 ? 56.598 108.518 10.803 1.00 77.99 300 ASP B C 1
ATOM 2815 O O . ASP B 1 139 ? 56.489 108.854 9.621 1.00 76.97 300 ASP B O 1
ATOM 2820 N N . THR B 1 140 ? 56.212 107.330 11.268 1.00 79.22 301 THR B N 1
ATOM 2821 C CA . THR B 1 140 ? 55.637 106.283 10.415 1.00 80.90 301 THR B CA 1
ATOM 2822 C C . THR B 1 140 ? 56.750 105.587 9.636 1.00 80.85 301 THR B C 1
ATOM 2823 O O . THR B 1 140 ? 56.588 104.461 9.165 1.00 80.81 301 THR B O 1
ATOM 2827 N N . HIS B 1 141 ? 57.877 106.279 9.499 1.00 81.08 302 HIS B N 1
ATOM 2828 C CA . HIS B 1 141 ? 59.040 105.736 8.812 1.00 81.02 302 HIS B CA 1
ATOM 2829 C C . HIS B 1 141 ? 59.459 104.503 9.597 1.00 80.86 302 HIS B C 1
ATOM 2830 O O . HIS B 1 141 ? 60.113 103.602 9.075 1.00 80.20 302 HIS B O 1
ATOM 2837 N N . SER B 1 142 ? 59.069 104.485 10.867 1.00 80.98 303 SER B N 1
ATOM 2838 C CA . SER B 1 142 ? 59.377 103.380 11.757 1.00 81.35 303 SER B CA 1
ATOM 2839 C C . SER B 1 142 ? 58.620 102.143 11.304 1.00 81.50 303 SER B C 1
ATOM 2840 O O . SER B 1 142 ? 59.138 101.028 11.381 1.00 81.55 303 SER B O 1
ATOM 2843 N N . GLN B 1 143 ? 57.392 102.345 10.834 1.00 82.00 304 GLN B N 1
ATOM 2844 C CA . GLN B 1 143 ? 56.566 101.242 10.352 1.00 82.60 304 GLN B CA 1
ATOM 2845 C C . GLN B 1 143 ? 57.237 100.645 9.113 1.00 82.48 304 GLN B C 1
ATOM 2846 O O . GLN B 1 143 ? 56.917 99.540 8.682 1.00 81.89 304 GLN B O 1
ATOM 2852 N N . ILE B 1 144 ? 58.176 101.399 8.554 1.00 82.94 305 ILE B N 1
ATOM 2853 C CA . ILE B 1 144 ? 58.931 100.973 7.384 1.00 83.50 305 ILE B CA 1
ATOM 2854 C C . ILE B 1 144 ? 60.335 100.621 7.879 1.00 84.10 305 ILE B C 1
ATOM 2855 O O . ILE B 1 144 ? 61.273 100.498 7.093 1.00 84.97 305 ILE B O 1
ATOM 2860 N N . ARG B 1 145 ? 60.468 100.455 9.192 1.00 84.07 306 ARG B N 1
ATOM 2861 C CA . ARG B 1 145 ? 61.753 100.127 9.793 1.00 83.76 306 ARG B CA 1
ATOM 2862 C C . ARG B 1 145 ? 61.769 98.726 10.394 1.00 83.60 306 ARG B C 1
ATOM 2863 O O . ARG B 1 145 ? 62.774 98.023 10.309 1.00 83.66 306 ARG B O 1
ATOM 2871 N N . GLU B 1 146 ? 60.663 98.317 11.006 1.00 83.27 307 GLU B N 1
ATOM 2872 C CA . GLU B 1 146 ? 60.597 96.985 11.598 1.00 83.13 307 GLU B CA 1
ATOM 2873 C C . GLU B 1 146 ? 60.167 95.934 10.573 1.00 82.58 307 GLU B C 1
ATOM 2874 O O . GLU B 1 146 ? 60.760 94.858 10.500 1.00 82.92 307 GLU B O 1
ATOM 2880 N N . VAL B 1 147 ? 59.144 96.247 9.783 1.00 81.91 308 VAL B N 1
ATOM 2881 C CA . VAL B 1 147 ? 58.657 95.327 8.759 1.00 81.50 308 VAL B CA 1
ATOM 2882 C C . VAL B 1 147 ? 59.837 94.783 7.951 1.00 80.98 308 VAL B C 1
ATOM 2883 O O . VAL B 1 147 ? 60.213 93.618 8.092 1.00 80.88 308 VAL B O 1
ATOM 2887 N N . GLN B 1 148 ? 60.419 95.632 7.111 1.00 80.17 309 GLN B N 1
ATOM 2888 C CA . GLN B 1 148 ? 61.565 95.244 6.298 1.00 79.52 309 GLN B CA 1
ATOM 2889 C C . GLN B 1 148 ? 62.719 94.881 7.225 1.00 78.63 309 GLN B C 1
ATOM 2890 O O . GLN B 1 148 ? 62.873 95.481 8.288 1.00 78.60 309 GLN B O 1
ATOM 2896 N N . MET B 1 149 ? 63.525 93.902 6.820 1.00 78.07 310 MET B N 1
ATOM 2897 C CA . MET B 1 149 ? 64.653 93.449 7.630 1.00 76.51 310 MET B CA 1
ATOM 2898 C C . MET B 1 149 ? 64.119 93.263 9.046 1.00 74.75 310 MET B C 1
ATOM 2899 O O . MET B 1 149 ? 64.570 93.915 9.988 1.00 75.59 310 MET B O 1
ATOM 2904 N N . GLY B 1 150 ? 63.133 92.381 9.173 1.00 72.44 311 GLY B N 1
ATOM 2905 C CA . GLY B 1 150 ? 62.522 92.111 10.461 1.00 69.53 311 GLY B CA 1
ATOM 2906 C C . GLY B 1 150 ? 63.502 92.173 11.612 1.00 67.22 311 GLY B C 1
ATOM 2907 O O . GLY B 1 150 ? 64.462 91.396 11.662 1.00 67.72 311 GLY B O 1
ATOM 2908 N N . CYS B 1 151 ? 63.269 93.103 12.535 1.00 63.98 312 CYS B N 1
ATOM 2909 C CA . CYS B 1 151 ? 64.143 93.252 13.688 1.00 60.45 312 CYS B CA 1
ATOM 2910 C C . CYS B 1 151 ? 63.894 92.146 14.689 1.00 56.91 312 CYS B C 1
ATOM 2911 O O . CYS B 1 151 ? 62.785 91.623 14.793 1.00 56.23 312 CYS B O 1
ATOM 2914 N N . HIS B 1 152 ? 64.941 91.804 15.428 1.00 53.16 313 HIS B N 1
ATOM 2915 C CA . HIS B 1 152 ? 64.868 90.756 16.429 1.00 49.51 313 HIS B CA 1
ATOM 2916 C C . HIS B 1 152 ? 64.691 91.381 17.800 1.00 47.19 313 HIS B C 1
ATOM 2917 O O . HIS B 1 152 ? 64.078 90.797 18.687 1.00 47.79 313 HIS B O 1
ATOM 2924 N N . LEU B 1 153 ? 65.247 92.576 17.957 1.00 43.85 314 LEU B N 1
ATOM 2925 C CA . LEU B 1 153 ? 65.207 93.315 19.206 1.00 40.62 314 LEU B CA 1
ATOM 2926 C C . LEU B 1 153 ? 64.331 94.539 19.015 1.00 39.84 314 LEU B C 1
ATOM 2927 O O . LEU B 1 153 ? 64.623 95.383 18.169 1.00 41.43 314 LEU B O 1
ATOM 2932 N N . LEU B 1 154 ? 63.271 94.647 19.809 1.00 37.19 315 LEU B N 1
ATOM 2933 C CA . LEU B 1 154 ? 62.364 95.779 19.702 1.00 35.69 315 LEU B CA 1
ATOM 2934 C C . LEU B 1 154 ? 62.348 96.625 20.975 1.00 34.73 315 LEU B C 1
ATOM 2935 O O . LEU B 1 154 ? 62.094 96.128 22.067 1.00 35.46 315 LEU B O 1
ATOM 2940 N N . VAL B 1 155 ? 62.618 97.914 20.823 1.00 33.98 316 VAL B N 1
ATOM 2941 C CA . VAL B 1 155 ? 62.600 98.830 21.951 1.00 32.38 316 VAL B CA 1
ATOM 2942 C C . VAL B 1 155 ? 61.416 99.735 21.673 1.00 32.96 316 VAL B C 1
ATOM 2943 O O . VAL B 1 155 ? 61.322 100.300 20.586 1.00 33.32 316 VAL B O 1
ATOM 2947 N N . ALA B 1 156 ? 60.497 99.869 22.623 1.00 32.74 317 ALA B N 1
ATOM 2948 C CA . ALA B 1 156 ? 59.355 100.729 22.363 1.00 33.53 317 ALA B CA 1
ATOM 2949 C C . ALA B 1 156 ? 58.568 101.236 23.559 1.00 33.73 317 ALA B C 1
ATOM 2950 O O . ALA B 1 156 ? 58.688 100.731 24.674 1.00 33.00 317 ALA B O 1
ATOM 2952 N N . THR B 1 157 ? 57.771 102.265 23.280 1.00 33.89 318 THR B N 1
ATOM 2953 C CA . THR B 1 157 ? 56.871 102.906 24.233 1.00 33.86 318 THR B CA 1
ATOM 2954 C C . THR B 1 157 ? 55.597 102.041 24.250 1.00 31.97 318 THR B C 1
ATOM 2955 O O . THR B 1 157 ? 55.192 101.520 23.219 1.00 32.28 318 THR B O 1
ATOM 2959 N N . PRO B 1 158 ? 54.946 101.889 25.414 1.00 32.03 319 PRO B N 1
ATOM 2960 C CA . PRO B 1 158 ? 53.737 101.062 25.504 1.00 31.99 319 PRO B CA 1
ATOM 2961 C C . PRO B 1 158 ? 52.553 101.438 24.627 1.00 32.97 319 PRO B C 1
ATOM 2962 O O . PRO B 1 158 ? 52.022 100.596 23.906 1.00 31.67 319 PRO B O 1
ATOM 2966 N N . GLY B 1 159 ? 52.133 102.698 24.703 1.00 33.94 320 GLY B N 1
ATOM 2967 C CA . GLY B 1 159 ? 50.991 103.149 23.928 1.00 34.98 320 GLY B CA 1
ATOM 2968 C C . GLY B 1 159 ? 51.148 102.979 22.435 1.00 38.11 320 GLY B C 1
ATOM 2969 O O . GLY B 1 159 ? 50.202 102.606 21.740 1.00 38.02 320 GLY B O 1
ATOM 2970 N N . ARG B 1 160 ? 52.348 103.253 21.940 1.00 39.65 321 ARG B N 1
ATOM 2971 C CA . ARG B 1 160 ? 52.630 103.146 20.518 1.00 41.76 321 ARG B CA 1
ATOM 2972 C C . ARG B 1 160 ? 52.666 101.685 20.105 1.00 42.76 321 ARG B C 1
ATOM 2973 O O . ARG B 1 160 ? 52.155 101.309 19.046 1.00 43.56 321 ARG B O 1
ATOM 2981 N N . LEU B 1 161 ? 53.281 100.861 20.946 1.00 42.66 322 LEU B N 1
ATOM 2982 C CA . LEU B 1 161 ? 53.392 99.438 20.665 1.00 41.94 322 LEU B CA 1
ATOM 2983 C C . LEU B 1 161 ? 52.016 98.816 20.477 1.00 42.47 322 LEU B C 1
ATOM 2984 O O . LEU B 1 161 ? 51.766 98.122 19.490 1.00 42.28 322 LEU B O 1
ATOM 2989 N N . VAL B 1 162 ? 51.132 99.074 21.434 1.00 42.67 323 VAL B N 1
ATOM 2990 C CA . VAL B 1 162 ? 49.775 98.556 21.388 1.00 45.18 323 VAL B CA 1
ATOM 2991 C C . VAL B 1 162 ? 49.130 98.864 20.050 1.00 46.05 323 VAL B C 1
ATOM 2992 O O . VAL B 1 162 ? 48.624 97.971 19.376 1.00 46.77 323 VAL B O 1
ATOM 2996 N N . ASP B 1 163 ? 49.149 100.134 19.665 1.00 47.38 324 ASP B N 1
ATOM 2997 C CA . ASP B 1 163 ? 48.548 100.526 18.404 1.00 49.05 324 ASP B CA 1
ATOM 2998 C C . ASP B 1 163 ? 49.132 99.746 17.242 1.00 49.29 324 ASP B C 1
ATOM 2999 O O . ASP B 1 163 ? 48.398 99.322 16.351 1.00 49.98 324 ASP B O 1
ATOM 3004 N N . PHE B 1 164 ? 50.446 99.541 17.256 1.00 49.53 325 PHE B N 1
ATOM 3005 C CA . PHE B 1 164 ? 51.093 98.785 16.192 1.00 49.26 325 PHE B CA 1
ATOM 3006 C C . PHE B 1 164 ? 50.685 97.327 16.252 1.00 48.63 325 PHE B C 1
ATOM 3007 O O . PHE B 1 164 ? 50.656 96.641 15.236 1.00 48.63 325 PHE B O 1
ATOM 3015 N N . ILE B 1 165 ? 50.364 96.858 17.450 1.00 49.12 326 ILE B N 1
ATOM 3016 C CA . ILE B 1 165 ? 49.936 95.481 17.628 1.00 49.23 326 ILE B CA 1
ATOM 3017 C C . ILE B 1 165 ? 48.493 95.331 17.148 1.00 50.33 326 ILE B C 1
ATOM 3018 O O . ILE B 1 165 ? 48.159 94.352 16.478 1.00 50.46 326 ILE B O 1
ATOM 3023 N N . GLU B 1 166 ? 47.643 96.306 17.471 1.00 50.61 327 GLU B N 1
ATOM 3024 C CA . GLU B 1 166 ? 46.246 96.255 17.056 1.00 51.48 327 GLU B CA 1
ATOM 3025 C C . GLU B 1 166 ? 46.087 96.355 15.542 1.00 51.78 327 GLU B C 1
ATOM 3026 O O . GLU B 1 166 ? 45.035 96.016 15.004 1.00 52.69 327 GLU B O 1
ATOM 3032 N N . LYS B 1 167 ? 47.122 96.826 14.854 1.00 51.86 328 LYS B N 1
ATOM 3033 C CA . LYS B 1 167 ? 47.071 96.944 13.400 1.00 51.67 328 LYS B CA 1
ATOM 3034 C C . LYS B 1 167 ? 47.858 95.823 12.741 1.00 52.43 328 LYS B C 1
ATOM 3035 O O . LYS B 1 167 ? 48.145 95.866 11.542 1.00 51.95 328 LYS B O 1
ATOM 3041 N N . ASN B 1 168 ? 48.197 94.817 13.540 1.00 52.88 329 ASN B N 1
ATOM 3042 C CA . ASN B 1 168 ? 48.957 93.670 13.069 1.00 52.86 329 ASN B CA 1
ATOM 3043 C C . ASN B 1 168 ? 50.205 94.075 12.308 1.00 52.43 329 ASN B C 1
ATOM 3044 O O . ASN B 1 168 ? 50.553 93.466 11.302 1.00 54.19 329 ASN B O 1
ATOM 3049 N N . LYS B 1 169 ? 50.871 95.123 12.772 1.00 51.13 330 LYS B N 1
ATOM 3050 C CA . LYS B 1 169 ? 52.109 95.541 12.137 1.00 49.38 330 LYS B CA 1
ATOM 3051 C C . LYS B 1 169 ? 53.202 94.868 12.955 1.00 47.90 330 LYS B C 1
ATOM 3052 O O . LYS B 1 169 ? 54.252 94.498 12.434 1.00 47.69 330 LYS B O 1
ATOM 3058 N N . ILE B 1 170 ? 52.932 94.709 14.247 1.00 46.73 331 ILE B N 1
ATOM 3059 C CA . ILE B 1 170 ? 53.862 94.071 15.164 1.00 45.25 331 ILE B CA 1
ATOM 3060 C C . ILE B 1 170 ? 53.162 92.931 15.892 1.00 45.10 331 ILE B C 1
ATOM 3061 O O . ILE B 1 170 ? 51.989 93.040 16.254 1.00 45.20 331 ILE B O 1
ATOM 3066 N N . SER B 1 171 ? 53.886 91.836 16.097 1.00 43.81 332 SER B N 1
ATOM 3067 C CA . SER B 1 171 ? 53.339 90.681 16.790 1.00 42.90 332 SER B CA 1
ATOM 3068 C C . SER B 1 171 ? 54.357 90.137 17.786 1.00 42.11 332 SER B C 1
ATOM 3069 O O . SER B 1 171 ? 55.531 89.969 17.464 1.00 40.96 332 SER B O 1
ATOM 3072 N N . LEU B 1 172 ? 53.898 89.854 18.997 1.00 42.14 333 LEU B N 1
ATOM 3073 C CA . LEU B 1 172 ? 54.780 89.356 20.041 1.00 44.22 333 LEU B CA 1
ATOM 3074 C C . LEU B 1 172 ? 54.736 87.840 20.160 1.00 44.36 333 LEU B C 1
ATOM 3075 O O . LEU B 1 172 ? 55.361 87.256 21.045 1.00 44.10 333 LEU B O 1
ATOM 3080 N N . GLU B 1 173 ? 53.989 87.210 19.262 1.00 45.26 334 GLU B N 1
ATOM 3081 C CA . GLU B 1 173 ? 53.853 85.764 19.254 1.00 45.77 334 GLU B CA 1
ATOM 3082 C C . GLU B 1 173 ? 55.160 85.013 19.444 1.00 44.98 334 GLU B C 1
ATOM 3083 O O . GLU B 1 173 ? 55.223 84.067 20.222 1.00 45.09 334 GLU B O 1
ATOM 3089 N N . PHE B 1 174 ? 56.199 85.431 18.731 1.00 44.75 335 PHE B N 1
ATOM 3090 C CA . PHE B 1 174 ? 57.485 84.752 18.810 1.00 45.15 335 PHE B CA 1
ATOM 3091 C C . PHE B 1 174 ? 58.473 85.416 19.733 1.00 44.59 335 PHE B C 1
ATOM 3092 O O . PHE B 1 174 ? 59.620 84.979 19.833 1.00 45.35 335 PHE B O 1
ATOM 3100 N N . CYS B 1 175 ? 58.034 86.468 20.410 1.00 45.07 336 CYS B N 1
ATOM 3101 C CA . CYS B 1 175 ? 58.907 87.192 21.325 1.00 44.33 336 CYS B CA 1
ATOM 3102 C C . CYS B 1 175 ? 59.193 86.348 22.556 1.00 43.82 336 CYS B C 1
ATOM 3103 O O . CYS B 1 175 ? 58.268 85.896 23.231 1.00 44.72 336 CYS B O 1
ATOM 3106 N N . LYS B 1 176 ? 60.475 86.132 22.835 1.00 43.48 337 LYS B N 1
ATOM 3107 C CA . LYS B 1 176 ? 60.892 85.349 23.995 1.00 42.48 337 LYS B CA 1
ATOM 3108 C C . LYS B 1 176 ? 61.114 86.222 25.219 1.00 42.01 337 LYS B C 1
ATOM 3109 O O . LYS B 1 176 ? 60.671 85.873 26.311 1.00 42.34 337 LYS B O 1
ATOM 3115 N N . TYR B 1 177 ? 61.799 87.352 25.037 1.00 40.97 338 TYR B N 1
ATOM 3116 C CA . TYR B 1 177 ? 62.098 88.256 26.149 1.00 39.70 338 TYR B CA 1
ATOM 3117 C C . TYR B 1 177 ? 61.313 89.559 26.165 1.00 39.04 338 TYR B C 1
ATOM 3118 O O . TYR B 1 177 ? 61.101 90.189 25.132 1.00 38.24 338 TYR B O 1
ATOM 3127 N N . ILE B 1 178 ? 60.896 89.955 27.363 1.00 38.75 339 ILE B N 1
ATOM 3128 C CA . ILE B 1 178 ? 60.170 91.202 27.570 1.00 37.86 339 ILE B CA 1
ATOM 3129 C C . ILE B 1 178 ? 60.824 91.907 28.744 1.00 36.73 339 ILE B C 1
ATOM 3130 O O . ILE B 1 178 ? 60.947 91.348 29.833 1.00 37.29 339 ILE B O 1
ATOM 3135 N N . VAL B 1 179 ? 61.265 93.132 28.515 1.00 35.01 340 VAL B N 1
ATOM 3136 C CA . VAL B 1 179 ? 61.910 93.892 29.570 1.00 33.69 340 VAL B CA 1
ATOM 3137 C C . VAL B 1 179 ? 61.186 95.205 29.740 1.00 32.80 340 VAL B C 1
ATOM 3138 O O . VAL B 1 179 ? 60.960 95.923 28.773 1.00 32.61 340 VAL B O 1
ATOM 3142 N N . LEU B 1 180 ? 60.798 95.492 30.974 1.00 31.75 341 LEU B N 1
ATOM 3143 C CA . LEU B 1 180 ? 60.131 96.732 31.292 1.00 30.60 341 LEU B CA 1
ATOM 3144 C C . LEU B 1 180 ? 61.172 97.569 32.012 1.00 30.96 341 LEU B C 1
ATOM 3145 O O . LEU B 1 180 ? 61.460 97.339 33.189 1.00 33.33 341 LEU B O 1
ATOM 3150 N N . ASP B 1 181 ? 61.755 98.523 31.299 1.00 29.80 342 ASP B N 1
ATOM 3151 C CA . ASP B 1 181 ? 62.767 99.391 31.884 1.00 29.60 342 ASP B CA 1
ATOM 3152 C C . ASP B 1 181 ? 62.062 100.617 32.467 1.00 29.31 342 ASP B C 1
ATOM 3153 O O . ASP B 1 181 ? 61.265 101.261 31.788 1.00 28.38 342 ASP B O 1
ATOM 3158 N N . GLU B 1 182 ? 62.370 100.933 33.722 1.00 29.38 343 GLU B N 1
ATOM 3159 C CA . GLU B 1 182 ? 61.744 102.048 34.434 1.00 29.73 343 GLU B CA 1
ATOM 3160 C C . GLU B 1 182 ? 60.230 101.797 34.546 1.00 29.19 343 GLU B C 1
ATOM 3161 O O . GLU B 1 182 ? 59.428 102.706 34.327 1.00 27.92 343 GLU B O 1
ATOM 3167 N N . ALA B 1 183 ? 59.858 100.554 34.874 1.00 28.73 344 ALA B N 1
ATOM 3168 C CA . ALA B 1 183 ? 58.458 100.154 35.038 1.00 31.62 344 ALA B CA 1
ATOM 3169 C C . ALA B 1 183 ? 57.867 101.176 35.989 1.00 32.60 344 ALA B C 1
ATOM 3170 O O . ALA B 1 183 ? 56.660 101.370 36.086 1.00 31.84 344 ALA B O 1
ATOM 3172 N N . ASP B 1 184 ? 58.799 101.811 36.678 1.00 34.67 345 ASP B N 1
ATOM 3173 C CA . ASP B 1 184 ? 58.614 102.875 37.647 1.00 35.62 345 ASP B CA 1
ATOM 3174 C C . ASP B 1 184 ? 57.788 104.008 37.032 1.00 35.82 345 ASP B C 1
ATOM 3175 O O . ASP B 1 184 ? 56.625 104.241 37.384 1.00 36.00 345 ASP B O 1
ATOM 3180 N N . ARG B 1 185 ? 58.440 104.722 36.119 1.00 35.76 346 ARG B N 1
ATOM 3181 C CA . ARG B 1 185 ? 57.853 105.846 35.406 1.00 36.22 346 ARG B CA 1
ATOM 3182 C C . ARG B 1 185 ? 56.711 105.391 34.517 1.00 35.42 346 ARG B C 1
ATOM 3183 O O . ARG B 1 185 ? 55.732 106.117 34.326 1.00 35.96 346 ARG B O 1
ATOM 3191 N N . MET B 1 186 ? 56.851 104.186 33.977 1.00 33.97 347 MET B N 1
ATOM 3192 C CA . MET B 1 186 ? 55.855 103.621 33.088 1.00 33.71 347 MET B CA 1
ATOM 3193 C C . MET B 1 186 ? 54.469 103.658 33.727 1.00 33.32 347 MET B C 1
ATOM 3194 O O . MET B 1 186 ? 53.533 104.214 33.161 1.00 32.66 347 MET B O 1
ATOM 3199 N N . LEU B 1 187 ? 54.342 103.087 34.918 1.00 34.19 348 LEU B N 1
ATOM 3200 C CA . LEU B 1 187 ? 53.053 103.078 35.604 1.00 35.39 348 LEU B CA 1
ATOM 3201 C C . LEU B 1 187 ? 52.573 104.484 35.976 1.00 34.28 348 LEU B C 1
ATOM 3202 O O . LEU B 1 187 ? 51.384 104.762 35.948 1.00 32.11 348 LEU B O 1
ATOM 3207 N N . ASP B 1 188 ? 53.500 105.373 36.309 1.00 35.79 349 ASP B N 1
ATOM 3208 C CA . ASP B 1 188 ? 53.128 106.732 36.672 1.00 36.27 349 ASP B CA 1
ATOM 3209 C C . ASP B 1 188 ? 52.600 107.525 35.494 1.00 35.59 349 ASP B C 1
ATOM 3210 O O . ASP B 1 188 ? 51.880 108.502 35.673 1.00 35.66 349 ASP B O 1
ATOM 3215 N N . MET B 1 189 ? 52.962 107.101 34.291 1.00 34.80 350 MET B N 1
ATOM 3216 C CA . MET B 1 189 ? 52.502 107.765 33.087 1.00 33.74 350 MET B CA 1
ATOM 3217 C C . MET B 1 189 ? 51.203 107.119 32.597 1.00 34.96 350 MET B C 1
ATOM 3218 O O . MET B 1 189 ? 50.660 107.507 31.552 1.00 34.12 350 MET B O 1
ATOM 3223 N N . GLY B 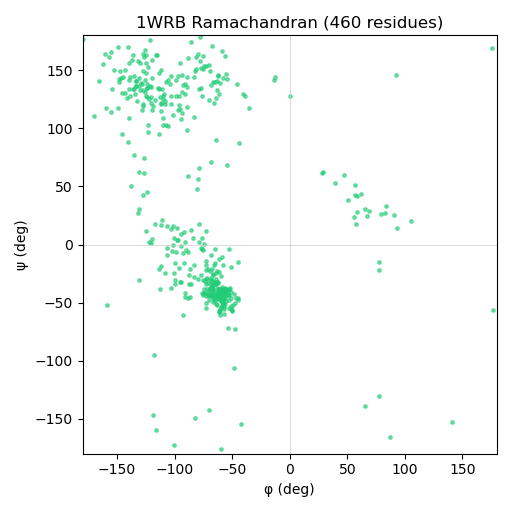1 190 ? 50.715 106.133 33.361 1.00 34.91 351 GLY B N 1
ATOM 3224 C CA . GLY B 1 190 ? 49.468 105.443 33.044 1.00 33.31 351 GLY B CA 1
ATOM 3225 C C . GLY B 1 190 ? 49.528 104.317 32.026 1.00 33.40 351 GLY B C 1
ATOM 3226 O O . GLY B 1 190 ? 48.534 104.012 31.372 1.00 32.88 351 GLY B O 1
ATOM 3227 N N . PHE B 1 191 ? 50.682 103.676 31.903 1.00 34.59 352 PHE B N 1
ATOM 3228 C CA . PHE B 1 191 ? 50.851 102.604 30.928 1.00 34.98 352 PHE B CA 1
ATOM 3229 C C . PHE B 1 191 ? 50.555 101.196 31.442 1.00 33.79 352 PHE B C 1
ATOM 3230 O O . PHE B 1 191 ? 50.843 100.221 30.762 1.00 32.33 352 PHE B O 1
ATOM 3238 N N . GLU B 1 192 ? 49.974 101.093 32.633 1.00 34.51 353 GLU B N 1
ATOM 3239 C CA . GLU B 1 192 ? 49.642 99.792 33.218 1.00 34.54 353 GLU B CA 1
ATOM 3240 C C . GLU B 1 192 ? 48.727 99.026 32.255 1.00 32.96 353 GLU B C 1
ATOM 3241 O O . GLU B 1 192 ? 49.039 97.915 31.838 1.00 32.71 353 GLU B O 1
ATOM 3247 N N . PRO B 1 193 ? 47.594 99.626 31.865 1.00 33.00 354 PRO B N 1
ATOM 3248 C CA . PRO B 1 193 ? 46.687 98.939 30.941 1.00 33.11 354 PRO B CA 1
ATOM 3249 C C . PRO B 1 193 ? 47.381 98.395 29.692 1.00 33.80 354 PRO B C 1
ATOM 3250 O O . PRO B 1 193 ? 47.293 97.201 29.396 1.00 33.28 354 PRO B O 1
ATOM 3254 N N . GLN B 1 194 ? 48.066 99.270 28.960 1.00 34.22 355 GLN B N 1
ATOM 3255 C CA . GLN B 1 194 ? 48.749 98.844 27.744 1.00 34.79 355 GLN B CA 1
ATOM 3256 C C . GLN B 1 194 ? 49.857 97.825 28.023 1.00 35.27 355 GLN B C 1
ATOM 3257 O O . GLN B 1 194 ? 50.240 97.061 27.136 1.00 35.88 355 GLN B O 1
ATOM 3263 N N . ILE B 1 195 ? 50.365 97.801 29.251 1.00 35.08 356 ILE B N 1
ATOM 3264 C CA . ILE B 1 195 ? 51.405 96.836 29.598 1.00 35.26 356 ILE B CA 1
ATOM 3265 C C . ILE B 1 195 ? 50.745 95.475 29.754 1.00 35.98 356 ILE B C 1
ATOM 3266 O O . ILE B 1 195 ? 51.260 94.467 29.290 1.00 36.03 356 ILE B O 1
ATOM 3271 N N . ARG B 1 196 ? 49.596 95.451 30.415 1.00 37.62 357 ARG B N 1
ATOM 3272 C CA . ARG B 1 196 ? 48.883 94.201 30.612 1.00 38.19 357 ARG B CA 1
ATOM 3273 C C . ARG B 1 196 ? 48.616 93.589 29.246 1.00 37.72 357 ARG B C 1
ATOM 3274 O O . ARG B 1 196 ? 48.864 92.407 29.029 1.00 38.27 357 ARG B O 1
ATOM 3282 N N . LYS B 1 197 ? 48.130 94.406 28.319 1.00 37.82 358 LYS B N 1
ATOM 3283 C CA . LYS B 1 197 ? 47.825 93.931 26.978 1.00 37.73 358 LYS B CA 1
ATOM 3284 C C . LYS B 1 197 ? 49.075 93.401 26.280 1.00 36.44 358 LYS B C 1
ATOM 3285 O O . LYS B 1 197 ? 49.042 92.354 25.634 1.00 37.09 358 LYS B O 1
ATOM 3291 N N . ILE B 1 198 ? 50.181 94.116 26.414 1.00 35.56 359 ILE B N 1
ATOM 3292 C CA . ILE B 1 198 ? 51.420 93.677 25.793 1.00 34.07 359 ILE B CA 1
ATOM 3293 C C . ILE B 1 198 ? 51.837 92.302 26.322 1.00 33.11 359 ILE B C 1
ATOM 3294 O O . ILE B 1 198 ? 52.149 91.399 25.548 1.00 32.65 359 ILE B O 1
ATOM 3299 N N . ILE B 1 199 ? 51.836 92.147 27.641 1.00 32.78 360 ILE B N 1
ATOM 3300 C CA . ILE B 1 199 ? 52.183 90.877 28.269 1.00 33.37 360 ILE B CA 1
ATOM 3301 C C . ILE B 1 199 ? 51.282 89.746 27.776 1.00 35.51 360 ILE B C 1
ATOM 3302 O O . ILE B 1 199 ? 51.737 88.638 27.480 1.00 35.68 360 ILE B O 1
ATOM 3307 N N . GLU B 1 200 ? 49.991 90.025 27.705 1.00 36.56 361 GLU B N 1
ATOM 3308 C CA . GLU B 1 200 ? 49.046 89.023 27.264 1.00 38.08 361 GLU B CA 1
ATOM 3309 C C . GLU B 1 200 ? 49.325 88.605 25.830 1.00 39.23 361 GLU B C 1
ATOM 3310 O O . GLU B 1 200 ? 49.319 87.414 25.513 1.00 40.86 361 GLU B O 1
ATOM 3316 N N . GLU B 1 201 ? 49.578 89.588 24.970 1.00 39.36 362 GLU B N 1
ATOM 3317 C CA . GLU B 1 201 ? 49.854 89.337 23.562 1.00 39.43 362 GLU B CA 1
ATOM 3318 C C . GLU B 1 201 ? 51.073 88.442 23.358 1.00 40.14 362 GLU B C 1
ATOM 3319 O O . GLU B 1 201 ? 51.184 87.745 22.346 1.00 39.39 362 GLU B O 1
ATOM 3325 N N . SER B 1 202 ? 51.994 88.470 24.313 1.00 39.91 363 SER B N 1
ATOM 3326 C CA . SER B 1 202 ? 53.200 87.670 24.205 1.00 40.84 363 SER B CA 1
ATOM 3327 C C . SER B 1 202 ? 53.164 86.393 25.026 1.00 41.61 363 SER B C 1
ATOM 3328 O O . SER B 1 202 ? 54.163 85.686 25.103 1.00 42.45 363 SER B O 1
ATOM 3331 N N . ASN B 1 203 ? 52.023 86.090 25.641 1.00 42.15 364 ASN B N 1
ATOM 3332 C CA . ASN B 1 203 ? 51.932 84.884 26.447 1.00 40.03 364 ASN B CA 1
ATOM 3333 C C . ASN B 1 203 ? 50.773 83.961 26.099 1.00 40.82 364 ASN B C 1
ATOM 3334 O O . ASN B 1 203 ? 50.092 83.427 26.986 1.00 40.80 364 ASN B O 1
ATOM 3339 N N . MET B 1 204 ? 50.544 83.783 24.803 1.00 40.79 365 MET B N 1
ATOM 3340 C CA . MET B 1 204 ? 49.505 82.877 24.331 1.00 40.92 365 MET B CA 1
ATOM 3341 C C . MET B 1 204 ? 50.186 81.513 24.414 1.00 41.14 365 MET B C 1
ATOM 3342 O O . MET B 1 204 ? 51.416 81.431 24.482 1.00 39.88 365 MET B O 1
ATOM 3347 N N . PRO B 1 205 ? 49.405 80.425 24.409 1.00 41.04 366 PRO B N 1
ATOM 3348 C CA . PRO B 1 205 ? 50.060 79.116 24.487 1.00 41.32 366 PRO B CA 1
ATOM 3349 C C . PRO B 1 205 ? 51.058 78.918 23.337 1.00 42.27 366 PRO B C 1
ATOM 3350 O O . PRO B 1 205 ? 50.825 79.374 22.207 1.00 40.88 366 PRO B O 1
ATOM 3354 N N . SER B 1 206 ? 52.171 78.253 23.641 1.00 41.08 367 SER B N 1
ATOM 3355 C CA . SER B 1 206 ? 53.210 77.983 22.654 1.00 42.09 367 SER B CA 1
ATOM 3356 C C . SER B 1 206 ? 54.355 77.194 23.283 1.00 41.79 367 SER B C 1
ATOM 3357 O O . SER B 1 206 ? 54.352 76.929 24.486 1.00 40.34 367 SER B O 1
ATOM 3360 N N . GLY B 1 207 ? 55.334 76.831 22.458 1.00 42.69 368 GLY B N 1
ATOM 3361 C CA . GLY B 1 207 ? 56.477 76.074 22.940 1.00 43.48 368 GLY B CA 1
ATOM 3362 C C . GLY B 1 207 ? 57.691 76.935 23.237 1.00 44.61 368 GLY B C 1
ATOM 3363 O O . GLY B 1 207 ? 58.794 76.415 23.412 1.00 46.14 368 GLY B O 1
ATOM 3364 N N . ILE B 1 208 ? 57.493 78.250 23.304 1.00 44.42 369 ILE B N 1
ATOM 3365 C CA . ILE B 1 208 ? 58.582 79.181 23.586 1.00 44.50 369 ILE B CA 1
ATOM 3366 C C . ILE B 1 208 ? 58.705 79.484 25.076 1.00 44.66 369 ILE B C 1
ATOM 3367 O O . ILE B 1 208 ? 57.704 79.699 25.754 1.00 45.12 369 ILE B O 1
ATOM 3372 N N . ASN B 1 209 ? 59.938 79.504 25.579 1.00 44.84 370 ASN B N 1
ATOM 3373 C CA . ASN B 1 209 ? 60.194 79.803 26.983 1.00 43.77 370 ASN B CA 1
ATOM 3374 C C . ASN B 1 209 ? 60.377 81.299 27.139 1.00 44.94 370 ASN B C 1
ATOM 3375 O O . ASN B 1 209 ? 61.454 81.840 26.868 1.00 46.75 370 ASN B O 1
ATOM 3380 N N . ARG B 1 210 ? 59.312 81.966 27.565 1.00 44.03 371 ARG B N 1
ATOM 3381 C CA . ARG B 1 210 ? 59.330 83.404 27.766 1.00 42.43 371 ARG B CA 1
ATOM 3382 C C . ARG B 1 210 ? 60.052 83.750 29.055 1.00 40.06 371 ARG B C 1
ATOM 3383 O O . ARG B 1 210 ? 60.102 82.945 29.982 1.00 40.43 371 ARG B O 1
ATOM 3391 N N . GLN B 1 211 ? 60.636 84.943 29.091 1.00 38.01 372 GLN B N 1
ATOM 3392 C CA . GLN B 1 211 ? 61.365 85.428 30.254 1.00 35.06 372 GLN B CA 1
ATOM 3393 C C . GLN B 1 211 ? 61.065 86.911 30.406 1.00 34.63 372 GLN B C 1
ATOM 3394 O O . GLN B 1 211 ? 61.240 87.685 29.467 1.00 35.02 372 GLN B O 1
ATOM 3400 N N . THR B 1 212 ? 60.603 87.298 31.591 1.00 33.38 373 THR B N 1
ATOM 3401 C CA . THR B 1 212 ? 60.241 88.680 31.861 1.00 31.97 373 THR B CA 1
ATOM 3402 C C . THR B 1 212 ? 61.176 89.314 32.885 1.00 32.18 373 THR B C 1
ATOM 3403 O O . THR B 1 212 ? 61.477 88.729 33.927 1.00 31.55 373 THR B O 1
ATOM 3407 N N . LEU B 1 213 ? 61.632 90.522 32.582 1.00 31.17 374 LEU B N 1
ATOM 3408 C CA . LEU B 1 213 ? 62.534 91.214 33.477 1.00 31.20 374 LEU B CA 1
ATOM 3409 C C . LEU B 1 213 ? 61.990 92.606 33.739 1.00 32.68 374 LEU B C 1
ATOM 3410 O O . LEU B 1 213 ? 61.501 93.280 32.828 1.00 32.98 374 LEU B O 1
ATOM 3415 N N . MET B 1 214 ? 62.068 93.028 34.993 1.00 32.70 375 MET B N 1
ATOM 3416 C CA . MET B 1 214 ? 61.603 94.346 35.377 1.00 34.24 375 MET B CA 1
ATOM 3417 C C . MET B 1 214 ? 62.680 95.119 36.133 1.00 33.80 375 MET B C 1
ATOM 3418 O O . MET B 1 214 ? 63.327 94.590 37.038 1.00 34.18 375 MET B O 1
ATOM 3423 N N . PHE B 1 215 ? 62.873 96.371 35.728 1.00 32.00 376 PHE B N 1
ATOM 3424 C CA . PHE B 1 215 ? 63.843 97.258 36.355 1.00 30.41 376 PHE B CA 1
ATOM 3425 C C . PHE B 1 215 ? 63.098 98.508 36.817 1.00 29.57 376 PHE B C 1
ATOM 3426 O O . PHE B 1 215 ? 62.285 99.064 36.081 1.00 27.37 376 PHE B O 1
ATOM 3434 N N . SER B 1 216 ? 63.360 98.947 38.040 1.00 29.72 377 SER B N 1
ATOM 3435 C CA . SER B 1 216 ? 62.679 100.130 38.547 1.00 30.48 377 SER B CA 1
ATOM 3436 C C . SER B 1 216 ? 63.520 100.805 39.613 1.00 29.45 377 SER B C 1
ATOM 3437 O O . SER B 1 216 ? 64.048 100.147 40.504 1.00 29.03 377 SER B O 1
ATOM 3440 N N . ALA B 1 217 ? 63.655 102.122 39.511 1.00 29.21 378 ALA B N 1
ATOM 3441 C CA . ALA B 1 217 ? 64.433 102.884 40.483 1.00 30.05 378 ALA B CA 1
ATOM 3442 C C . ALA B 1 217 ? 63.812 102.822 41.883 1.00 29.39 378 ALA B C 1
ATOM 3443 O O . ALA B 1 217 ? 64.510 102.912 42.886 1.00 30.45 378 ALA B O 1
ATOM 3445 N N . THR B 1 218 ? 62.493 102.678 41.934 1.00 30.57 379 THR B N 1
ATOM 3446 C CA . THR B 1 218 ? 61.757 102.608 43.186 1.00 31.05 379 THR B CA 1
ATOM 3447 C C . THR B 1 218 ? 60.862 101.367 43.213 1.00 33.74 379 THR B C 1
ATOM 3448 O O . THR B 1 218 ? 60.569 100.764 42.169 1.00 33.31 379 THR B O 1
ATOM 3452 N N . PHE B 1 219 ? 60.404 101.005 44.409 1.00 34.04 380 PHE B N 1
ATOM 3453 C CA . PHE B 1 219 ? 59.552 99.837 44.564 1.00 34.78 380 PHE B CA 1
ATOM 3454 C C . PHE B 1 219 ? 58.249 100.167 45.311 1.00 35.76 380 PHE B C 1
ATOM 3455 O O . PHE B 1 219 ? 57.971 99.619 46.375 1.00 37.20 380 PHE B O 1
ATOM 3463 N N . PRO B 1 220 ? 57.427 101.067 44.743 1.00 36.42 381 PRO B N 1
ATOM 3464 C CA . PRO B 1 220 ? 56.143 101.491 45.321 1.00 35.96 381 PRO B CA 1
ATOM 3465 C C . PRO B 1 220 ? 55.126 100.346 45.304 1.00 36.43 381 PRO B C 1
ATOM 3466 O O . PRO B 1 220 ? 55.352 99.310 44.680 1.00 34.69 381 PRO B O 1
ATOM 3470 N N . LYS B 1 221 ? 53.998 100.560 45.973 1.00 36.99 382 LYS B N 1
ATOM 3471 C CA . LYS B 1 221 ? 52.943 99.564 46.047 1.00 38.48 382 LYS B CA 1
ATOM 3472 C C . LYS B 1 221 ? 52.541 99.124 44.646 1.00 37.81 382 LYS B C 1
ATOM 3473 O O . LYS B 1 221 ? 52.365 97.936 44.386 1.00 38.65 382 LYS B O 1
ATOM 3479 N N . GLU B 1 222 ? 52.410 100.087 43.743 1.00 37.45 383 GLU B N 1
ATOM 3480 C CA . GLU B 1 222 ? 52.015 99.809 42.365 1.00 37.18 383 GLU B CA 1
ATOM 3481 C C . GLU B 1 222 ? 52.969 98.854 41.642 1.00 36.35 383 GLU B C 1
ATOM 3482 O O . GLU B 1 222 ? 52.535 98.007 40.853 1.00 33.82 383 GLU B O 1
ATOM 3488 N N . ILE B 1 223 ? 54.268 98.992 41.905 1.00 34.08 384 ILE B N 1
ATOM 3489 C CA . ILE B 1 223 ? 55.240 98.133 41.252 1.00 32.87 384 ILE B CA 1
ATOM 3490 C C . ILE B 1 223 ? 55.197 96.745 41.868 1.00 33.63 384 ILE B C 1
ATOM 3491 O O . ILE B 1 223 ? 55.253 95.742 41.155 1.00 33.88 384 ILE B O 1
ATOM 3496 N N . GLN B 1 224 ? 55.083 96.694 43.190 1.00 33.86 385 GLN B N 1
ATOM 3497 C CA . GLN B 1 224 ? 54.992 95.425 43.892 1.00 36.14 385 GLN B CA 1
ATOM 3498 C C . GLN B 1 224 ? 53.896 94.594 43.234 1.00 35.82 385 GLN B C 1
ATOM 3499 O O . GLN B 1 224 ? 54.045 93.387 43.048 1.00 35.61 385 GLN B O 1
ATOM 3505 N N . LYS B 1 225 ? 52.793 95.249 42.882 1.00 35.75 386 LYS B N 1
ATOM 3506 C CA . LYS B 1 225 ? 51.678 94.561 42.241 1.00 35.83 386 LYS B CA 1
ATOM 3507 C C . LYS B 1 225 ? 52.017 94.151 40.817 1.00 34.46 386 LYS B C 1
ATOM 3508 O O . LYS B 1 225 ? 51.558 93.115 40.347 1.00 33.40 386 LYS B O 1
ATOM 3514 N N . LEU B 1 226 ? 52.828 94.957 40.138 1.00 32.00 387 LEU B N 1
ATOM 3515 C CA . LEU B 1 226 ? 53.211 94.666 38.761 1.00 31.22 387 LEU B CA 1
ATOM 3516 C C . LEU B 1 226 ? 54.017 93.375 38.701 1.00 32.46 387 LEU B C 1
ATOM 3517 O O . LEU B 1 226 ? 53.724 92.471 37.910 1.00 32.28 387 LEU B O 1
ATOM 3522 N N . ALA B 1 227 ? 55.047 93.308 39.540 1.00 31.26 388 ALA B N 1
ATOM 3523 C CA . ALA B 1 227 ? 55.907 92.142 39.607 1.00 30.43 388 ALA B CA 1
ATOM 3524 C C . ALA B 1 227 ? 55.079 90.902 39.938 1.00 29.74 388 ALA B C 1
ATOM 3525 O O . ALA B 1 227 ? 55.160 89.899 39.239 1.00 30.06 388 ALA B O 1
ATOM 3527 N N . ALA B 1 228 ? 54.281 90.987 41.001 1.00 29.27 389 ALA B N 1
ATOM 3528 C CA . ALA B 1 228 ? 53.435 89.880 41.442 1.00 30.16 389 ALA B CA 1
ATOM 3529 C C . ALA B 1 228 ? 52.472 89.476 40.341 1.00 31.34 389 ALA B C 1
ATOM 3530 O O . ALA B 1 228 ? 52.163 88.292 40.164 1.00 31.63 389 ALA B O 1
ATOM 3532 N N . ASP B 1 229 ? 51.998 90.470 39.601 1.00 32.22 390 ASP B N 1
ATOM 3533 C CA . ASP B 1 229 ? 51.075 90.236 38.498 1.00 32.60 390 ASP B CA 1
ATOM 3534 C C . ASP B 1 229 ? 51.685 89.451 37.340 1.00 32.86 390 ASP B C 1
ATOM 3535 O O . ASP B 1 229 ? 51.064 88.522 36.821 1.00 33.43 390 ASP B O 1
ATOM 3540 N N . PHE B 1 230 ? 52.897 89.809 36.933 1.00 33.20 391 PHE B N 1
ATOM 3541 C CA . PHE B 1 230 ? 53.493 89.129 35.792 1.00 33.39 391 PHE B CA 1
ATOM 3542 C C . PHE B 1 230 ? 54.832 88.416 35.957 1.00 32.74 391 PHE B C 1
ATOM 3543 O O . PHE B 1 230 ? 55.357 87.887 34.984 1.00 32.89 391 PHE B O 1
ATOM 3551 N N . LEU B 1 231 ? 55.398 88.392 37.158 1.00 33.39 392 LEU B N 1
ATOM 3552 C CA . LEU B 1 231 ? 56.674 87.700 37.342 1.00 34.55 392 LEU B CA 1
ATOM 3553 C C . LEU B 1 231 ? 56.476 86.347 38.019 1.00 35.48 392 LEU B C 1
ATOM 3554 O O . LEU B 1 231 ? 55.600 86.183 38.871 1.00 36.55 392 LEU B O 1
ATOM 3559 N N . TYR B 1 232 ? 57.302 85.385 37.621 1.00 36.54 393 TYR B N 1
ATOM 3560 C CA . TYR B 1 232 ? 57.245 84.013 38.121 1.00 37.43 393 TYR B CA 1
ATOM 3561 C C . TYR B 1 232 ? 58.434 83.664 39.001 1.00 37.34 393 TYR B C 1
ATOM 3562 O O . TYR B 1 232 ? 59.581 83.808 38.575 1.00 37.87 393 TYR B O 1
ATOM 3571 N N . ASN B 1 233 ? 58.154 83.199 40.218 1.00 37.04 394 ASN B N 1
ATOM 3572 C CA . ASN B 1 233 ? 59.202 82.800 41.149 1.00 36.52 394 ASN B CA 1
ATOM 3573 C C . ASN B 1 233 ? 60.427 83.636 40.830 1.00 36.20 394 ASN B C 1
ATOM 3574 O O . ASN B 1 233 ? 61.475 83.117 40.442 1.00 36.71 394 ASN B O 1
ATOM 3579 N N . TYR B 1 234 ? 60.272 84.940 41.001 1.00 34.76 395 TYR B N 1
ATOM 3580 C CA . TYR B 1 234 ? 61.318 85.881 40.664 1.00 33.53 395 TYR B CA 1
ATOM 3581 C C . TYR B 1 234 ? 62.365 86.233 41.699 1.00 32.90 395 TYR B C 1
ATOM 3582 O O . TYR B 1 234 ? 62.195 86.051 42.902 1.00 32.87 395 TYR B O 1
ATOM 3591 N N . ILE B 1 235 ? 63.460 86.760 41.179 1.00 33.80 396 ILE B N 1
ATOM 3592 C CA . ILE B 1 235 ? 64.586 87.203 41.973 1.00 34.66 396 ILE B CA 1
ATOM 3593 C C . ILE B 1 235 ? 64.367 88.679 42.237 1.00 34.28 396 ILE B C 1
ATOM 3594 O O . ILE B 1 235 ? 64.377 89.487 41.313 1.00 33.25 396 ILE B O 1
ATOM 3599 N N . PHE B 1 236 ? 64.139 89.031 43.492 1.00 35.38 397 PHE B N 1
ATOM 3600 C CA . PHE B 1 236 ? 63.939 90.425 43.820 1.00 37.30 397 PHE B CA 1
ATOM 3601 C C . PHE B 1 236 ? 65.292 90.951 44.251 1.00 38.58 397 PHE B C 1
ATOM 3602 O O . PHE B 1 236 ? 65.856 90.488 45.233 1.00 39.28 397 PHE B O 1
ATOM 3610 N N . MET B 1 237 ? 65.832 91.900 43.499 1.00 40.21 398 MET B N 1
ATOM 3611 C CA . MET B 1 237 ? 67.130 92.448 43.848 1.00 41.36 398 MET B CA 1
ATOM 3612 C C . MET B 1 237 ? 67.159 93.968 43.802 1.00 41.34 398 MET B C 1
ATOM 3613 O O . MET B 1 237 ? 66.622 94.594 42.88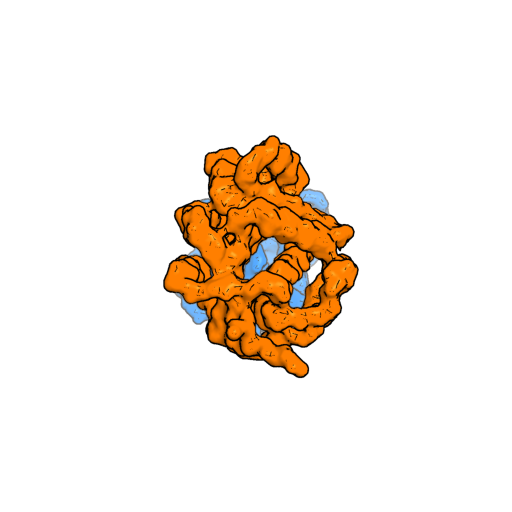8 1.00 40.00 398 MET B O 1
ATOM 3618 N N . THR B 1 238 ? 67.780 94.549 44.822 1.00 41.64 399 THR B N 1
ATOM 3619 C CA . THR B 1 238 ? 67.910 95.992 44.928 1.00 41.67 399 THR B CA 1
ATOM 3620 C C . THR B 1 238 ? 69.390 96.346 44.963 1.00 41.85 399 THR B C 1
ATOM 3621 O O . THR B 1 238 ? 70.180 95.694 45.651 1.00 41.72 399 THR B O 1
ATOM 3625 N N . VAL B 1 239 ? 69.767 97.367 44.206 1.00 43.06 400 VAL B N 1
ATOM 3626 C CA . VAL B 1 239 ? 71.157 97.804 44.165 1.00 44.51 400 VAL B CA 1
ATOM 3627 C C . VAL B 1 239 ? 71.209 99.250 44.631 1.00 46.36 400 VAL B C 1
ATOM 3628 O O . VAL B 1 239 ? 70.641 100.125 43.987 1.00 46.97 400 VAL B O 1
ATOM 3632 N N . GLY B 1 240 ? 71.879 99.491 45.754 1.00 48.99 401 GLY B N 1
ATOM 3633 C CA . GLY B 1 240 ? 71.995 100.842 46.283 1.00 52.54 401 GLY B CA 1
ATOM 3634 C C . GLY B 1 240 ? 70.841 101.264 47.182 1.00 54.49 401 GLY B C 1
ATOM 3635 O O . GLY B 1 240 ? 70.060 100.420 47.624 1.00 54.83 401 GLY B O 1
ATOM 3636 N N . ARG B 1 241 ? 70.751 102.572 47.437 1.00 56.83 402 ARG B N 1
ATOM 3637 C CA . ARG B 1 241 ? 69.722 103.215 48.273 1.00 59.53 402 ARG B CA 1
ATOM 3638 C C . ARG B 1 241 ? 70.279 103.686 49.615 1.00 60.68 402 ARG B C 1
ATOM 3639 O O . ARG B 1 241 ? 70.226 104.910 49.870 1.00 61.68 402 ARG B O 1
#

Organism: Dugesia japonica (NCBI:txid6161)

Radius of gyration: 41.73 Å; Cα contacts (8 Å, |Δi|>4): 877; chains: 2; bounding box: 48×105×67 Å

B-factor: mean 43.58, std 12.33, range [21.0, 95.12]

InterPro domains:
  IPR000629 ATP-dependent RNA helicase DEAD-box, conserved site [PS00039] (340-348)
  IPR001650 Helicase, C-terminal domain-like [PF00271] (421-531)
  IPR001650 Helicase, C-terminal domain-like [PS51194] (425-570)
  IPR001650 Helicase, C-terminal domain-like [SM00490] (450-531)
  IPR011545 DEAD/DEAH-box helicase domain [PF00270] (208-386)
  IPR014001 Helicase superfamily 1/2, ATP-binding domain [PS51192] (215-398)
  IPR014001 Helicase superfamily 1/2, ATP-binding domain [SM00487] (203-413)
  IPR014014 RNA helicase, DEAD-box type, Q motif [PS51195] (184-212)
  IPR027417 P-loop containing nucleoside triphosphate hydrolase [G3DSA:3.40.50.300] (162-409)
  IPR027417 P-loop containing nucleoside triphosphate hydrolase [G3DSA:3.40.50.300] (410-596)
  IPR027417 P-loop containing nucleoside triphosphate hydrolase [SSF52540] (262-548)
  IPR044763 Ded1/Dbp1, DEAD-box helicase domain [cd17967] (186-404)

CATH classification: 3.40.50.300

Solvent-accessible surface area: 23275 Å² total; per-residue (Å²): 223,202,127,104,146,125,77,75,58,79,28,91,80,107,108,29,110,134,64,67,23,67,83,28,137,88,24,181,38,40,117,82,5,70,9,6,98,144,18,96,41,130,138,14,39,48,0,5,62,33,0,3,10,7,6,84,81,148,39,11,0,0,0,12,3,120,96,79,18,18,13,26,0,0,0,0,10,6,6,0,16,76,14,15,72,107,95,170,193,24,1,94,0,85,0,0,0,0,0,3,38,115,102,18,0,58,112,0,25,40,22,0,86,90,1,10,93,132,25,54,15,102,10,2,22,0,34,42,58,102,65,103,123,10,46,92,95,2,72,93,63,34,0,28,0,0,0,0,11,0,24,62,0,17,70,13,40,130,146,110,76,2,20,2,91,122,0,77,38,0,0,0,0,36,0,17,106,0,13,103,87,44,37,55,81,48,0,54,77,0,4,107,106,15,120,10,26,73,61,179,76,40,17,1,1,0,0,1,65,62,65,44,157,63,0,81,123,0,0,73,77,21,17,167,59,48,3,46,4,29,22,74,161,152,130,71,76,61,66,52,70,41,105,92,38,116,120,63,76,7,79,137,25,165,101,18,173,27,42,104,92,0,79,5,6,95,143,18,103,48,141,161,3,30,41,0,5,58,32,0,0,9,8,5,70,70,135,22,18,0,0,0,2,1,118,109,82,21,19,15,32,0,0,0,0,3,4,0,0,14,66,6,33,79,105,107,93,165,47,129,1,1,88,0,50,0,0,0,0,0,4,36,133,88,25,0,73,116,1,21,47,19,0,88,86,0,9,91,132,26,90,11,122,20,4,26,1,57,39,81,26,118,75,127,21,42,114,145,0,32,97,67,21,3,17,0,0,0,0,13,0,24,55,0,12,59,6,25,116,101,80,54,2,17,1,84,100,1,35,17,10,0,0,1,35,0,14,116,0,18,91,82,43,34,51,79,44,1,96,93,0,18,96,71,4,93,46,135,57,85,38,140,83,10,17,0,0,0,0,51,63,49,51,152,54,0,77,117,5,0,69,82,37,15,160,78,62,12,46,4,19,16,14,194

Nearest PDB structures (foldseek):
  1wrb-assembly3_A  TM=1.004E+00  e=2.114E-51  Dugesia japonica
  1wrb-assembly3_B-2  TM=9.782E-01  e=1.320E-42  Dugesia japonica
  6o5f-assembly1_B  TM=8.952E-01  e=3.872E-28  Homo sapiens
  8ssw-assembly1_B  TM=9.030E-01  e=1.062E-27  Homo sapiens
  8ssw-assembly1_A  TM=8.844E-01  e=7.750E-28  Homo sapiens

Foldseek 3Di:
DDDDDDKDKDWAFDPDDQPFDWACVVDDFDPLLVLVVVVVNGIAFPCLRRQQVCVLVLAAAAEAADPPRCVLVSQLSSVLRVVQVVADVAAAAQEEEAEAAPVVLVVSQVVNVSSQPPTPAQEAEWEPDDDCVSLVSCVPPSGNYYYYHLVRVVVCLVVRNYAQLNHAEYEYEQVVSNVVVPRPVSVCCVQPPGNHDDDSSHHYYYYHNDCDVVNVVVCVVHGDSYIYMYID/DDDKDKDKDFPPDDQLFDWADVVDPFPPLLVLVVVVVNGIQFVCLRRQQSCVLVLAAAAEADDPPRCVLCSPLSNVVSVALVVPAAALEAAAQAEEEDADPVVLVVSQVVNCSSAPVTNAFEAEWEPPDPCVSSVRCNPSHHHYYYYYLVRVLVCVVVRSYAHQNHAEYEYEQVVVNVVVPNPVSVVVVLVRNDDDDDHHHYYYYYHNDCDPVNVCVCVVPGDSYIYMYIHD

Sequence (464 aa):
KYDSIPVSVTGPDYSATNVIENFDELKLDPTIRNNILLASYQRPTPIQKNAIPAILEHRDIMACAQTGSGKTAAFLIPIINHLVCQDLKTAYPKCLILAPTRELAIQILSESQKFSLNTPLRSCVVYGGADTHSQIREVQMGCHLLVATPGRLVDFIEKNKISLEFCKYIVLDEADRMLDMGFEPQIRKIIEESNMPSGINRQTLMFSATFPKEIQKLAADFLYNYIFMTVGSIPVSVTGPDYSATNVIENFDELKLDPTIRNNILLASYQRPTPIQKNAIPAILEHRDIMACAQTGSGKTAAFLIPIINHLVCQDLYSKTAYPKCLILAPTRELAIQILSESQKFSLNTPLRSCVVYGGADTHSQIREVQMGCHLLVATPGRLVDFIEKNKISLEFCKYIVLDEADRMLDMGFEPQIRKIIEESNMPSGINRQTLMFSATFPKEIQKLAADFLYNYIFMTVGR